Protein AF-0000000066622730 (afdb_homodimer)

Solvent-accessible surface area (backbone atoms only — not comparable to full-atom values): 27017 Å² total; per-residue (Å²): 136,83,76,73,79,77,77,76,74,74,76,74,73,72,69,73,70,65,78,66,60,59,59,50,74,74,41,82,44,77,37,40,53,62,34,61,43,68,48,84,53,88,76,86,74,59,67,54,36,18,37,39,35,26,48,70,88,39,68,45,36,40,34,25,67,72,88,66,46,72,46,53,30,43,64,90,44,49,88,27,55,44,57,58,95,84,49,76,22,42,29,42,36,66,33,43,63,84,64,38,42,45,34,38,38,39,40,25,28,80,83,42,95,58,45,44,34,42,38,33,38,38,45,42,41,66,77,57,64,64,35,42,75,26,63,51,76,72,43,78,56,93,65,28,30,35,35,35,36,37,51,36,46,80,85,64,72,72,80,63,48,39,33,34,35,39,61,67,91,85,29,81,51,72,43,73,45,46,58,44,80,45,75,48,48,83,88,57,81,76,47,34,34,30,44,37,40,33,46,98,85,26,67,29,49,30,72,77,40,53,53,52,60,61,48,48,25,69,36,90,92,42,67,78,63,78,78,53,78,56,70,57,71,73,80,124,136,86,76,72,79,76,78,74,73,74,75,76,73,73,71,71,70,65,80,68,58,60,60,49,74,74,41,80,45,77,36,40,52,64,33,63,44,70,47,86,53,88,76,87,74,62,69,56,36,19,38,39,35,26,49,69,89,40,69,45,36,40,34,25,66,73,86,65,46,73,46,52,30,43,62,89,44,51,88,27,54,43,55,59,96,85,50,78,20,42,29,42,35,66,33,44,64,82,65,38,43,44,34,38,37,38,38,25,28,81,81,42,95,58,46,44,33,42,37,33,38,37,44,41,40,65,79,57,65,63,35,42,78,26,64,52,78,72,44,78,56,94,66,28,31,34,36,35,36,38,50,35,47,79,84,64,72,72,80,64,46,38,32,32,37,38,59,65,92,85,31,82,51,74,42,74,45,46,58,44,80,46,75,50,46,83,89,56,81,78,47,33,33,30,44,37,42,32,45,99,86,26,68,29,50,30,70,77,40,53,53,52,61,63,49,48,24,71,36,92,91,42,66,78,65,77,78,52,80,56,69,58,70,74,78,123

InterPro domains:
  IPR007110 Immunoglobulin-like domain [PS50835] (131-206)
  IPR013106 Immunoglobulin V-set domain [PF07686] (28-124)
  IPR013783 Immunoglobulin-like fold [G3DSA:2.60.40.10] (24-127)
  IPR013783 Immunoglobulin-like fold [G3DSA:2.60.40.10] (128-216)
  IPR015631 CD2/SLAM family receptor [PTHR12080] (28-216)
  IPR036179 Immunoglobulin-like domain superfamily [SSF48726] (26-126)
  IPR036179 Immunoglobulin-like domain superfamily [SSF48726] (126-207)

pLDDT: mean 82.28, std 20.22, range [25.02, 98.75]

Organism: Homo sapiens (NCBI:txid9606)

Sequence (472 aa):
MAGSPTCLTLIYILWQLTGSAASGPVKELVGSVGGAVTFPLKSKVKQVDSIVWTFNTTPLVTIQPEGGTIIVTQNRNRERVDFPDGGYSLKLSKLKKNDSGIYYVGIYSSSLQQPSTQEYVLHVYEHLSKPKVTMGLQSNKNGTCVTNLTCCMEHGEEDVIYTWKALGQAANESHNGSILPISWRWGESDMTFICVARNPVSRNFSSPILARKLCEENNPKGRSSKYGLLHCGNTEMAGSPTCLTLIYILWQLTGSAASGPVKELVGSVGGAVTFPLKSKVKQVDSIVWTFNTTPLVTIQPEGGTIIVTQNRNRERVDFPDGGYSLKLSKLKKNDSGIYYVGIYSSSLQQPSTQEYVLHVYEHLSKPKVTMGLQSNKNGTCVTNLTCCMEHGEEDVIYTWKALGQAANESHNGSILPISWRWGESDMTFICVARNPVSRNFSSPILARKLCEENNPKGRSSKYGLLHCGNTE

Nearest PDB structures (foldseek):
  2if7-assembly1_B  TM=7.960E-01  e=7.837E-17  Homo sapiens
  5vl3-assembly1_Q  TM=3.723E-01  e=9.071E-06  Homo sapiens
  5vl3-assembly2_R  TM=3.669E-01  e=9.571E-06  Homo sapiens
  6pvd-assembly2_D  TM=4.418E-01  e=1.470E-05  Homo sapiens
  7fje-assembly1_m  TM=4.339E-01  e=2.035E-04  Homo sapiens

Foldseek 3Di:
DPPPPPPPPPPPPPPPPPPPLPEDDEAEAEAEAQFKDKADDDDPDPAWQKKWKAFPHHTAKIAGPVVGDIDGPDPVQVVQWDDPPPDDIIMGGNDDQVSFGKMKMWTDHPVDPGTRMYMYTYGYFYAADEKDKAKDDWDDDPQKIKTKIFIAGQVHGPPKWKKKFKPDDVTPDIDTDRIDIDMDGPPDDKIKMKMWIDDPVYIHIYPIDIPVVVRQCPDVVHPVPPSPPPPRPPPD/DPPPPPPPPPPPPPPPPPPPLPEDDEAEAEAEAQFKDKADDDDPDPAWQKKWKAFPHHTAKIAGPVVGDIDGPDPVQVVQWDDPPPDDIIMGGNDDQVSFGKMKMWTDHPVDPGTRMYMYTYGYFYAADEKDKAKADWDDDPQKIKTKIFIAGQVHGPDKWKKKFKDDDVTPDIDTDRIDIDMDGPPDDKIKMKMWIDDPPYIHIYDIDIPVVVRVCPDVVHPVPPSPPPPRPPPD

Radius of gyration: 38.08 Å; Cα contacts (8 Å, |Δi|>4): 997; chains: 2; bounding box: 76×115×93 Å

Structure (mmCIF, N/CA/C/O backbone):
data_AF-0000000066622730-model_v1
#
loop_
_entity.id
_entity.type
_entity.pdbx_description
1 polymer 'SLAM family member 7'
#
loop_
_atom_site.group_PDB
_atom_site.id
_atom_site.type_symbol
_atom_site.label_atom_id
_atom_site.label_alt_id
_atom_site.label_comp_id
_atom_site.label_asym_id
_atom_site.label_entity_id
_atom_site.label_seq_id
_atom_site.pdbx_PDB_ins_code
_atom_site.Cartn_x
_atom_site.Cartn_y
_atom_site.Cartn_z
_atom_site.occupancy
_atom_site.B_iso_or_equiv
_atom_site.auth_seq_id
_atom_site.auth_comp_id
_atom_site.auth_asym_id
_atom_site.auth_atom_id
_atom_site.pdbx_PDB_model_num
ATOM 1 N N . MET A 1 1 ? 21.859 -4.641 -61.031 1 25.02 1 MET A N 1
ATOM 2 C CA . MET A 1 1 ? 22.047 -4.398 -59.594 1 25.02 1 MET A CA 1
ATOM 3 C C . MET A 1 1 ? 20.703 -4.102 -58.906 1 25.02 1 MET A C 1
ATOM 5 O O . MET A 1 1 ? 20.234 -2.963 -58.938 1 25.02 1 MET A O 1
ATOM 9 N N . ALA A 1 2 ? 19.688 -5.027 -59.062 1 35.06 2 ALA A N 1
ATOM 10 C CA . ALA A 1 2 ? 18.281 -4.98 -58.688 1 35.06 2 ALA A CA 1
ATOM 11 C C . ALA A 1 2 ? 18.141 -4.809 -57.156 1 35.06 2 ALA A C 1
ATOM 13 O O . ALA A 1 2 ? 18.766 -5.543 -56.406 1 35.06 2 ALA A O 1
ATOM 14 N N . GLY A 1 3 ? 17.984 -3.561 -56.75 1 34.25 3 GLY A N 1
ATOM 15 C CA . GLY A 1 3 ? 17.781 -3.092 -55.375 1 34.25 3 GLY A CA 1
ATOM 16 C C . GLY A 1 3 ? 16.672 -3.832 -54.656 1 34.25 3 GLY A C 1
ATOM 17 O O . GLY A 1 3 ? 15.586 -4.016 -55.188 1 34.25 3 GLY A O 1
ATOM 18 N N . SER A 1 4 ? 17.016 -4.934 -54 1 44.75 4 SER A N 1
ATOM 19 C CA . SER A 1 4 ? 16.078 -5.699 -53.188 1 44.75 4 SER A CA 1
ATOM 20 C C . SER A 1 4 ? 15.281 -4.785 -52.25 1 44.75 4 SER A C 1
ATOM 22 O O . SER A 1 4 ? 15.859 -3.953 -51.562 1 44.75 4 SER A O 1
ATOM 24 N N . PRO A 1 5 ? 13.984 -4.551 -52.594 1 45.91 5 PRO A N 1
ATOM 25 C CA . PRO A 1 5 ? 13.164 -3.779 -51.656 1 45.91 5 PRO A CA 1
ATOM 26 C C . PRO A 1 5 ? 13.164 -4.355 -50.25 1 45.91 5 PRO A C 1
ATOM 28 O O . PRO A 1 5 ? 13.086 -5.574 -50.062 1 45.91 5 PRO A O 1
ATOM 31 N N . THR A 1 6 ? 13.977 -3.842 -49.281 1 45.03 6 THR A N 1
ATOM 32 C CA . THR A 1 6 ? 13.93 -4.09 -47.844 1 45.03 6 THR A CA 1
ATOM 33 C C . THR A 1 6 ? 12.508 -3.949 -47.312 1 45.03 6 THR A C 1
ATOM 35 O O . THR A 1 6 ? 11.883 -2.896 -47.469 1 45.03 6 THR A O 1
ATOM 38 N N . CYS A 1 7 ? 11.648 -5.016 -47.438 1 40.94 7 CYS A N 1
ATOM 39 C CA . CYS A 1 7 ? 10.367 -5.062 -46.719 1 40.94 7 CYS A CA 1
ATOM 40 C C . CYS A 1 7 ? 10.531 -4.68 -45.25 1 40.94 7 CYS A C 1
ATOM 42 O O . CYS A 1 7 ? 11.203 -5.379 -44.5 1 40.94 7 CYS A O 1
ATOM 44 N N . LEU A 1 8 ? 10.625 -3.389 -44.938 1 39.28 8 LEU A N 1
ATOM 45 C CA . LEU A 1 8 ? 10.477 -2.885 -43.594 1 39.28 8 LEU A CA 1
ATOM 46 C C . LEU A 1 8 ? 9.227 -3.459 -42.938 1 39.28 8 LEU A C 1
ATOM 48 O O . LEU A 1 8 ? 8.109 -3.131 -43.312 1 39.28 8 LEU A O 1
ATOM 52 N N . THR A 1 9 ? 9.227 -4.766 -42.625 1 41.69 9 THR A N 1
ATOM 53 C CA . THR A 1 9 ? 8.172 -5.266 -41.75 1 41.69 9 THR A CA 1
ATOM 54 C C . THR A 1 9 ? 8.023 -4.383 -40.5 1 41.69 9 THR A C 1
ATOM 56 O O . THR A 1 9 ? 8.977 -4.215 -39.75 1 41.69 9 THR A O 1
ATOM 59 N N . LEU A 1 10 ? 7.207 -3.332 -40.562 1 40.97 10 LEU A N 1
ATOM 60 C CA . LEU A 1 10 ? 6.73 -2.57 -39.406 1 40.97 10 LEU A CA 1
ATOM 61 C C . LEU A 1 10 ? 6.176 -3.498 -38.344 1 40.97 10 LEU A C 1
ATOM 63 O O . LEU A 1 10 ? 5.168 -4.176 -38.562 1 40.97 10 LEU A O 1
ATOM 67 N N . ILE A 1 11 ? 7.02 -4.133 -37.594 1 42.69 11 ILE A N 1
ATOM 68 C CA . ILE A 1 11 ? 6.555 -4.789 -36.375 1 42.69 11 ILE A CA 1
ATOM 69 C C . ILE A 1 11 ? 5.711 -3.816 -35.531 1 42.69 11 ILE A C 1
ATOM 71 O O . ILE A 1 11 ? 6.219 -2.809 -35.062 1 42.69 11 ILE A O 1
ATOM 75 N N . TYR A 1 12 ? 4.422 -3.633 -35.938 1 38.34 12 TYR A N 1
ATOM 76 C CA . TYR A 1 12 ? 3.455 -2.99 -35.062 1 38.34 12 TYR A CA 1
ATOM 77 C C . TYR A 1 12 ? 3.52 -3.586 -33.656 1 38.34 12 TYR A C 1
ATOM 79 O O . TYR A 1 12 ? 3.084 -4.719 -33.438 1 38.34 12 TYR A O 1
ATOM 87 N N . ILE A 1 13 ? 4.566 -3.312 -32.906 1 42.12 13 ILE A N 1
ATOM 88 C CA . ILE A 1 13 ? 4.516 -3.547 -31.453 1 42.12 13 ILE A CA 1
ATOM 89 C C . ILE A 1 13 ? 3.207 -2.996 -30.891 1 42.12 13 ILE A C 1
ATOM 91 O O . ILE A 1 13 ? 2.988 -1.783 -30.891 1 42.12 13 ILE A O 1
ATOM 95 N N . LEU A 1 14 ? 2.082 -3.619 -31.188 1 39.31 14 LEU A N 1
ATOM 96 C CA . LEU A 1 14 ? 0.902 -3.342 -30.375 1 39.31 14 LEU A CA 1
ATOM 97 C C . LEU A 1 14 ? 1.261 -3.285 -28.891 1 39.31 14 LEU A C 1
ATOM 99 O O . LEU A 1 14 ? 1.54 -4.316 -28.281 1 39.31 14 LEU A O 1
ATOM 103 N N . TRP A 1 15 ? 1.989 -2.236 -28.469 1 40.28 15 TRP A N 1
ATOM 104 C CA . TRP A 1 15 ? 1.966 -1.934 -27.047 1 40.28 15 TRP A CA 1
ATOM 105 C C . TRP A 1 15 ? 0.557 -2.074 -26.484 1 40.28 15 TRP A C 1
ATOM 107 O O . TRP A 1 15 ? -0.364 -1.376 -26.922 1 40.28 15 TRP A O 1
ATOM 117 N N . GLN A 1 16 ? 0.084 -3.262 -26.297 1 38.72 16 GLN A N 1
ATOM 118 C CA . GLN A 1 16 ? -1.089 -3.361 -25.438 1 38.72 16 GLN A CA 1
ATOM 119 C C . GLN A 1 16 ? -1.042 -2.32 -24.328 1 38.72 16 GLN A C 1
ATOM 121 O O . GLN A 1 16 ? -0.124 -2.326 -23.5 1 38.72 16 GLN A O 1
ATOM 126 N N . LEU A 1 17 ? -1.422 -1.067 -24.641 1 37.38 17 LEU A N 1
ATOM 127 C CA . LEU A 1 17 ? -1.854 -0.164 -23.578 1 37.38 17 LEU A CA 1
ATOM 128 C C . LEU A 1 17 ? -2.633 -0.918 -22.5 1 37.38 17 LEU A C 1
ATOM 130 O O . LEU A 1 17 ? -3.742 -1.392 -22.75 1 37.38 17 LEU A O 1
ATOM 134 N N . THR A 1 18 ? -2.086 -1.873 -21.797 1 38.59 18 THR A N 1
ATOM 135 C CA . THR A 1 18 ? -2.793 -2.178 -20.562 1 38.59 18 THR A CA 1
ATOM 136 C C . THR A 1 18 ? -3.666 -1.002 -20.125 1 38.59 18 THR A C 1
ATOM 138 O O . THR A 1 18 ? -3.27 0.157 -20.266 1 38.59 18 THR A O 1
ATOM 141 N N . GLY A 1 19 ? -4.969 -0.997 -20.453 1 39.69 19 GLY A N 1
ATOM 142 C CA . GLY A 1 19 ? -5.922 -0.065 -19.875 1 39.69 19 GLY A CA 1
ATOM 143 C C . GLY A 1 19 ? -5.43 0.573 -18.594 1 39.69 19 GLY A C 1
ATOM 144 O O . GLY A 1 19 ? -5.086 -0.128 -17.641 1 39.69 19 GLY A O 1
ATOM 145 N N . SER A 1 20 ? -4.742 1.61 -18.609 1 42 20 SER A N 1
ATOM 146 C CA . SER A 1 20 ? -4.223 2.445 -17.531 1 42 20 SER A CA 1
ATOM 147 C C . SER A 1 20 ? -5.215 2.541 -16.375 1 42 20 SER A C 1
ATOM 149 O O . SER A 1 20 ? -6.402 2.805 -16.594 1 42 20 SER A O 1
ATOM 151 N N . ALA A 1 21 ? -5.152 1.787 -15.289 1 51.88 21 ALA A N 1
ATOM 152 C CA . ALA A 1 21 ? -5.824 2.17 -14.055 1 51.88 21 ALA A CA 1
ATOM 153 C C . ALA A 1 21 ? -6.098 3.672 -14.016 1 51.88 21 ALA A C 1
ATOM 155 O O . ALA A 1 21 ? -5.184 4.477 -14.211 1 51.88 21 ALA A O 1
ATOM 156 N N . ALA A 1 22 ? -7.211 4.191 -14.602 1 61.19 22 ALA A N 1
ATOM 157 C CA . ALA A 1 22 ? -7.547 5.609 -14.703 1 61.19 22 ALA A CA 1
ATOM 158 C C . ALA A 1 22 ? -7.297 6.332 -13.383 1 61.19 22 ALA A C 1
ATOM 160 O O . ALA A 1 22 ? -8.031 6.133 -12.414 1 61.19 22 ALA A O 1
ATOM 161 N N . SER A 1 23 ? -6.09 6.434 -12.961 1 73.94 23 SER A N 1
ATOM 162 C CA . SER A 1 23 ? -5.754 7.262 -11.812 1 73.94 23 SER A CA 1
ATOM 163 C C . SER A 1 23 ? -6.012 8.734 -12.094 1 73.94 23 SER A C 1
ATOM 165 O O . SER A 1 23 ? -5.555 9.266 -13.109 1 73.94 23 SER A O 1
ATOM 167 N N . GLY A 1 24 ? -7.113 9.289 -11.438 1 72.19 24 GLY A N 1
ATOM 168 C CA . GLY A 1 24 ? -7.34 10.727 -11.531 1 72.19 24 GLY A CA 1
ATOM 169 C C . GLY A 1 24 ? -6.148 11.547 -11.086 1 72.19 24 GLY A C 1
ATOM 170 O O . GLY A 1 24 ? -5.211 11.016 -10.484 1 72.19 24 GLY A O 1
ATOM 171 N N . PRO A 1 25 ? -6.176 12.727 -11.594 1 87.62 25 PRO A N 1
ATOM 172 C CA . PRO A 1 25 ? -5.109 13.617 -11.133 1 87.62 25 PRO A CA 1
ATOM 173 C C . PRO A 1 25 ? -5.105 13.797 -9.617 1 87.62 25 PRO A C 1
ATOM 175 O O . PRO A 1 25 ? -6.164 13.789 -8.992 1 87.62 25 PRO A O 1
ATOM 178 N N . VAL A 1 26 ? -3.973 13.945 -9.133 1 93.12 26 VAL A N 1
ATOM 179 C CA . VAL A 1 26 ? -3.824 14.094 -7.688 1 93.12 26 VAL A CA 1
ATOM 180 C C . VAL A 1 26 ? -4.516 15.375 -7.23 1 93.12 26 VAL A C 1
ATOM 182 O O . VAL A 1 26 ? -4.375 16.422 -7.863 1 93.12 26 VAL A O 1
ATOM 185 N N . LYS A 1 27 ? -5.312 15.297 -6.238 1 95.88 27 LYS A N 1
ATOM 186 C CA . LYS A 1 27 ? -6.008 16.453 -5.66 1 95.88 27 LYS A CA 1
ATOM 187 C C . LYS A 1 27 ? -5.367 16.859 -4.34 1 95.88 27 LYS A C 1
ATOM 189 O O . LYS A 1 27 ? -5.102 16.031 -3.477 1 95.88 27 LYS A O 1
ATOM 194 N N . GLU A 1 28 ? -5.176 18.141 -4.168 1 97.56 28 GLU A N 1
ATOM 195 C CA . GLU A 1 28 ? -4.598 18.672 -2.938 1 97.56 28 GLU A CA 1
ATOM 196 C C . GLU A 1 28 ? -5.668 19.297 -2.043 1 97.56 28 GLU A C 1
ATOM 198 O O . GLU A 1 28 ? -6.559 20 -2.525 1 97.56 28 GLU A O 1
ATOM 203 N N . LEU A 1 29 ? -5.523 18.969 -0.8 1 98.44 29 LEU A N 1
ATOM 204 C CA . LEU A 1 29 ? -6.453 19.5 0.192 1 98.44 29 LEU A CA 1
ATOM 205 C C . LEU A 1 29 ? -5.707 20.141 1.348 1 98.44 29 LEU A C 1
ATOM 207 O O . LEU A 1 29 ? -4.582 19.75 1.667 1 98.44 29 LEU A O 1
ATOM 211 N N . VAL A 1 30 ? -6.344 21.188 1.886 1 98.31 30 VAL A N 1
ATOM 212 C CA . VAL A 1 30 ? -5.789 21.906 3.035 1 98.31 30 VAL A CA 1
ATOM 213 C C . VAL A 1 30 ? -6.777 21.859 4.195 1 98.31 30 VAL A C 1
ATOM 215 O O . VAL A 1 30 ? -7.977 22.078 4.004 1 98.31 30 VAL A O 1
ATOM 218 N N . GLY A 1 31 ? -6.277 21.469 5.363 1 98.19 31 GLY A N 1
ATOM 219 C CA . GLY A 1 31 ? -7.094 21.469 6.566 1 98.19 31 GLY A CA 1
ATOM 220 C C . GLY A 1 31 ? -6.395 22.078 7.762 1 98.19 31 GLY A C 1
ATOM 221 O O . GLY A 1 31 ? -5.191 22.344 7.719 1 98.19 31 GLY A O 1
ATOM 222 N N . SER A 1 32 ? -7.219 22.438 8.781 1 97.69 32 SER A N 1
ATOM 223 C CA . SER A 1 32 ? -6.695 22.953 10.039 1 97.69 32 SER A CA 1
ATOM 224 C C . SER A 1 32 ? -6.887 21.953 11.172 1 97.69 32 SER A C 1
ATOM 226 O O . SER A 1 32 ? -7.902 21.25 11.227 1 97.69 32 SER A O 1
ATOM 228 N N . VAL A 1 33 ? -5.906 21.984 12.055 1 97.38 33 VAL A N 1
ATOM 229 C CA . VAL A 1 33 ? -6.012 21.109 13.219 1 97.38 33 VAL A CA 1
ATOM 230 C C . VAL A 1 33 ? -7.352 21.344 13.922 1 97.38 33 VAL A C 1
ATOM 232 O O . VAL A 1 33 ? -7.754 22.484 14.141 1 97.38 33 VAL A O 1
ATOM 235 N N . GLY A 1 34 ? -8.047 20.25 14.234 1 97.81 34 GLY A N 1
ATOM 236 C CA . GLY A 1 34 ? -9.336 20.328 14.906 1 97.81 34 GLY A CA 1
ATOM 237 C C . GLY A 1 34 ? -10.5 20.469 13.945 1 97.81 34 GLY A C 1
ATOM 238 O O . GLY A 1 34 ? -11.656 20.266 14.32 1 97.81 34 GLY A O 1
ATOM 239 N N . GLY A 1 35 ? -10.211 20.812 12.711 1 98.19 35 GLY A N 1
ATOM 240 C CA . GLY A 1 35 ? -11.242 20.984 11.695 1 98.19 35 GLY A CA 1
ATOM 241 C C . GLY A 1 35 ? -11.57 19.688 10.961 1 98.19 35 GLY A C 1
ATOM 242 O O . GLY A 1 35 ? -11.344 18.594 11.477 1 98.19 35 GLY A O 1
ATOM 243 N N . ALA A 1 36 ? -12.242 19.859 9.773 1 98.31 36 ALA A N 1
ATOM 244 C CA . ALA A 1 36 ? -12.641 18.719 8.953 1 98.31 36 ALA A CA 1
ATOM 245 C C . ALA A 1 36 ? -12.367 18.984 7.477 1 98.31 36 ALA A C 1
ATOM 247 O O . ALA A 1 36 ? -12.297 20.141 7.047 1 98.31 36 ALA A O 1
ATOM 248 N N . VAL A 1 37 ? -12.086 17.938 6.809 1 98.19 37 VAL A N 1
ATOM 249 C CA . VAL A 1 37 ? -11.898 18.031 5.367 1 98.19 37 VAL A CA 1
ATOM 250 C C . VAL A 1 37 ? -12.695 16.938 4.672 1 98.19 37 VAL A C 1
ATOM 252 O O . VAL A 1 37 ? -12.875 15.844 5.223 1 98.19 37 VAL A O 1
ATOM 255 N N . THR A 1 38 ? -13.219 17.219 3.527 1 97.75 38 THR A N 1
ATOM 256 C CA . THR A 1 38 ? -13.914 16.234 2.707 1 97.75 38 THR A CA 1
ATOM 257 C C . THR A 1 38 ? -13.102 15.898 1.458 1 97.75 38 THR A C 1
ATOM 259 O O . THR A 1 38 ? -12.609 16.797 0.774 1 97.75 38 THR A O 1
ATOM 262 N N . PHE A 1 39 ? -12.867 14.672 1.298 1 97.38 39 PHE A N 1
ATOM 263 C CA . PHE A 1 39 ? -12.258 14.164 0.075 1 97.38 39 PHE A CA 1
ATOM 264 C C . PHE A 1 39 ? -13.32 13.867 -0.978 1 97.38 39 PHE A C 1
ATOM 266 O O . PHE A 1 39 ? -14.008 12.852 -0.898 1 97.38 39 PHE A O 1
ATOM 273 N N . PRO A 1 40 ? -13.375 14.75 -1.956 1 94.94 40 PRO A N 1
ATOM 274 C CA . PRO A 1 40 ? -14.469 14.57 -2.922 1 94.94 40 PRO A CA 1
ATOM 275 C C . PRO A 1 40 ? -14.25 13.383 -3.85 1 94.94 40 PRO A C 1
ATOM 277 O O . PRO A 1 40 ? -13.148 13.203 -4.387 1 94.94 40 PRO A O 1
ATOM 280 N N . LEU A 1 41 ? -15.25 12.586 -3.906 1 93.25 41 LEU A N 1
ATOM 281 C CA . LEU A 1 41 ? -15.203 11.43 -4.801 1 93.25 41 LEU A CA 1
ATOM 282 C C . LEU A 1 41 ? -16.438 11.391 -5.691 1 93.25 41 LEU A C 1
ATOM 284 O O . LEU A 1 41 ? -17.562 11.234 -5.199 1 93.25 41 LEU A O 1
ATOM 288 N N . LYS A 1 42 ? -16.234 11.719 -6.941 1 84.06 42 LYS A N 1
ATOM 289 C CA . LYS A 1 42 ? -17.281 11.562 -7.938 1 84.06 42 LYS A CA 1
ATOM 290 C C . LYS A 1 42 ? -17.031 10.344 -8.82 1 84.06 42 LYS A C 1
ATOM 292 O O . LYS A 1 42 ? -15.984 10.234 -9.453 1 84.06 42 LYS A O 1
ATOM 297 N N . SER A 1 43 ? -17.703 9.281 -8.586 1 82.94 43 SER A N 1
ATOM 298 C CA . SER A 1 43 ? -17.422 8.094 -9.391 1 82.94 43 SER A CA 1
ATOM 299 C C . SER A 1 43 ? -18.625 7.734 -10.266 1 82.94 43 SER A C 1
ATOM 301 O O . SER A 1 43 ? -19.766 7.816 -9.82 1 82.94 43 SER A O 1
ATOM 303 N N . LYS A 1 44 ? -18.344 7.398 -11.484 1 83.38 44 LYS A N 1
ATOM 304 C CA . LYS A 1 44 ? -19.328 6.914 -12.43 1 83.38 44 LYS A CA 1
ATOM 305 C C . LYS A 1 44 ? -19.266 5.395 -12.562 1 83.38 44 LYS A C 1
ATOM 307 O O . LYS A 1 44 ? -19.938 4.812 -13.422 1 83.38 44 LYS A O 1
ATOM 312 N N . VAL A 1 45 ? -18.5 4.809 -11.68 1 88.31 45 VAL A N 1
ATOM 313 C CA . VAL A 1 45 ? -18.297 3.365 -11.773 1 88.31 45 VAL A CA 1
ATOM 314 C C . VAL A 1 45 ? -19.594 2.637 -11.422 1 88.31 45 VAL A C 1
ATOM 316 O O . VAL A 1 45 ? -20.266 2.986 -10.445 1 88.31 45 VAL A O 1
ATOM 319 N N . LYS A 1 46 ? -19.938 1.676 -12.258 1 88.5 46 LYS A N 1
ATOM 320 C CA . LYS A 1 46 ? -21.125 0.859 -12.008 1 88.5 46 LYS A CA 1
ATOM 321 C C . LYS A 1 46 ? -20.75 -0.446 -11.312 1 88.5 46 LYS A C 1
ATOM 323 O O . LYS A 1 46 ? -19.594 -0.873 -11.344 1 88.5 46 LYS A O 1
ATOM 328 N N . GLN A 1 47 ? -21.75 -1.083 -10.617 1 92.56 47 GLN A N 1
ATOM 329 C CA . GLN A 1 47 ? -21.609 -2.383 -9.969 1 92.56 47 GLN A CA 1
ATOM 330 C C . GLN A 1 47 ? -20.406 -2.402 -9.023 1 92.56 47 GLN A C 1
ATOM 332 O O . GLN A 1 47 ? -19.562 -3.287 -9.117 1 92.56 47 GLN A O 1
ATOM 337 N N . VAL A 1 48 ? -20.422 -1.424 -8.195 1 95 48 VAL A N 1
ATOM 338 C CA . VAL A 1 48 ? -19.328 -1.291 -7.254 1 95 48 VAL A CA 1
ATOM 339 C C . VAL A 1 48 ? -19.375 -2.418 -6.227 1 95 48 VAL A C 1
ATOM 341 O O . VAL A 1 48 ? -20.406 -2.598 -5.551 1 95 48 VAL A O 1
ATOM 344 N N . ASP A 1 49 ? -18.297 -3.205 -6.152 1 97.12 49 ASP A N 1
ATOM 345 C CA . ASP A 1 49 ? -18.172 -4.25 -5.137 1 97.12 49 ASP A CA 1
ATOM 346 C C . ASP A 1 49 ? -17.781 -3.656 -3.783 1 97.12 49 ASP A C 1
ATOM 348 O O . ASP A 1 49 ? -18.422 -3.961 -2.768 1 97.12 49 ASP A O 1
ATOM 352 N N . SER A 1 50 ? -16.766 -2.834 -3.824 1 97.31 50 SER A N 1
ATOM 353 C CA . SER A 1 50 ? -16.312 -2.213 -2.584 1 97.31 50 SER A CA 1
ATOM 354 C C . SER A 1 50 ? -15.5 -0.951 -2.863 1 97.31 50 SER A C 1
ATOM 356 O O . SER A 1 50 ? -15.07 -0.721 -3.996 1 97.31 50 SER A O 1
ATOM 358 N N . ILE A 1 51 ? -15.461 -0.12 -1.914 1 97.12 51 ILE A N 1
ATOM 359 C CA . ILE A 1 51 ? -14.641 1.082 -1.928 1 97.12 51 ILE A CA 1
ATOM 360 C C . ILE A 1 51 ? -13.688 1.065 -0.735 1 97.12 51 ILE A C 1
ATOM 362 O O . ILE A 1 51 ? -14.109 0.852 0.404 1 97.12 51 ILE A O 1
ATOM 366 N N . VAL A 1 52 ? -12.398 1.255 -0.979 1 97.88 52 VAL A N 1
ATOM 367 C CA . VAL A 1 52 ? -11.414 1.212 0.095 1 97.88 52 VAL A CA 1
ATOM 368 C C . VAL A 1 52 ? -10.625 2.52 0.126 1 97.88 52 VAL A C 1
ATOM 370 O O . VAL A 1 52 ? -9.984 2.889 -0.861 1 97.88 52 VAL A O 1
ATOM 373 N N . TRP A 1 53 ? -10.75 3.219 1.252 1 97.88 53 TRP A N 1
ATOM 374 C CA . TRP A 1 53 ? -9.93 4.402 1.502 1 97.88 53 TRP A CA 1
ATOM 375 C C . TRP A 1 53 ? -8.664 4.039 2.273 1 97.88 53 TRP A C 1
ATOM 377 O O . TRP A 1 53 ? -8.719 3.264 3.232 1 97.88 53 TRP A O 1
ATOM 387 N N . THR A 1 54 ? -7.57 4.59 1.848 1 97.62 54 THR A N 1
ATOM 388 C CA . THR A 1 54 ? -6.289 4.27 2.469 1 97.62 54 THR A CA 1
ATOM 389 C C . THR A 1 54 ? -5.5 5.543 2.766 1 97.62 54 THR A C 1
ATOM 391 O O . THR A 1 54 ? -5.512 6.488 1.975 1 97.62 54 THR A O 1
ATOM 394 N N . PHE A 1 55 ? -4.922 5.617 3.875 1 97.31 55 PHE A N 1
ATOM 395 C CA . PHE A 1 55 ? -3.998 6.672 4.277 1 97.31 55 PHE A CA 1
ATOM 396 C C . PHE A 1 55 ? -2.562 6.16 4.293 1 97.31 55 PHE A C 1
ATOM 398 O O . PHE A 1 55 ? -2.223 5.281 5.094 1 97.31 55 PHE A O 1
ATOM 405 N N . ASN A 1 56 ? -1.866 6.719 3.352 1 93.31 56 ASN A N 1
ATOM 406 C CA . ASN A 1 56 ? -0.527 6.211 3.07 1 93.31 56 ASN A CA 1
ATOM 407 C C . ASN A 1 56 ? -0.555 4.727 2.717 1 93.31 56 ASN A C 1
ATOM 409 O O . ASN A 1 56 ? -1.05 4.344 1.655 1 93.31 56 ASN A O 1
ATOM 413 N N . THR A 1 57 ? -0.313 3.803 3.625 1 87.88 57 THR A N 1
ATOM 414 C CA . THR A 1 57 ? -0.344 2.375 3.328 1 87.88 57 THR A CA 1
ATOM 415 C C . THR A 1 57 ? -1.349 1.658 4.223 1 87.88 57 THR A C 1
ATOM 417 O O . THR A 1 57 ? -1.535 0.445 4.109 1 87.88 57 THR A O 1
ATOM 420 N N . THR A 1 58 ? -1.984 2.426 4.941 1 93 58 THR A N 1
ATOM 421 C CA . THR A 1 58 ? -2.891 1.841 5.922 1 93 58 THR A CA 1
ATOM 422 C C . THR A 1 58 ? -4.344 2.02 5.488 1 93 58 THR A C 1
ATOM 424 O O . THR A 1 58 ? -4.789 3.141 5.238 1 93 58 THR A O 1
ATOM 427 N N . PRO A 1 59 ? -5.027 0.915 5.418 1 97 59 PRO A N 1
ATOM 428 C CA . PRO A 1 59 ? -6.453 1.086 5.133 1 97 59 PRO A CA 1
ATOM 429 C C . PRO A 1 59 ? -7.188 1.855 6.23 1 97 59 PRO A C 1
ATOM 431 O O . PRO A 1 59 ? -7.008 1.566 7.418 1 97 59 PRO A O 1
ATOM 434 N N . LEU A 1 60 ? -7.957 2.814 5.867 1 97.94 60 LEU A N 1
ATOM 435 C CA . LEU A 1 60 ? -8.703 3.652 6.797 1 97.94 60 LEU A CA 1
ATOM 436 C C . LEU A 1 60 ? -10.141 3.164 6.934 1 97.94 60 LEU A C 1
ATOM 438 O O . LEU A 1 60 ? -10.625 2.932 8.047 1 97.94 60 LEU A O 1
ATOM 442 N N . VAL A 1 61 ? -10.805 2.994 5.797 1 97.75 61 VAL A N 1
ATOM 443 C CA . VAL A 1 61 ? -12.203 2.596 5.777 1 97.75 61 VAL A CA 1
ATOM 444 C C . VAL A 1 61 ? -12.484 1.735 4.551 1 97.75 61 VAL A C 1
ATOM 446 O O . VAL A 1 61 ? -11.945 1.993 3.469 1 97.75 61 VAL A O 1
ATOM 449 N N . THR A 1 62 ? -13.273 0.718 4.688 1 98.06 62 THR A N 1
ATOM 450 C CA . THR A 1 62 ? -13.766 -0.119 3.6 1 98.06 62 THR A CA 1
ATOM 451 C C . THR A 1 62 ? -15.289 -0.104 3.557 1 98.06 62 THR A C 1
ATOM 453 O O . THR A 1 62 ? -15.953 -0.315 4.578 1 98.06 62 THR A O 1
ATOM 456 N N . ILE A 1 63 ? -15.82 0.136 2.375 1 96.69 63 ILE A N 1
ATOM 457 C CA . ILE A 1 63 ? -17.266 0.257 2.195 1 96.69 63 ILE A CA 1
ATOM 458 C C . ILE A 1 63 ? -17.75 -0.787 1.193 1 96.69 63 ILE A C 1
ATOM 460 O O . ILE A 1 63 ? -17.109 -1.009 0.161 1 96.69 63 ILE A O 1
ATOM 464 N N . GLN A 1 64 ? -18.766 -1.449 1.519 1 96.31 64 GLN A N 1
ATOM 465 C CA . GLN A 1 64 ? -19.5 -2.303 0.591 1 96.31 64 GLN A CA 1
ATOM 466 C C . GLN A 1 64 ? -20.906 -1.759 0.338 1 96.31 64 GLN A C 1
ATOM 468 O O . GLN A 1 64 ? -21.812 -1.967 1.147 1 96.31 64 GLN A O 1
ATOM 473 N N . PRO A 1 65 ? -20.984 -1.121 -0.796 1 92.94 65 PRO A N 1
ATOM 474 C CA . PRO A 1 65 ? -22.266 -0.467 -1.055 1 92.94 65 PRO A CA 1
ATOM 475 C C . PRO A 1 65 ? -23.453 -1.434 -0.981 1 92.94 65 PRO A C 1
ATOM 477 O O . PRO A 1 65 ? -24.516 -1.075 -0.472 1 92.94 65 PRO A O 1
ATOM 480 N N . GLU A 1 66 ? -23.109 -2.598 -1.525 1 89.38 66 GLU A N 1
ATOM 481 C CA . GLU A 1 66 ? -24.172 -3.588 -1.412 1 89.38 66 GLU A CA 1
ATOM 482 C C . GLU A 1 66 ? -24.422 -3.961 0.046 1 89.38 66 GLU A C 1
ATOM 484 O O . GLU A 1 66 ? -23.516 -4.406 0.747 1 89.38 66 GLU A O 1
ATOM 489 N 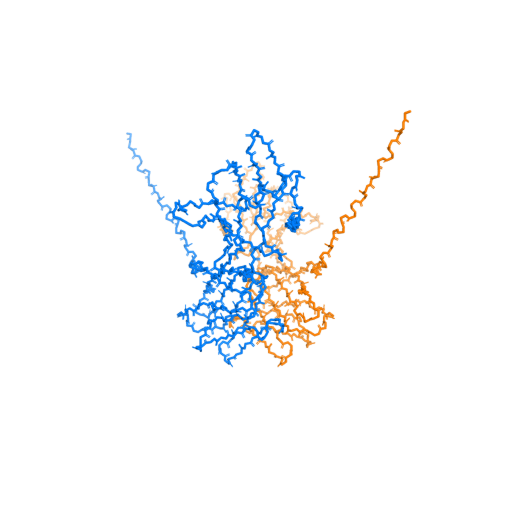N . GLY A 1 67 ? -25.453 -3.592 0.673 1 87 67 GLY A N 1
ATOM 490 C CA . GLY A 1 67 ? -25.781 -3.855 2.066 1 87 67 GLY A CA 1
ATOM 491 C C . GLY A 1 67 ? -25.531 -2.666 2.973 1 87 67 GLY A C 1
ATOM 492 O O . GLY A 1 67 ? -25.984 -2.646 4.121 1 87 67 GLY A O 1
ATOM 493 N N . GLY A 1 68 ? -24.75 -1.791 2.48 1 89.62 68 GLY A N 1
ATOM 494 C CA . GLY A 1 68 ? -24.5 -0.578 3.242 1 89.62 68 GLY A CA 1
ATOM 495 C C . GLY A 1 68 ? -23.516 -0.783 4.387 1 89.62 68 GLY A C 1
ATOM 496 O O . GLY A 1 68 ? -23.641 -0.134 5.43 1 89.62 68 GLY A O 1
ATOM 497 N N . THR A 1 69 ? -22.578 -1.715 4.234 1 94.25 69 THR A N 1
ATOM 498 C CA . THR A 1 69 ? -21.625 -2.033 5.301 1 94.25 69 THR A CA 1
ATOM 499 C C . THR A 1 69 ? -20.391 -1.15 5.207 1 94.25 69 THR A C 1
ATOM 501 O O . THR A 1 69 ? -19.828 -0.967 4.125 1 94.25 69 THR A O 1
ATOM 504 N N . ILE A 1 70 ? -20.094 -0.614 6.363 1 95.06 70 ILE A N 1
ATOM 505 C CA . ILE A 1 70 ? -18.891 0.207 6.465 1 95.06 70 ILE A CA 1
ATOM 506 C C . ILE A 1 70 ? -18.016 -0.303 7.605 1 95.06 70 ILE A C 1
ATOM 508 O O . ILE A 1 70 ? -18.484 -0.488 8.727 1 95.06 70 ILE A O 1
ATOM 512 N N . ILE A 1 71 ? -16.75 -0.565 7.297 1 97.19 71 ILE A N 1
ATOM 513 C CA . ILE A 1 71 ? -15.797 -0.969 8.328 1 97.19 71 ILE A CA 1
ATOM 514 C C . ILE A 1 71 ? -14.711 0.094 8.469 1 97.19 71 ILE A C 1
ATOM 516 O O . ILE A 1 71 ? -13.977 0.373 7.52 1 97.19 71 ILE A O 1
ATOM 520 N N . VAL A 1 72 ? -14.68 0.676 9.633 1 97.44 72 VAL A N 1
ATOM 521 C CA . VAL A 1 72 ? -13.562 1.545 9.969 1 97.44 72 VAL A CA 1
ATOM 522 C C . VAL A 1 72 ? -12.43 0.717 10.578 1 97.44 72 VAL A C 1
ATOM 524 O O . VAL A 1 72 ? -12.609 0.088 11.625 1 97.44 72 VAL A O 1
ATOM 527 N N . THR A 1 73 ? -11.266 0.744 10.047 1 97.69 73 THR A N 1
ATOM 528 C CA . THR A 1 73 ? -10.172 -0.177 10.336 1 97.69 73 THR A CA 1
ATOM 529 C C . THR A 1 73 ? -9.734 -0.046 11.797 1 97.69 73 THR A C 1
ATOM 531 O O . THR A 1 73 ? -9.516 -1.051 12.477 1 97.69 73 THR A O 1
ATOM 534 N N . GLN A 1 74 ? -9.57 1.177 12.211 1 97 74 GLN A N 1
ATOM 535 C CA . GLN A 1 74 ? -9.172 1.438 13.586 1 97 74 GLN A CA 1
ATOM 536 C C . GLN A 1 74 ? -10.273 2.174 14.344 1 97 74 GLN A C 1
ATOM 538 O O . GLN A 1 74 ? -10.758 3.215 13.898 1 97 74 GLN A O 1
ATOM 543 N N . ASN A 1 75 ? -10.617 1.702 15.438 1 96.31 75 ASN A N 1
ATOM 544 C CA . ASN A 1 75 ? -11.719 2.258 16.219 1 96.31 75 ASN A CA 1
ATOM 545 C C . ASN A 1 75 ? -11.484 3.729 16.547 1 96.31 75 ASN A C 1
ATOM 547 O O . ASN A 1 75 ? -12.43 4.512 16.625 1 96.31 75 ASN A O 1
ATOM 551 N N . ARG A 1 76 ? -10.273 4.109 16.734 1 95 76 ARG A N 1
ATOM 552 C CA . ARG A 1 76 ? -9.953 5.484 17.094 1 95 76 ARG A CA 1
ATOM 553 C C . ARG A 1 76 ? -10.414 6.457 16.016 1 95 76 ARG A C 1
ATOM 555 O O . ARG A 1 76 ? -10.555 7.656 16.266 1 95 76 ARG A O 1
ATOM 562 N N . ASN A 1 77 ? -10.672 5.949 14.812 1 97.19 77 ASN A N 1
ATOM 563 C CA . ASN A 1 77 ? -11.078 6.809 13.703 1 97.19 77 ASN A CA 1
ATOM 564 C C . ASN A 1 77 ? -12.594 6.766 13.492 1 97.19 77 ASN A C 1
ATOM 566 O O . ASN A 1 77 ? -13.125 7.496 12.656 1 97.19 77 ASN A O 1
ATOM 570 N N . ARG A 1 78 ? -13.273 5.973 14.195 1 96.62 78 ARG A N 1
ATOM 571 C CA . ARG A 1 78 ? -14.695 5.754 13.977 1 96.62 78 ARG A CA 1
ATOM 572 C C . ARG A 1 78 ? -15.477 7.066 14.07 1 96.62 78 ARG A C 1
ATOM 574 O O . ARG A 1 78 ? -16.375 7.316 13.273 1 96.62 78 ARG A O 1
ATOM 581 N N . GLU A 1 79 ? -15.086 7.906 15.031 1 96.88 79 GLU A N 1
ATOM 582 C CA . GLU A 1 79 ? -15.82 9.148 15.25 1 96.88 79 GLU A CA 1
ATOM 583 C C . GLU A 1 79 ? -15.352 10.242 14.289 1 96.88 79 GLU A C 1
ATOM 585 O O . GLU A 1 79 ? -15.969 11.305 14.203 1 96.88 79 GLU A O 1
ATOM 590 N N . ARG A 1 80 ? -14.32 9.961 13.562 1 98.06 80 ARG A N 1
ATOM 591 C CA . ARG A 1 80 ? -13.719 10.992 12.719 1 98.06 80 ARG A CA 1
ATOM 592 C C . ARG A 1 80 ? -14.117 10.812 11.258 1 98.06 80 ARG A C 1
ATOM 594 O O . ARG A 1 80 ? -13.961 11.727 10.445 1 98.06 80 ARG A O 1
ATOM 601 N N . VAL A 1 81 ? -14.602 9.641 10.93 1 97.38 81 VAL A N 1
ATOM 602 C CA . VAL A 1 81 ? -14.898 9.328 9.531 1 97.38 81 VAL A CA 1
ATOM 603 C C . VAL A 1 81 ? -16.406 9.414 9.289 1 97.38 81 VAL A C 1
ATOM 605 O O . VAL A 1 81 ? -17.203 8.883 10.078 1 97.38 81 VAL A O 1
ATOM 608 N N . ASP A 1 82 ? -16.719 10.094 8.172 1 96.06 82 ASP A N 1
ATOM 609 C CA . ASP A 1 82 ? -18.125 10.211 7.785 1 96.06 82 ASP A CA 1
ATOM 610 C C . ASP A 1 82 ? -18.281 10.266 6.266 1 96.06 82 ASP A C 1
ATOM 612 O O . ASP A 1 82 ? -17.344 10.633 5.559 1 96.06 82 ASP A O 1
ATOM 616 N N . PHE A 1 83 ? -19.406 9.867 5.832 1 94.25 83 PHE A N 1
ATOM 617 C CA . PHE A 1 83 ? -19.734 9.906 4.414 1 94.25 83 PHE A CA 1
ATOM 618 C C . PHE A 1 83 ? -21.016 10.711 4.176 1 94.25 83 PHE A C 1
ATOM 620 O O . PHE A 1 83 ? -22.109 10.156 4.121 1 94.25 83 PHE A O 1
ATOM 627 N N . PRO A 1 84 ? -20.688 11.945 3.867 1 87.31 84 PRO A N 1
ATOM 628 C CA . PRO A 1 84 ? -21.859 12.82 3.732 1 87.31 84 PRO A CA 1
ATOM 629 C C . PRO A 1 84 ? -22.562 12.656 2.387 1 87.31 84 PRO A C 1
ATOM 631 O O . PRO A 1 84 ? -22.016 12.039 1.471 1 87.31 84 PRO A O 1
ATOM 634 N N . ASP A 1 85 ? -23.797 13.219 2.086 1 78.25 85 ASP A N 1
ATOM 635 C CA . ASP A 1 85 ? -24.547 13.445 0.86 1 78.25 85 ASP A CA 1
ATOM 636 C C . ASP A 1 85 ? -24.922 12.117 0.192 1 78.25 85 ASP A C 1
ATOM 638 O O . ASP A 1 85 ? -25.125 12.07 -1.021 1 78.25 85 ASP A O 1
ATOM 642 N N . GLY A 1 86 ? -24.781 10.961 0.876 1 75.69 86 GLY A N 1
ATOM 643 C CA . GLY A 1 86 ? -25.188 9.695 0.287 1 75.69 86 GLY A CA 1
ATOM 644 C C . GLY A 1 86 ? -24.156 9.133 -0.682 1 75.69 86 GLY A C 1
ATOM 645 O O . GLY A 1 86 ? -24.375 8.086 -1.291 1 75.69 86 GLY A O 1
ATOM 646 N N . GLY A 1 87 ? -23.047 9.844 -0.811 1 85.25 87 GLY A N 1
ATOM 647 C CA . GLY A 1 87 ? -22 9.359 -1.687 1 85.25 87 GLY A CA 1
ATOM 648 C C . GLY A 1 87 ? -20.828 8.766 -0.933 1 85.25 87 GLY A C 1
ATOM 649 O O . GLY A 1 87 ? -20.984 8.297 0.196 1 85.25 87 GLY A O 1
ATOM 650 N N . TYR A 1 88 ? -19.766 8.609 -1.661 1 91.12 88 TYR A N 1
ATOM 651 C CA . TYR A 1 88 ? -18.625 7.93 -1.055 1 91.12 88 TYR A CA 1
ATOM 652 C C . TYR A 1 88 ? -17.453 8.883 -0.863 1 91.12 88 TYR A C 1
ATOM 654 O O . TYR A 1 88 ? -16.312 8.453 -0.74 1 91.12 88 TYR A O 1
ATOM 662 N N . SER A 1 89 ? -17.891 10.203 -0.865 1 95.75 89 SER A N 1
ATOM 663 C CA . SER A 1 89 ? -16.891 11.164 -0.415 1 95.75 89 SER A CA 1
ATOM 664 C C . SER A 1 89 ? -16.562 10.984 1.064 1 95.75 89 SER A C 1
ATOM 666 O O . SER A 1 89 ? -17.469 10.789 1.881 1 95.75 89 SER A O 1
ATOM 668 N N . LEU A 1 90 ? -15.344 11.047 1.41 1 97.56 90 LEU A N 1
ATOM 669 C CA . LEU A 1 90 ? -14.922 10.82 2.789 1 97.56 90 LEU A CA 1
ATOM 670 C C . LEU A 1 90 ? -14.727 12.141 3.521 1 97.56 90 LEU A C 1
ATOM 672 O O . LEU A 1 90 ? -13.961 13 3.072 1 97.56 90 LEU A O 1
ATOM 676 N N . LYS A 1 91 ? -15.445 12.32 4.559 1 98.25 91 LYS A N 1
ATOM 677 C CA . LYS A 1 91 ? -15.203 13.445 5.461 1 98.25 91 LYS A CA 1
ATOM 678 C C . LYS A 1 91 ? -14.391 13.008 6.676 1 98.25 91 LYS A C 1
ATOM 680 O O . LYS A 1 91 ? -14.797 12.102 7.406 1 98.25 91 LYS A O 1
ATOM 685 N N . LEU A 1 92 ? -13.273 13.531 6.859 1 98.62 92 LEU A N 1
ATOM 686 C CA . LEU A 1 92 ? -12.422 13.289 8.023 1 98.62 92 LEU A CA 1
ATOM 687 C C . LEU A 1 92 ? -12.445 14.484 8.969 1 98.62 92 LEU A C 1
ATOM 689 O O . LEU A 1 92 ? -12.07 15.594 8.586 1 98.62 92 LEU A O 1
ATOM 693 N N . SER A 1 93 ? -12.82 14.281 10.172 1 98.56 93 SER A N 1
ATOM 694 C CA . SER A 1 93 ? -12.938 15.344 11.164 1 98.56 93 SER A CA 1
ATOM 695 C C . SER A 1 93 ? -11.875 15.211 12.242 1 98.56 93 SER A C 1
ATOM 697 O O . SER A 1 93 ? -11.078 14.273 12.227 1 98.56 93 SER A O 1
ATOM 699 N N . LYS A 1 94 ? -11.891 16.234 13.156 1 98.5 94 LYS A N 1
ATOM 700 C CA . LYS A 1 94 ? -10.922 16.281 14.25 1 98.5 94 LYS A CA 1
ATOM 701 C C . LYS A 1 94 ? -9.508 16.047 13.742 1 98.5 94 LYS A C 1
ATOM 703 O O . LYS A 1 94 ? -8.781 15.195 14.266 1 98.5 94 LYS A O 1
ATOM 708 N N . LEU A 1 95 ? -9.203 16.828 12.789 1 98.69 95 LEU A N 1
ATOM 709 C CA . LEU A 1 95 ? -7.922 16.656 12.117 1 98.69 95 LEU A CA 1
ATOM 710 C C . LEU A 1 95 ? -6.762 16.891 13.078 1 98.69 95 LEU A C 1
ATOM 712 O O . LEU A 1 95 ? -6.824 17.766 13.938 1 98.69 95 LEU A O 1
ATOM 716 N N . LYS A 1 96 ? -5.75 16.062 12.906 1 97.5 96 LYS A N 1
ATOM 717 C CA . LYS A 1 96 ? -4.465 16.219 13.586 1 97.5 96 LYS A CA 1
ATOM 718 C C . LYS A 1 96 ? -3.348 16.516 12.594 1 97.5 96 LYS A C 1
ATOM 720 O O . LYS A 1 96 ? -3.486 16.266 11.398 1 97.5 96 LYS A O 1
ATOM 725 N N . LYS A 1 97 ? -2.258 17.078 13.125 1 96.12 97 LYS A N 1
ATOM 726 C CA . LYS A 1 97 ? -1.126 17.391 12.258 1 96.12 97 LYS A CA 1
ATOM 727 C C . LYS A 1 97 ? -0.647 16.141 11.508 1 96.12 97 LYS A C 1
ATOM 729 O O . LYS A 1 97 ? -0.294 16.219 10.328 1 96.12 97 LYS A O 1
ATOM 734 N N . ASN A 1 98 ? -0.732 14.992 12.172 1 95.88 98 ASN A N 1
ATOM 735 C CA . ASN A 1 98 ? -0.219 13.75 11.602 1 95.88 98 ASN A CA 1
ATOM 736 C C . ASN A 1 98 ? -1.202 13.141 10.609 1 95.88 98 ASN A C 1
ATOM 738 O O . ASN A 1 98 ? -0.932 12.086 10.031 1 95.88 98 ASN A O 1
ATOM 742 N N . ASP A 1 99 ? -2.271 13.836 10.398 1 98 99 ASP A N 1
ATOM 743 C CA . ASP A 1 99 ? -3.186 13.398 9.352 1 98 99 ASP A CA 1
ATOM 744 C C . ASP A 1 99 ? -2.695 13.852 7.977 1 98 99 ASP A C 1
ATOM 746 O O . ASP A 1 99 ? -3.209 13.398 6.949 1 98 99 ASP A O 1
ATOM 750 N N . SER A 1 100 ? -1.741 14.719 7.969 1 98.12 100 SER A N 1
ATOM 751 C 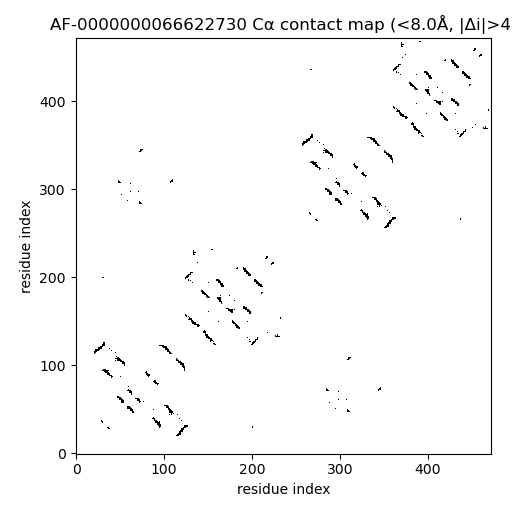CA . SER A 1 100 ? -1.159 15.125 6.695 1 98.12 100 SER A CA 1
ATOM 752 C C . SER A 1 100 ? -0.516 13.938 5.98 1 98.12 100 SER A C 1
ATOM 754 O O . SER A 1 100 ? 0.113 13.094 6.617 1 98.12 100 SER A O 1
ATOM 756 N N . GLY A 1 101 ? -0.713 13.914 4.645 1 98.06 101 GLY A N 1
ATOM 757 C CA . GLY A 1 101 ? -0.118 12.836 3.871 1 98.06 101 GLY A CA 1
ATOM 758 C C . GLY A 1 101 ? -0.926 12.469 2.641 1 98.06 101 GLY A C 1
ATOM 759 O O . GLY A 1 101 ? -1.716 13.273 2.145 1 98.06 101 GLY A O 1
ATOM 760 N N . ILE A 1 102 ? -0.657 11.289 2.219 1 97.88 102 ILE A N 1
ATOM 761 C CA . ILE A 1 102 ? -1.262 10.836 0.972 1 97.88 102 ILE A CA 1
ATOM 762 C C . ILE A 1 102 ? -2.463 9.938 1.277 1 97.88 102 ILE A C 1
ATOM 764 O O . ILE A 1 102 ? -2.367 9.016 2.088 1 97.88 102 ILE A O 1
ATOM 768 N N . TYR A 1 103 ? -3.539 10.312 0.694 1 98.06 103 TYR A N 1
ATOM 769 C CA . TYR A 1 103 ? -4.746 9.492 0.744 1 98.06 103 TYR A CA 1
ATOM 770 C C . TYR A 1 103 ? -5.07 8.914 -0.629 1 98.06 103 TYR A C 1
ATOM 772 O O . TYR A 1 103 ? -4.844 9.562 -1.651 1 98.06 103 TYR A O 1
ATOM 780 N N . TYR A 1 104 ? -5.613 7.727 -0.52 1 95.56 104 TYR A N 1
ATOM 781 C CA . TYR A 1 104 ? -5.922 7 -1.746 1 95.56 104 TYR A CA 1
ATOM 782 C C . TYR A 1 104 ? -7.25 6.266 -1.625 1 95.56 104 TYR A C 1
ATOM 784 O O . TYR A 1 104 ? -7.562 5.707 -0.572 1 95.56 104 TYR A O 1
ATOM 792 N N . VAL A 1 105 ? -8.062 6.379 -2.752 1 96.56 105 VAL A N 1
ATOM 793 C CA . VAL A 1 105 ? -9.281 5.586 -2.762 1 96.56 105 VAL A CA 1
ATOM 794 C C . VAL A 1 105 ? -9.281 4.652 -3.973 1 96.56 105 VAL A C 1
ATOM 796 O O . VAL A 1 105 ? -8.875 5.047 -5.066 1 96.56 105 VAL A O 1
ATOM 799 N N . GLY A 1 106 ? -9.594 3.355 -3.727 1 95.81 106 GLY A N 1
ATOM 800 C CA . GLY A 1 106 ? -9.805 2.365 -4.77 1 95.81 106 GLY A CA 1
ATOM 801 C C . GLY A 1 106 ? -11.25 1.896 -4.855 1 95.81 106 GLY A C 1
ATOM 802 O O . GLY A 1 106 ? -11.828 1.48 -3.852 1 95.81 106 GLY A O 1
ATOM 803 N N . ILE A 1 107 ? -11.766 2.055 -6.031 1 96.44 107 ILE A N 1
ATOM 804 C CA . ILE A 1 107 ? -13.117 1.563 -6.301 1 96.44 107 ILE A CA 1
ATOM 805 C C . ILE A 1 107 ? -13.039 0.253 -7.082 1 96.44 107 ILE A C 1
ATOM 807 O O . ILE A 1 107 ? -12.531 0.221 -8.203 1 96.44 107 ILE A O 1
ATOM 811 N N . TYR A 1 108 ? -13.562 -0.803 -6.465 1 96.81 108 TYR A N 1
ATOM 812 C CA . TYR A 1 108 ? -13.516 -2.131 -7.062 1 96.81 108 TYR A CA 1
ATOM 813 C C . TYR A 1 108 ? -14.875 -2.539 -7.605 1 96.81 108 TYR A C 1
ATOM 815 O O . TYR A 1 108 ? -15.898 -2.352 -6.938 1 96.81 108 TYR A O 1
ATOM 823 N N . SER A 1 109 ? -14.828 -2.965 -8.812 1 95.75 109 SER A N 1
ATOM 824 C CA . SER A 1 109 ? -16.062 -3.303 -9.5 1 95.75 109 SER A CA 1
ATOM 825 C C . SER A 1 109 ? -15.914 -4.582 -10.312 1 95.75 109 SER A C 1
ATOM 827 O O . SER A 1 109 ? -14.828 -4.879 -10.82 1 95.75 109 SER A O 1
ATOM 829 N N . SER A 1 110 ? -17 -5.312 -10.43 1 94 110 SER A N 1
ATOM 830 C CA . SER A 1 110 ? -17.016 -6.523 -11.25 1 94 110 SER A CA 1
ATOM 831 C C . SER A 1 110 ? -16.859 -6.191 -12.727 1 94 110 SER A C 1
ATOM 833 O O . SER A 1 110 ? -16.5 -7.055 -13.531 1 94 110 SER A O 1
ATOM 835 N N . SER A 1 111 ? -17.109 -4.969 -13.039 1 91.56 111 SER A N 1
ATOM 836 C CA . SER A 1 111 ? -17.062 -4.566 -14.438 1 91.56 111 SER A CA 1
ATOM 837 C C . SER A 1 111 ? -15.664 -4.105 -14.836 1 91.56 111 SER A C 1
ATOM 839 O O . SER A 1 111 ? -15.383 -3.916 -16.016 1 91.56 111 SER A O 1
ATOM 841 N N . LEU A 1 112 ? -14.828 -3.959 -13.875 1 89.81 112 LEU A N 1
ATOM 842 C CA . LEU A 1 112 ? -13.484 -3.467 -14.133 1 89.81 112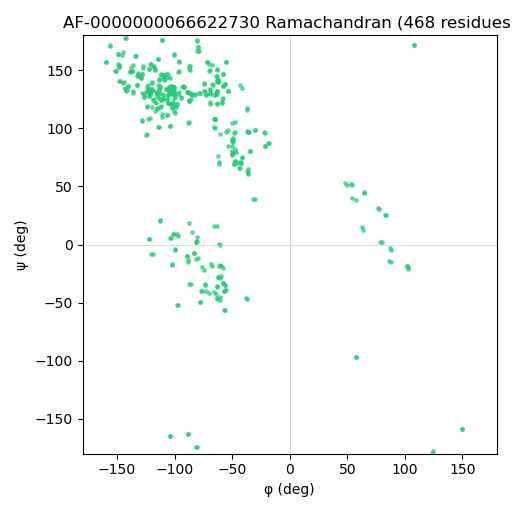 LEU A CA 1
ATOM 843 C C . LEU A 1 112 ? -12.445 -4.551 -13.852 1 89.81 112 LEU A C 1
ATOM 845 O O . LEU A 1 112 ? -12.586 -5.312 -12.891 1 89.81 112 LEU A O 1
ATOM 849 N N . GLN A 1 113 ? -11.422 -4.621 -14.625 1 86.31 113 GLN A N 1
ATOM 850 C CA . GLN A 1 113 ? -10.297 -5.512 -14.352 1 86.31 113 GLN A CA 1
ATOM 851 C C . GLN A 1 113 ? -9.398 -4.945 -13.258 1 86.31 113 GLN A C 1
ATOM 853 O O . GLN A 1 113 ? -8.922 -5.684 -12.391 1 86.31 113 GLN A O 1
ATOM 858 N N . GLN A 1 114 ? -9.25 -3.652 -13.398 1 90.94 114 GLN A N 1
ATOM 859 C CA . GLN A 1 114 ? -8.477 -2.918 -12.406 1 90.94 114 GLN A CA 1
ATOM 860 C C . GLN A 1 114 ? -9.344 -1.895 -11.68 1 90.94 114 GLN A C 1
ATOM 862 O O . GLN A 1 114 ? -10.297 -1.369 -12.25 1 90.94 114 GLN A O 1
ATOM 867 N N . PRO A 1 115 ? -9.039 -1.604 -10.469 1 93.81 115 PRO A N 1
ATOM 868 C CA . PRO A 1 115 ? -9.852 -0.635 -9.727 1 93.81 115 PRO A CA 1
ATOM 869 C C . PRO A 1 115 ? -9.695 0.789 -10.258 1 93.81 115 PRO A C 1
ATOM 871 O O . PRO A 1 115 ? -8.664 1.129 -10.836 1 93.81 115 PRO A O 1
ATOM 874 N N . SER A 1 116 ? -10.758 1.604 -10.125 1 93.75 116 SER A N 1
ATOM 875 C CA . SER A 1 116 ? -10.664 3.047 -10.312 1 93.75 116 SER A CA 1
ATOM 876 C C . SER A 1 116 ? -10.07 3.725 -9.086 1 93.75 116 SER A C 1
ATOM 878 O O . SER A 1 116 ? -10.508 3.473 -7.957 1 93.75 116 SER A O 1
ATOM 880 N N . THR A 1 117 ? -9.078 4.574 -9.328 1 93.69 117 THR A N 1
ATOM 881 C CA . THR A 1 117 ? -8.359 5.117 -8.18 1 93.69 117 THR A CA 1
ATOM 882 C C . THR A 1 117 ? -8.312 6.641 -8.242 1 93.69 117 THR A C 1
ATOM 884 O O . THR A 1 117 ? -8.422 7.227 -9.32 1 93.69 117 THR A O 1
ATOM 887 N N . GLN A 1 118 ? -8.227 7.27 -7.121 1 95.06 118 GLN A N 1
ATOM 888 C CA . GLN A 1 118 ? -8.023 8.703 -6.953 1 95.06 118 GLN A CA 1
ATOM 889 C C . GLN A 1 118 ? -7.09 8.992 -5.781 1 95.06 118 GLN A C 1
ATOM 891 O O . GLN A 1 118 ? -7.258 8.43 -4.695 1 95.06 118 GLN A O 1
ATOM 896 N N . GLU A 1 119 ? -6.145 9.844 -6.02 1 96.62 119 GLU A N 1
ATOM 897 C CA . GLU A 1 119 ? -5.16 10.18 -4.996 1 96.62 119 GLU A CA 1
ATOM 898 C C . GLU A 1 119 ? -5.363 11.609 -4.488 1 96.62 119 GLU A C 1
ATOM 900 O O . GLU A 1 119 ? -5.715 12.5 -5.262 1 96.62 119 GLU A O 1
ATOM 905 N N . TYR A 1 120 ? -5.133 11.773 -3.219 1 98.06 120 TYR A N 1
ATOM 906 C CA . TYR A 1 120 ? -5.215 13.078 -2.57 1 98.06 120 TYR A CA 1
ATOM 907 C C . TYR A 1 120 ? -3.984 13.328 -1.704 1 98.06 120 TYR A C 1
ATOM 909 O O . TYR A 1 120 ? -3.389 12.391 -1.171 1 98.06 120 TYR A O 1
ATOM 917 N N . VAL A 1 121 ? -3.604 14.562 -1.624 1 98.56 121 VAL A N 1
ATOM 918 C CA . VAL A 1 121 ? -2.615 14.977 -0.636 1 98.56 121 VAL A CA 1
ATOM 919 C C . VAL A 1 121 ? -3.244 15.977 0.335 1 98.56 121 VAL A C 1
ATOM 921 O O . VAL A 1 121 ? -3.758 17.016 -0.08 1 98.56 121 VAL A O 1
ATOM 924 N N . LEU A 1 122 ? -3.199 15.633 1.559 1 98.75 122 LEU A N 1
ATOM 925 C CA . LEU A 1 122 ? -3.748 16.5 2.59 1 98.75 122 LEU A CA 1
ATOM 926 C C . LEU A 1 122 ? -2.631 17.203 3.365 1 98.75 122 LEU A C 1
ATOM 928 O O . LEU A 1 122 ? -1.685 16.547 3.812 1 98.75 122 LEU A O 1
ATOM 932 N N . HIS A 1 123 ? -2.736 18.516 3.488 1 98.38 123 HIS A N 1
ATOM 933 C CA . HIS A 1 123 ? -1.88 19.312 4.363 1 98.38 123 HIS A CA 1
ATOM 934 C C . HIS A 1 123 ? -2.674 19.891 5.523 1 98.38 123 HIS A C 1
ATOM 936 O O . HIS A 1 123 ? -3.625 20.656 5.309 1 98.38 123 HIS A O 1
ATOM 942 N N . VAL A 1 124 ? -2.27 19.5 6.641 1 98.19 124 VAL A N 1
ATOM 943 C CA . VAL A 1 124 ? -2.949 20.016 7.828 1 98.19 124 VAL A CA 1
ATOM 944 C C . VAL A 1 124 ? -2.064 21.047 8.523 1 98.19 124 VAL A C 1
ATOM 946 O O . VAL A 1 124 ? -0.9 20.766 8.82 1 98.19 124 VAL A O 1
ATOM 949 N N . TYR A 1 125 ? -2.648 22.234 8.797 1 97.5 125 TYR A N 1
ATOM 950 C CA . TYR A 1 125 ? -1.905 23.328 9.422 1 97.5 125 TYR A CA 1
ATOM 951 C C . TYR A 1 125 ? -2.504 23.688 10.773 1 97.5 125 TYR A C 1
ATOM 953 O O . TYR A 1 125 ? -3.693 23.469 11.016 1 97.5 125 TYR A O 1
ATOM 961 N N . GLU A 1 126 ? -1.704 24.203 11.586 1 96.31 126 GLU A N 1
ATOM 962 C CA . GLU A 1 126 ? -2.158 24.703 12.883 1 96.31 126 GLU A CA 1
ATOM 963 C C . GLU A 1 126 ? -2.625 26.141 12.781 1 96.31 126 GLU A C 1
ATOM 965 O O . GLU A 1 126 ? -2.152 26.906 11.93 1 96.31 126 GLU A O 1
ATOM 970 N N . HIS A 1 127 ? -3.572 26.516 13.734 1 95.81 127 HIS A N 1
ATOM 971 C CA . HIS A 1 127 ? -3.881 27.922 13.914 1 95.81 127 HIS A CA 1
ATOM 972 C C . HIS A 1 127 ? -2.754 28.641 14.641 1 95.81 127 HIS A C 1
ATOM 974 O O . HIS A 1 127 ? -2.279 28.188 15.68 1 95.81 127 HIS A O 1
ATOM 980 N N . LEU A 1 128 ? -2.387 29.75 14.094 1 96.69 128 LEU A N 1
ATOM 981 C CA . LEU A 1 128 ? -1.199 30.406 14.609 1 96.69 128 LEU A CA 1
ATOM 982 C C . LEU A 1 128 ? -1.561 31.359 15.758 1 96.69 128 LEU A C 1
ATOM 984 O O . LEU A 1 128 ? -2.521 32.125 15.656 1 96.69 128 LEU A O 1
ATOM 988 N N . SER A 1 129 ? -0.807 31.234 16.859 1 95.5 129 SER A N 1
ATOM 989 C CA . SER A 1 129 ? -0.922 32.188 17.953 1 95.5 129 SER A CA 1
ATOM 990 C C . SER A 1 129 ? -0.142 33.469 17.672 1 95.5 129 SER A C 1
ATOM 992 O O . SER A 1 129 ? 0.467 33.594 16.609 1 95.5 129 SER A O 1
ATOM 994 N N . LYS A 1 130 ? -0.262 34.375 18.547 1 96 130 LYS A N 1
ATOM 995 C CA . LYS A 1 130 ? 0.474 35.656 18.406 1 96 130 LYS A CA 1
ATOM 996 C C . LYS A 1 130 ? 1.98 35.406 18.453 1 96 130 LYS A C 1
ATOM 998 O O . LYS A 1 130 ? 2.498 34.844 19.406 1 96 130 LYS A O 1
ATOM 1003 N N . PRO A 1 131 ? 2.619 35.812 17.422 1 96.5 131 PRO A N 1
ATOM 1004 C CA . PRO A 1 131 ? 4.07 35.594 17.438 1 96.5 131 PRO A CA 1
ATOM 1005 C C . PRO A 1 131 ? 4.773 36.5 18.469 1 96.5 131 PRO A C 1
ATOM 1007 O O . PRO A 1 131 ? 4.27 37.562 18.812 1 96.5 131 PRO A O 1
ATOM 1010 N N . LYS A 1 132 ? 5.902 36 18.859 1 93.94 132 LYS A N 1
ATOM 1011 C CA . LYS A 1 132 ? 6.758 36.719 19.797 1 93.94 132 LYS A CA 1
ATOM 1012 C C . LYS A 1 132 ? 7.957 37.344 19.078 1 93.94 132 LYS A C 1
ATOM 1014 O O . LYS A 1 132 ? 8.516 36.719 18.156 1 93.94 132 LYS A O 1
ATOM 1019 N N . VAL A 1 133 ? 8.273 38.5 19.562 1 92.81 133 VAL A N 1
ATOM 1020 C CA . VAL A 1 133 ? 9.445 39.156 19 1 92.81 133 VAL A CA 1
ATOM 1021 C C . VAL A 1 133 ? 10.516 39.312 20.078 1 92.81 133 VAL A C 1
ATOM 1023 O O . VAL A 1 133 ? 10.219 39.75 21.203 1 92.81 133 VAL A O 1
ATOM 1026 N N . THR A 1 134 ? 11.703 38.906 19.672 1 89.19 134 THR A N 1
ATOM 1027 C CA . THR A 1 134 ? 12.836 39.094 20.562 1 89.19 134 THR A CA 1
ATOM 1028 C C . THR A 1 134 ? 13.906 39.969 19.922 1 89.19 134 THR A C 1
ATOM 1030 O O . THR A 1 134 ? 13.969 40.062 18.688 1 89.19 134 THR A O 1
ATOM 1033 N N . ME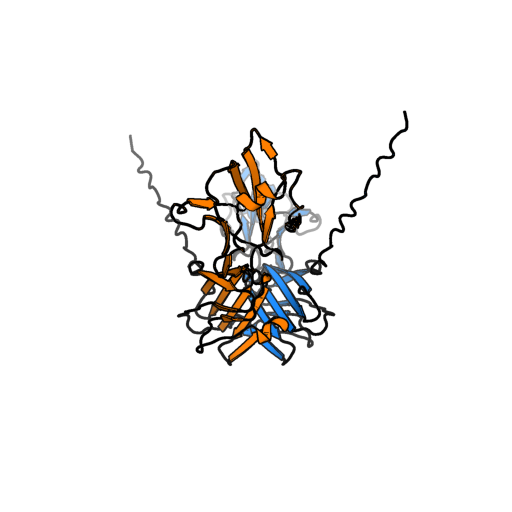T A 1 135 ? 14.641 40.562 20.781 1 87.19 135 MET A N 1
ATOM 1034 C CA . MET A 1 135 ? 15.734 41.406 20.312 1 87.19 135 MET A CA 1
ATOM 1035 C C . MET A 1 135 ? 17.078 40.75 20.562 1 87.19 135 MET A C 1
ATOM 1037 O O . MET A 1 135 ? 17.312 40.156 21.609 1 87.19 135 MET A O 1
ATOM 1041 N N . GLY A 1 136 ? 17.875 40.844 19.438 1 85.62 136 GLY A N 1
ATOM 1042 C CA . GLY A 1 136 ? 19.234 40.344 19.594 1 85.62 136 GLY A CA 1
ATOM 1043 C C . GLY A 1 136 ? 20.156 41.344 20.266 1 85.62 136 GLY A C 1
ATOM 1044 O O . GLY A 1 136 ? 19.719 42.344 20.812 1 85.62 136 GLY A O 1
ATOM 1045 N N . LEU A 1 137 ? 21.484 40.938 20.312 1 82.38 137 LEU A N 1
ATOM 1046 C CA . LEU A 1 137 ? 22.516 41.812 20.875 1 82.38 137 LEU A CA 1
ATOM 1047 C C . LEU A 1 137 ? 22.547 43.156 20.109 1 82.38 137 LEU A C 1
ATOM 1049 O O . LEU A 1 137 ? 22.438 43.188 18.891 1 82.38 137 LEU A O 1
ATOM 1053 N N . GLN A 1 138 ? 22.656 44.188 20.922 1 83.12 138 GLN A N 1
ATOM 1054 C CA . GLN A 1 138 ? 22.688 45.531 20.344 1 83.12 138 GLN A CA 1
ATOM 1055 C C . GLN A 1 138 ? 24.109 46.094 20.266 1 83.12 138 GLN A C 1
ATOM 1057 O O . GLN A 1 138 ? 24.922 45.812 21.156 1 83.12 138 GLN A O 1
ATOM 1062 N N . SER A 1 139 ? 24.328 46.656 19.125 1 82.62 139 SER A N 1
ATOM 1063 C CA . SER A 1 139 ? 25.594 47.375 19 1 82.62 139 SER A CA 1
ATOM 1064 C C . SER A 1 139 ? 25.375 48.844 18.703 1 82.62 139 SER A C 1
ATOM 1066 O O . SER A 1 139 ? 24.359 49.219 18.109 1 82.62 139 SER A O 1
ATOM 1068 N N . ASN A 1 140 ? 26.25 49.719 19.406 1 79.44 140 ASN A N 1
ATOM 1069 C CA . ASN A 1 140 ? 26.219 51.125 19.141 1 79.44 140 ASN A CA 1
ATOM 1070 C C . ASN A 1 140 ? 27.484 51.594 18.438 1 79.44 140 ASN A C 1
ATOM 1072 O O . ASN A 1 140 ? 28.594 51.469 18.984 1 79.44 140 ASN A O 1
ATOM 1076 N N . LYS A 1 141 ? 27.203 51.969 17.203 1 76.56 141 LYS A N 1
ATOM 1077 C CA . LYS A 1 141 ? 28.344 52.531 16.469 1 76.56 141 LYS A CA 1
ATOM 1078 C C . LYS A 1 141 ? 28.047 53.969 16.062 1 76.56 141 LYS A C 1
ATOM 1080 O O . LYS A 1 141 ? 27.172 54.219 15.227 1 76.56 141 LYS A O 1
ATOM 1085 N N . ASN A 1 142 ? 28.797 54.844 16.531 1 78.94 142 ASN A N 1
ATOM 1086 C CA . ASN A 1 142 ? 28.719 56.25 16.156 1 78.94 142 ASN A CA 1
ATOM 1087 C C . ASN A 1 142 ? 27.312 56.812 16.344 1 78.94 142 ASN A C 1
ATOM 1089 O O . ASN A 1 142 ? 26.797 57.5 15.461 1 78.94 142 ASN A O 1
ATOM 1093 N N . GLY A 1 143 ? 26.672 56.438 17.391 1 76.19 143 GLY A N 1
ATOM 1094 C CA . GLY A 1 143 ? 25.359 56.969 17.703 1 76.19 143 GLY A CA 1
ATOM 1095 C C . GLY A 1 143 ? 24.219 56.219 17.047 1 76.19 143 GLY A C 1
ATOM 1096 O O . GLY A 1 143 ? 23.062 56.594 17.156 1 76.19 143 GLY A O 1
ATOM 1097 N N . THR A 1 144 ? 24.672 55.25 16.25 1 83.5 144 THR A N 1
ATOM 1098 C CA . THR A 1 144 ? 23.672 54.406 15.602 1 83.5 144 THR A CA 1
ATOM 1099 C C . THR A 1 144 ? 23.531 53.062 16.328 1 83.5 144 THR A C 1
ATOM 1101 O O . THR A 1 144 ? 24.516 52.344 16.531 1 83.5 144 THR A O 1
ATOM 1104 N N . CYS A 1 145 ? 22.328 52.844 16.719 1 84.31 145 CYS A N 1
ATOM 1105 C CA . CYS A 1 145 ? 22 51.594 17.359 1 84.31 145 CYS A CA 1
ATOM 1106 C C . CYS A 1 145 ? 21.625 50.531 16.312 1 84.31 145 CYS A C 1
ATOM 1108 O O . CYS A 1 145 ? 20.781 50.781 15.453 1 84.31 145 CYS A O 1
ATOM 1110 N N . VAL A 1 146 ? 22.344 49.438 16.406 1 86.19 146 VAL A N 1
ATOM 1111 C CA . VAL A 1 146 ? 22.062 48.375 15.461 1 86.19 146 VAL A CA 1
ATOM 1112 C C . VAL A 1 146 ? 21.703 47.094 16.219 1 86.19 146 VAL A C 1
ATOM 1114 O O . VAL A 1 146 ? 22.375 46.75 17.203 1 86.19 146 VAL A O 1
ATOM 1117 N N . THR A 1 147 ? 20.578 46.438 15.773 1 87.5 147 THR A N 1
ATOM 1118 C CA . THR A 1 147 ? 20.219 45.156 16.391 1 87.5 147 THR A CA 1
ATOM 1119 C C . THR A 1 147 ? 19.359 44.344 15.422 1 87.5 147 THR A C 1
ATOM 1121 O O . THR A 1 147 ? 19.031 44.781 14.328 1 87.5 147 THR A O 1
ATOM 1124 N N . ASN A 1 148 ? 19.109 43.062 15.812 1 91.12 148 ASN A N 1
ATOM 1125 C CA . ASN A 1 148 ? 18.219 42.156 15.07 1 91.12 148 ASN A CA 1
ATOM 1126 C C . ASN A 1 148 ? 16.984 41.812 15.875 1 91.12 148 ASN A C 1
ATOM 1128 O O . ASN A 1 148 ? 17.078 41.438 17.047 1 91.12 148 ASN A O 1
ATOM 1132 N N . LEU A 1 149 ? 15.898 42.062 15.203 1 91.31 149 LEU A N 1
ATOM 1133 C CA . LEU A 1 149 ? 14.664 41.531 15.773 1 91.31 149 LEU A CA 1
ATOM 1134 C C . LEU A 1 149 ? 14.352 40.125 15.219 1 91.31 149 LEU A C 1
ATOM 1136 O O . LEU A 1 149 ? 14.523 39.906 14.023 1 91.31 149 LEU A O 1
ATOM 1140 N N . THR A 1 150 ? 13.984 39.25 16.078 1 93.44 150 THR A N 1
ATOM 1141 C CA . THR A 1 150 ? 13.641 37.875 15.664 1 93.44 150 THR A CA 1
ATOM 1142 C C . THR A 1 150 ? 12.195 37.562 16.016 1 93.44 150 THR A C 1
ATOM 1144 O O . THR A 1 150 ? 11.766 37.75 17.156 1 93.44 150 THR A O 1
ATOM 1147 N N . CYS A 1 151 ? 11.5 37.188 15.031 1 95.06 151 CYS A N 1
ATOM 1148 C CA . CYS A 1 151 ? 10.102 36.781 15.164 1 95.06 151 CYS A CA 1
ATOM 1149 C C . CYS A 1 151 ? 9.953 35.281 15.188 1 95.06 151 CYS A C 1
ATOM 1151 O O . CYS A 1 151 ? 10.477 34.594 14.312 1 95.06 151 CYS A O 1
ATOM 1153 N N . CYS A 1 152 ? 9.203 34.688 16.219 1 94.44 152 CYS A N 1
ATOM 1154 C CA . CYS A 1 152 ? 9.023 33.25 16.297 1 94.44 152 CYS A CA 1
ATOM 1155 C C . CYS A 1 152 ? 7.68 32.906 16.922 1 94.44 152 CYS A C 1
ATOM 1157 O O . CYS A 1 152 ? 7.012 33.75 17.5 1 94.44 152 CYS A O 1
ATOM 1159 N N . MET A 1 153 ? 7.301 31.641 16.719 1 94.56 153 MET A N 1
ATOM 1160 C CA . MET A 1 153 ? 6.098 31.141 17.375 1 94.56 153 MET A CA 1
ATOM 1161 C C . MET A 1 153 ? 6.41 30.625 18.781 1 94.56 153 MET A C 1
ATOM 1163 O O . MET A 1 153 ? 7.348 29.844 18.953 1 94.56 153 MET A O 1
ATOM 1167 N N . GLU A 1 154 ? 5.613 31.094 19.703 1 86.94 154 GLU A N 1
ATOM 1168 C CA . GLU A 1 154 ? 5.875 30.75 21.094 1 86.94 154 GLU A CA 1
ATOM 1169 C C . GLU A 1 154 ? 5.738 29.25 21.328 1 86.94 154 GLU A C 1
ATOM 1171 O O . GLU A 1 154 ? 6.488 28.656 22.109 1 86.94 154 GLU A O 1
ATOM 1176 N N . HIS A 1 155 ? 4.824 28.594 20.672 1 86.88 155 HIS A N 1
ATOM 1177 C CA . HIS A 1 155 ? 4.523 27.188 20.969 1 86.88 155 HIS A CA 1
ATOM 1178 C C . HIS A 1 155 ? 5.121 26.266 19.906 1 86.88 155 HIS A C 1
ATOM 1180 O O . HIS A 1 155 ? 4.789 25.094 19.844 1 86.88 155 HIS A O 1
ATOM 1186 N N . GLY A 1 156 ? 5.898 26.781 18.969 1 84.31 156 GLY A N 1
ATOM 1187 C CA . GLY A 1 156 ? 6.621 25.953 18.016 1 84.31 156 GLY A CA 1
ATOM 1188 C C . GLY A 1 156 ? 5.773 25.531 16.828 1 84.31 156 GLY A C 1
ATOM 1189 O O . GLY A 1 156 ? 6.02 24.484 16.234 1 84.31 156 GLY A O 1
ATOM 1190 N N . GLU A 1 157 ? 4.719 26.359 16.531 1 91.38 157 GLU A N 1
ATOM 1191 C CA . GLU A 1 157 ? 3.939 26.078 15.336 1 91.38 157 GLU A CA 1
ATOM 1192 C C . GLU A 1 157 ? 4.828 26.031 14.094 1 91.38 157 GLU A C 1
ATOM 1194 O O . GLU A 1 157 ? 5.758 26.828 13.961 1 91.38 157 GLU A O 1
ATOM 1199 N N . GLU A 1 158 ? 4.523 24.984 13.203 1 91.06 158 GLU A N 1
ATOM 1200 C CA . GLU A 1 158 ? 5.363 24.734 12.039 1 91.06 158 GLU A CA 1
ATOM 1201 C C . GLU A 1 158 ? 4.73 25.312 10.773 1 91.06 158 GLU A C 1
ATOM 1203 O O . GLU A 1 158 ? 3.562 25.703 10.781 1 91.06 158 GLU A O 1
ATOM 1208 N N . ASP A 1 159 ? 5.656 25.406 9.758 1 93.69 159 ASP A N 1
ATOM 1209 C CA . ASP A 1 159 ? 5.23 25.828 8.43 1 93.69 159 ASP A CA 1
ATOM 1210 C C . ASP A 1 159 ? 4.715 27.266 8.445 1 93.69 159 ASP A C 1
ATOM 1212 O O . ASP A 1 159 ? 3.668 27.562 7.875 1 93.69 159 ASP A O 1
ATOM 1216 N N . VAL A 1 160 ? 5.422 28.125 9.109 1 96.5 160 VAL A N 1
ATOM 1217 C CA . VAL A 1 160 ? 5.02 29.516 9.258 1 96.5 160 VAL A CA 1
ATOM 1218 C C . VAL A 1 160 ? 5.883 30.406 8.359 1 96.5 160 VAL A C 1
ATOM 1220 O O . VAL A 1 160 ? 7.098 30.219 8.273 1 96.5 160 VAL A O 1
ATOM 1223 N N . ILE A 1 161 ? 5.324 31.281 7.648 1 96.56 161 ILE A N 1
ATOM 1224 C CA . ILE A 1 161 ? 6.012 32.312 6.879 1 96.56 161 ILE A CA 1
ATOM 1225 C C . ILE A 1 161 ? 5.969 33.625 7.633 1 96.56 161 ILE A C 1
ATOM 1227 O O . ILE A 1 161 ? 4.898 34.094 8.031 1 96.56 161 ILE A O 1
ATOM 1231 N N . TYR A 1 162 ? 7.121 34.219 7.746 1 96.88 162 TYR A N 1
ATOM 1232 C CA . TYR A 1 162 ? 7.223 35.469 8.492 1 96.88 162 TYR A CA 1
ATOM 1233 C C . TYR A 1 162 ? 7.469 36.656 7.562 1 96.88 162 TYR A C 1
ATOM 1235 O O . TYR A 1 162 ? 8.234 36.562 6.602 1 96.88 162 TYR A O 1
ATOM 1243 N N . THR A 1 163 ? 6.852 37.75 7.891 1 95.56 163 THR A N 1
ATOM 1244 C CA . THR A 1 163 ? 7.074 39.031 7.195 1 95.56 163 THR A CA 1
ATOM 1245 C C . THR A 1 163 ? 7.016 40.188 8.172 1 95.56 163 THR A C 1
ATOM 1247 O O . THR A 1 163 ? 6.195 40.219 9.094 1 95.56 163 THR A O 1
ATOM 1250 N N . TRP A 1 164 ? 7.922 41.156 7.965 1 94.12 164 TRP A N 1
ATOM 1251 C CA . TRP A 1 164 ? 7.91 42.375 8.781 1 94.12 164 TRP A CA 1
ATOM 1252 C C . TRP A 1 164 ? 7.273 43.531 8.023 1 94.12 164 TRP A C 1
ATOM 1254 O O . TRP A 1 164 ? 7.535 43.719 6.832 1 94.12 164 TRP A O 1
ATOM 1264 N N . LYS A 1 165 ? 6.434 44.188 8.75 1 91.81 165 LYS A N 1
ATOM 1265 C CA . LYS A 1 165 ? 5.793 45.344 8.164 1 91.81 165 LYS A CA 1
ATOM 1266 C C . LYS A 1 165 ? 6.02 46.594 9.023 1 91.81 165 LYS A C 1
ATOM 1268 O O . LYS A 1 165 ? 5.922 46.531 10.258 1 91.81 165 LYS A O 1
ATOM 1273 N N . ALA A 1 166 ? 6.402 47.594 8.398 1 88.69 166 ALA A N 1
ATOM 1274 C CA . ALA A 1 166 ? 6.484 48.875 9.086 1 88.69 166 ALA A CA 1
ATOM 1275 C C . ALA A 1 166 ? 5.121 49.562 9.148 1 88.69 166 ALA A C 1
ATOM 1277 O O . ALA A 1 166 ? 4.367 49.562 8.172 1 88.69 166 ALA A O 1
ATOM 1278 N N . LEU A 1 167 ? 4.828 49.938 10.414 1 83.12 167 LEU A N 1
ATOM 1279 C CA . LEU A 1 167 ? 3.559 50.656 10.578 1 83.12 167 LEU A CA 1
ATOM 1280 C C . LEU A 1 167 ? 3.721 52.125 10.312 1 83.12 167 LEU A C 1
ATOM 1282 O O . LEU A 1 167 ? 4.715 52.75 10.727 1 83.12 167 LEU A O 1
ATOM 1286 N N . GLY A 1 168 ? 2.902 52.844 9.438 1 70.5 168 GLY A N 1
ATOM 1287 C CA . GLY A 1 168 ? 2.93 54.281 9.148 1 70.5 168 GLY A CA 1
ATOM 1288 C C . GLY A 1 168 ? 3.096 54.594 7.672 1 70.5 168 GLY A C 1
ATOM 1289 O O . GLY A 1 168 ? 3.127 53.656 6.844 1 70.5 168 GLY A O 1
ATOM 1290 N N . GLN A 1 169 ? 3.184 55.875 7.246 1 59.91 169 GLN A N 1
ATOM 1291 C CA . GLN A 1 169 ? 3.029 56.469 5.922 1 59.91 169 GLN A CA 1
ATOM 1292 C C . GLN A 1 169 ? 3.994 55.844 4.922 1 59.91 169 GLN A C 1
ATOM 1294 O O . GLN A 1 169 ? 3.635 55.594 3.766 1 59.91 169 GLN A O 1
ATOM 1299 N N . ALA A 1 170 ? 5.246 55.812 5.09 1 52.81 170 ALA A N 1
ATOM 1300 C CA . ALA A 1 170 ? 6.227 55.375 4.094 1 52.81 170 ALA A CA 1
ATOM 1301 C C . ALA A 1 170 ? 6.328 53.844 4.043 1 52.81 170 ALA A C 1
ATOM 1303 O O . ALA A 1 170 ? 7.18 53.312 3.338 1 52.81 170 ALA A O 1
ATOM 1304 N N . ALA A 1 171 ? 5.559 53.125 4.695 1 55.12 171 ALA A N 1
ATOM 1305 C CA . ALA A 1 171 ? 5.684 51.812 5.336 1 55.12 171 ALA A CA 1
ATOM 1306 C C . ALA A 1 171 ? 5.422 50.688 4.34 1 55.12 171 ALA A C 1
ATOM 1308 O O . ALA A 1 171 ? 4.969 49.625 4.719 1 55.12 171 ALA A O 1
ATOM 1309 N N . ASN A 1 172 ? 5.391 51.188 3.172 1 58.62 172 ASN A N 1
ATOM 1310 C CA . ASN A 1 172 ? 5.086 50.125 2.221 1 58.62 172 ASN A CA 1
ATOM 1311 C C . ASN A 1 172 ? 6.211 49.094 2.152 1 58.62 172 ASN A C 1
ATOM 1313 O O . ASN A 1 172 ? 6.32 48.344 1.174 1 58.62 172 ASN A O 1
ATOM 1317 N N . GLU A 1 173 ? 7.102 49.156 3.223 1 66.69 173 GLU A N 1
ATOM 1318 C CA . GLU A 1 173 ? 8.227 48.219 3.018 1 66.69 173 GLU A CA 1
ATOM 1319 C C . GLU A 1 173 ? 8.039 46.938 3.809 1 66.69 173 GLU A C 1
ATOM 1321 O O . GLU A 1 173 ? 7.641 46.969 4.973 1 66.69 173 GLU A O 1
ATOM 1326 N N . SER A 1 174 ? 7.879 45.812 3.102 1 81.5 174 SER A N 1
ATOM 1327 C CA . SER A 1 174 ? 7.824 44.5 3.715 1 81.5 174 SER A CA 1
ATOM 1328 C C . SER A 1 174 ? 9.156 43.75 3.572 1 81.5 174 SER A C 1
ATOM 1330 O O . SER A 1 174 ? 9.898 44 2.613 1 81.5 174 SER A O 1
ATOM 1332 N N . HIS A 1 175 ? 9.594 43.219 4.789 1 89.44 175 HIS A N 1
ATOM 1333 C CA . HIS A 1 175 ? 10.789 42.375 4.828 1 89.44 175 HIS A CA 1
ATOM 1334 C C . HIS A 1 175 ? 10.422 40.906 5.098 1 89.44 175 HIS A C 1
ATOM 1336 O O . HIS A 1 175 ? 9.688 40.625 6.047 1 89.44 175 HIS A O 1
ATOM 1342 N N . ASN A 1 176 ? 10.969 40.094 4.215 1 94.31 176 ASN A N 1
ATOM 1343 C CA . ASN A 1 176 ? 10.672 38.688 4.391 1 94.31 176 ASN A CA 1
ATOM 1344 C C . ASN A 1 176 ? 11.648 38 5.359 1 94.31 176 ASN A C 1
ATOM 1346 O O . ASN A 1 176 ? 12.797 38.438 5.477 1 94.31 176 ASN A O 1
ATOM 1350 N N . GLY A 1 177 ? 11.141 37.031 5.992 1 95.56 177 GLY A N 1
ATOM 1351 C CA . GLY A 1 177 ? 11.977 36.281 6.91 1 95.56 177 GLY A CA 1
ATOM 1352 C C . GLY A 1 177 ? 11.656 36.531 8.367 1 95.56 177 GLY A C 1
ATOM 1353 O O . GLY A 1 177 ? 10.883 37.438 8.688 1 95.56 177 GLY A O 1
ATOM 1354 N N . SER A 1 178 ? 12.25 35.781 9.203 1 95.94 178 SER A N 1
ATOM 1355 C CA . SER A 1 178 ? 11.945 35.875 10.625 1 95.94 178 SER A CA 1
ATOM 1356 C C . SER A 1 178 ? 12.812 36.906 11.305 1 95.94 178 SER A C 1
ATOM 1358 O O . SER A 1 178 ? 12.523 37.344 12.43 1 95.94 178 SER A O 1
ATOM 1360 N N . ILE A 1 179 ? 13.883 37.375 10.648 1 94.88 179 ILE A N 1
ATOM 1361 C CA . ILE A 1 179 ? 14.82 38.312 11.258 1 94.88 179 ILE A CA 1
ATOM 1362 C C . ILE A 1 179 ? 14.742 39.656 10.539 1 94.88 179 ILE A C 1
ATOM 1364 O O . ILE A 1 179 ? 14.758 39.719 9.305 1 94.88 179 ILE A O 1
ATOM 1368 N N . LEU A 1 180 ? 14.672 40.688 11.344 1 92.25 180 LEU A N 1
ATOM 1369 C CA . LEU A 1 180 ? 14.695 42.031 10.828 1 92.25 180 LEU A CA 1
ATOM 1370 C C . LEU A 1 180 ? 15.859 42.812 11.422 1 92.25 180 LEU A C 1
ATOM 1372 O O . LEU A 1 180 ? 15.859 43.125 12.617 1 92.25 180 LEU A O 1
ATOM 1376 N N . PRO A 1 181 ? 16.797 43.031 10.555 1 91.12 181 PRO A N 1
ATOM 1377 C CA . PRO A 1 181 ? 17.828 43.969 11.031 1 91.12 181 PRO A CA 1
ATOM 1378 C C . PRO A 1 181 ? 17.328 45.406 11.164 1 91.12 181 PRO A C 1
ATOM 1380 O O . PRO A 1 181 ? 16.703 45.938 10.227 1 91.12 181 PRO A O 1
ATOM 1383 N N . ILE A 1 182 ? 17.547 46 12.258 1 85.69 182 ILE A N 1
ATOM 1384 C CA . ILE A 1 182 ? 17.094 47.375 12.484 1 85.69 182 ILE A CA 1
ATOM 1385 C C . ILE A 1 182 ? 18.297 48.25 12.844 1 85.69 182 ILE A C 1
ATOM 1387 O O . ILE A 1 182 ? 19.219 47.781 13.523 1 85.69 182 ILE A O 1
ATOM 1391 N N . SER A 1 183 ? 18.266 49.375 12.25 1 84.81 183 SER A N 1
ATOM 1392 C CA . SER A 1 183 ? 19.219 50.406 12.602 1 84.81 183 SER A CA 1
ATOM 1393 C C . SER A 1 183 ? 18.5 51.719 12.898 1 84.81 183 SER A C 1
ATOM 1395 O O . SER A 1 183 ? 17.562 52.094 12.188 1 84.81 183 SER A O 1
ATOM 1397 N N . TRP A 1 184 ? 18.875 52.312 14.07 1 83.69 184 TRP A N 1
ATOM 1398 C CA . TRP A 1 184 ? 18.234 53.562 14.445 1 83.69 184 TRP A CA 1
ATOM 1399 C C . TRP A 1 184 ? 19.266 54.562 14.969 1 83.69 184 TRP A C 1
ATOM 1401 O O . TRP A 1 184 ? 20.094 54.219 15.812 1 83.69 184 TRP A O 1
ATOM 1411 N N . ARG A 1 185 ? 19.125 55.688 14.391 1 82.69 185 ARG A N 1
ATOM 1412 C CA . ARG A 1 185 ? 20.016 56.781 14.828 1 82.69 185 ARG A CA 1
ATOM 1413 C C . ARG A 1 185 ? 19.25 57.781 15.664 1 82.69 185 ARG A C 1
ATOM 1415 O O . ARG A 1 185 ? 18.094 58.094 15.367 1 82.69 185 ARG A O 1
ATOM 1422 N N . TRP A 1 186 ? 19.969 58.375 16.656 1 76 186 TRP A N 1
ATOM 1423 C CA . TRP A 1 186 ? 19.359 59.375 17.516 1 76 186 TRP A CA 1
ATOM 1424 C C . TRP A 1 186 ? 18.828 60.562 16.703 1 76 186 TRP A C 1
ATOM 1426 O O . TRP A 1 186 ? 19.5 61.031 15.781 1 76 186 TRP A O 1
ATOM 1436 N N . GLY A 1 187 ? 17.484 60.906 16.875 1 74.94 187 GLY A N 1
ATOM 1437 C CA . GLY A 1 187 ? 16.875 62.031 16.203 1 74.94 187 GLY A CA 1
ATOM 1438 C C . GLY A 1 187 ? 16.016 61.656 15.023 1 74.94 187 GLY A C 1
ATOM 1439 O O . GLY A 1 187 ? 15.281 62.469 14.477 1 74.94 187 GLY A O 1
ATOM 1440 N N . GLU A 1 188 ? 16.266 60.5 14.57 1 77.25 188 GLU A N 1
ATOM 1441 C CA . GLU A 1 188 ? 15.445 60.062 13.445 1 77.25 188 GLU A CA 1
ATOM 1442 C C . GLU A 1 188 ? 14.016 59.75 13.898 1 77.25 188 GLU A C 1
ATOM 1444 O O . GLU A 1 188 ? 13.773 59.5 15.086 1 77.25 188 GLU A O 1
ATOM 1449 N N . SER A 1 189 ? 13.102 59.812 12.945 1 78.19 189 SER A N 1
ATOM 1450 C CA . SER A 1 189 ? 11.727 59.469 13.258 1 78.19 189 SER A CA 1
ATOM 1451 C C . SER A 1 189 ? 11.617 58 13.672 1 78.19 189 SER A C 1
ATOM 1453 O O . SER A 1 189 ? 12.383 57.156 13.203 1 78.19 189 SER A O 1
ATOM 1455 N N . ASP A 1 190 ? 10.727 57.812 14.586 1 80.25 190 ASP A N 1
ATOM 1456 C CA . ASP A 1 190 ? 10.531 56.438 15.07 1 80.25 190 ASP A CA 1
ATOM 1457 C C . ASP A 1 190 ? 9.773 55.594 14.047 1 80.25 190 ASP A C 1
ATOM 1459 O O . ASP A 1 190 ? 8.969 56.125 13.281 1 80.25 190 ASP A O 1
ATOM 1463 N N . MET A 1 191 ? 10.289 54.375 13.953 1 81.62 191 MET A N 1
ATOM 1464 C CA . MET A 1 191 ? 9.586 53.438 13.109 1 81.62 191 MET A CA 1
ATOM 1465 C C . MET A 1 191 ? 8.992 52.312 13.938 1 81.62 191 MET A C 1
ATOM 1467 O O . MET A 1 191 ? 9.625 51.812 14.883 1 81.62 191 MET A O 1
ATOM 1471 N N . THR A 1 192 ? 7.723 52.062 13.656 1 87.06 192 THR A N 1
ATOM 1472 C CA . THR A 1 192 ? 7.043 50.938 14.32 1 87.06 192 THR A CA 1
ATOM 1473 C C . THR A 1 192 ? 6.91 49.75 13.383 1 87.06 192 THR A C 1
ATOM 1475 O O . THR A 1 192 ? 6.508 49.906 12.227 1 87.06 192 THR A O 1
ATOM 1478 N N . PHE A 1 193 ? 7.281 48.625 13.984 1 89.5 193 PHE A N 1
ATOM 1479 C CA . PHE A 1 193 ? 7.219 47.438 13.164 1 89.5 193 PHE A CA 1
ATOM 1480 C C . PHE A 1 193 ? 6.305 46.375 13.805 1 89.5 193 PHE A C 1
ATOM 1482 O O . PHE A 1 193 ? 6.156 46.344 15.023 1 89.5 193 PHE A O 1
ATOM 1489 N N . ILE A 1 194 ? 5.711 45.562 12.891 1 92.94 194 ILE A N 1
ATOM 1490 C CA . ILE A 1 194 ? 5.027 44.344 13.336 1 92.94 194 ILE A CA 1
ATOM 1491 C C . ILE A 1 194 ? 5.508 43.156 12.523 1 92.94 194 ILE A C 1
ATOM 1493 O O . ILE A 1 194 ? 5.832 43.312 11.336 1 92.94 194 ILE A O 1
ATOM 1497 N N . CYS A 1 195 ? 5.59 42.094 13.211 1 95.06 195 CYS A N 1
ATOM 1498 C CA . CYS A 1 195 ? 5.859 40.812 12.531 1 95.06 195 CYS A CA 1
ATOM 1499 C C . CYS A 1 195 ? 4.562 40.094 12.219 1 95.06 195 CYS A C 1
ATOM 1501 O O . CYS A 1 195 ? 3.719 39.906 13.102 1 95.06 195 CYS A O 1
ATOM 1503 N N . VAL A 1 196 ? 4.402 39.75 10.977 1 96.25 196 VAL A N 1
ATOM 1504 C CA . VAL A 1 196 ? 3.223 39 10.547 1 96.25 196 VAL A CA 1
ATOM 1505 C C . VAL A 1 196 ? 3.592 37.531 10.336 1 96.25 196 VAL A C 1
ATOM 1507 O O . VAL A 1 196 ? 4.504 37.219 9.57 1 96.25 196 VAL A O 1
ATOM 1510 N N . ALA A 1 197 ? 2.951 36.625 11.055 1 96.75 197 ALA A N 1
ATOM 1511 C CA . ALA A 1 197 ? 3.055 35.188 10.852 1 96.75 197 ALA A CA 1
ATOM 1512 C C . ALA A 1 197 ? 1.839 34.625 10.109 1 96.75 197 ALA A C 1
ATOM 1514 O O . ALA A 1 197 ? 0.698 34.938 10.469 1 96.75 197 ALA A O 1
ATOM 1515 N N . ARG A 1 198 ? 2.17 33.781 9.094 1 97.31 198 ARG A N 1
ATOM 1516 C CA . ARG A 1 198 ? 1.017 33.312 8.344 1 97.31 198 ARG A CA 1
ATOM 1517 C C . ARG A 1 198 ? 1.266 31.891 7.82 1 97.31 198 ARG A C 1
ATOM 1519 O O . ARG A 1 198 ? 2.414 31.484 7.652 1 97.31 198 ARG A O 1
ATOM 1526 N N . ASN A 1 199 ? 0.222 31.125 7.617 1 97 199 ASN A N 1
ATOM 1527 C CA . ASN A 1 199 ? 0.148 29.875 6.887 1 97 199 ASN A CA 1
ATOM 1528 C C . ASN A 1 199 ? -1.162 29.75 6.109 1 97 199 ASN A C 1
ATOM 1530 O O . ASN A 1 199 ? -1.98 30.672 6.117 1 97 199 ASN A O 1
ATOM 1534 N N . PRO A 1 200 ? -1.35 28.75 5.391 1 97.12 200 PRO A N 1
ATOM 1535 C CA . PRO A 1 200 ? -2.51 28.688 4.5 1 97.12 200 PRO A CA 1
ATOM 1536 C C . PRO A 1 200 ? -3.836 28.828 5.246 1 97.12 200 PRO A C 1
ATOM 1538 O O . PRO A 1 200 ? -4.855 29.172 4.648 1 97.12 200 PRO A O 1
ATOM 1541 N N . VAL A 1 201 ? -3.904 28.594 6.555 1 97.31 201 VAL A N 1
ATOM 1542 C CA . VAL A 1 201 ? -5.207 28.562 7.207 1 97.31 201 VAL A CA 1
ATOM 1543 C C . VAL A 1 201 ? -5.273 29.656 8.273 1 97.31 201 VAL A C 1
ATOM 1545 O O . VAL A 1 201 ? -6.312 29.859 8.906 1 97.31 201 VAL A O 1
ATOM 1548 N N . SER A 1 202 ? -4.18 30.328 8.562 1 96.12 202 SER A N 1
ATOM 1549 C CA . SER A 1 202 ? -4.148 31.234 9.711 1 96.12 202 SER A CA 1
ATOM 1550 C C . SER A 1 202 ? -3.158 32.375 9.492 1 96.12 202 SER A C 1
ATOM 1552 O O . SER A 1 202 ? -2.182 32.219 8.75 1 96.12 202 SER A O 1
ATOM 1554 N N . ARG A 1 203 ? -3.449 33.469 10.062 1 96.38 203 ARG A N 1
ATOM 1555 C CA . ARG A 1 203 ? -2.598 34.656 10.086 1 96.38 203 ARG A CA 1
ATOM 1556 C C . ARG A 1 203 ? -2.686 35.375 11.43 1 96.38 203 ARG A C 1
ATOM 1558 O O . ARG A 1 203 ? -3.771 35.5 12 1 96.38 203 ARG A O 1
ATOM 1565 N N . ASN A 1 204 ? -1.523 35.75 11.953 1 97.06 204 ASN A N 1
ATOM 1566 C CA . ASN A 1 204 ? -1.471 36.5 13.203 1 97.06 204 ASN A CA 1
ATOM 1567 C C . ASN A 1 204 ? -0.313 37.5 13.203 1 97.06 204 ASN A C 1
ATOM 1569 O O . ASN A 1 204 ? 0.553 37.438 12.328 1 97.06 204 ASN A O 1
ATOM 1573 N N . PHE A 1 205 ? -0.34 38.438 14.07 1 95.56 205 PHE A N 1
ATOM 1574 C CA . PHE A 1 205 ? 0.687 39.469 14.086 1 95.56 205 PHE A CA 1
ATOM 1575 C C . PHE A 1 205 ? 1.16 39.75 15.516 1 95.56 205 PHE A C 1
ATOM 1577 O O . PHE A 1 205 ? 0.426 39.5 16.469 1 95.56 205 PHE A O 1
ATOM 1584 N N . SER A 1 206 ? 2.357 40.219 15.594 1 95.75 206 SER A N 1
ATOM 1585 C CA . SER A 1 206 ? 2.936 40.562 16.891 1 95.75 206 SER A CA 1
ATOM 1586 C C . SER A 1 206 ? 2.436 41.938 17.359 1 95.75 206 SER A C 1
ATOM 1588 O O . SER A 1 206 ? 1.749 42.625 16.625 1 95.75 206 SER A O 1
ATOM 1590 N N . SER A 1 207 ? 2.717 42.156 18.672 1 93.12 207 SER A N 1
ATOM 1591 C CA . SER A 1 207 ? 2.533 43.531 19.125 1 93.12 207 SER A CA 1
ATOM 1592 C C . SER A 1 207 ? 3.482 44.469 18.406 1 93.12 207 SER A C 1
ATOM 1594 O O . SER A 1 207 ? 4.57 44.094 18 1 93.12 207 SER A O 1
ATOM 1596 N N . PRO A 1 208 ? 3.033 45.656 18.281 1 91.88 208 PRO A N 1
ATOM 1597 C CA . PRO A 1 208 ? 3.936 46.625 17.641 1 91.88 208 PRO A CA 1
ATOM 1598 C C . PRO A 1 208 ? 5.211 46.844 18.453 1 91.88 208 PRO A C 1
ATOM 1600 O O . PRO A 1 208 ? 5.172 46.875 19.688 1 91.88 208 PRO A O 1
ATOM 1603 N N . ILE A 1 209 ? 6.27 46.969 17.672 1 87.5 209 ILE A N 1
ATOM 1604 C CA . ILE A 1 209 ? 7.562 47.25 18.297 1 87.5 209 ILE A CA 1
ATOM 1605 C C . ILE A 1 209 ? 8.117 48.562 17.797 1 87.5 209 ILE A C 1
ATOM 1607 O O . ILE A 1 209 ? 8.164 48.812 16.594 1 87.5 209 ILE A O 1
ATOM 1611 N N . LEU A 1 210 ? 8.57 49.312 18.766 1 84.75 210 LEU A N 1
ATOM 1612 C CA . LEU A 1 210 ? 9.164 50.594 18.438 1 84.75 210 LEU A CA 1
ATOM 1613 C C . LEU A 1 210 ? 10.68 50.5 18.359 1 84.75 210 LEU A C 1
ATOM 1615 O O . LEU A 1 210 ? 11.32 50 19.281 1 84.75 210 LEU A O 1
ATOM 1619 N N . ALA A 1 211 ? 11.234 51 17.266 1 77.19 211 ALA A N 1
ATOM 1620 C CA . ALA A 1 211 ? 12.68 50.969 17.078 1 77.19 211 ALA A CA 1
ATOM 1621 C C . ALA A 1 211 ? 13.398 51.812 18.141 1 77.19 211 ALA A C 1
ATOM 1623 O O . ALA A 1 211 ? 14.438 51.406 18.656 1 77.19 211 ALA A O 1
ATOM 1624 N N . ARG A 1 212 ? 12.859 52.906 18.391 1 77 212 ARG A N 1
ATOM 1625 C CA . ARG A 1 212 ? 13.477 53.844 19.344 1 77 212 ARG A CA 1
ATOM 1626 C C . ARG A 1 212 ? 13.602 53.219 20.719 1 77 212 ARG A C 1
ATOM 1628 O O . ARG A 1 212 ? 14.633 53.344 21.391 1 77 212 ARG A O 1
ATOM 1635 N N . LYS A 1 213 ? 12.547 52.562 21.172 1 75.62 213 LYS A N 1
ATOM 1636 C CA . LYS A 1 213 ? 12.516 52 22.5 1 75.62 213 LYS A CA 1
ATOM 1637 C C . LYS A 1 213 ? 13.602 50.938 22.656 1 75.62 213 LYS A C 1
ATOM 1639 O O . LYS A 1 213 ? 14.172 50.75 23.734 1 75.62 213 LYS A O 1
ATOM 1644 N N . LEU A 1 214 ? 13.945 50.344 21.609 1 74.31 214 LEU A N 1
ATOM 1645 C CA . LEU A 1 214 ? 14.945 49.281 21.641 1 74.31 214 LEU A CA 1
ATOM 1646 C C . LEU A 1 214 ? 16.344 49.844 21.844 1 74.31 214 LEU A C 1
ATOM 1648 O O . LEU A 1 214 ? 17.188 49.25 22.5 1 74.31 214 LEU A O 1
ATOM 1652 N N . CYS A 1 215 ? 16.547 51 21.266 1 72.38 215 CYS A N 1
ATOM 1653 C CA . CYS A 1 215 ? 17.859 51.625 21.328 1 72.38 215 CYS A CA 1
ATOM 1654 C C . CYS A 1 215 ? 18.016 52.438 22.594 1 72.38 215 CYS A C 1
ATOM 1656 O O . CYS A 1 215 ? 19.125 52.625 23.109 1 72.38 215 CYS A O 1
ATOM 1658 N N . GLU A 1 216 ? 16.953 53.031 23.047 1 67.5 216 GLU A N 1
ATOM 1659 C CA . GLU A 1 216 ? 17.031 53.844 24.266 1 67.5 216 GLU A CA 1
ATOM 1660 C C . GLU A 1 216 ? 17.234 53 25.5 1 67.5 216 GLU A C 1
ATOM 1662 O O . GLU A 1 216 ? 17.938 53.406 26.438 1 67.5 216 GLU A O 1
ATOM 1667 N N . GLU A 1 217 ? 16.5 51.906 25.516 1 59.69 217 GLU A N 1
ATOM 1668 C CA . GLU A 1 217 ? 16.594 51.094 26.719 1 59.69 217 GLU A CA 1
ATOM 1669 C C . GLU A 1 217 ? 18.016 50.594 26.953 1 59.69 217 GLU A C 1
ATOM 1671 O O . GLU A 1 217 ? 18.422 50.344 28.094 1 59.69 217 GLU A O 1
ATOM 1676 N N . ASN A 1 218 ? 18.781 50.406 26 1 54.19 218 ASN A N 1
ATOM 1677 C CA . ASN A 1 218 ? 20.141 49.906 26.234 1 54.19 218 ASN A CA 1
ATOM 1678 C C . ASN A 1 218 ? 21.156 51.062 26.266 1 54.19 218 ASN A C 1
ATOM 1680 O O . ASN A 1 218 ? 22.344 50.812 26.109 1 54.19 218 ASN A O 1
ATOM 1684 N N . ASN A 1 219 ? 20.75 52.312 26.234 1 51.75 219 ASN A N 1
ATOM 1685 C CA . ASN A 1 219 ? 21.688 53.375 26.594 1 51.75 219 ASN A CA 1
ATOM 1686 C C . ASN A 1 219 ? 22.125 53.281 28.047 1 51.75 219 ASN A C 1
ATOM 1688 O O . ASN A 1 219 ? 21.328 52.875 28.906 1 51.75 219 ASN A O 1
ATOM 1692 N N . PRO A 1 220 ? 23.438 53.281 28.469 1 48.88 220 PRO A N 1
ATOM 1693 C CA . PRO A 1 220 ? 23.875 53.156 29.859 1 48.88 220 PRO A CA 1
ATOM 1694 C C . PRO A 1 220 ? 22.953 53.906 30.828 1 48.88 220 PRO A C 1
ATOM 1696 O O . PRO A 1 220 ? 22.906 53.562 32 1 48.88 220 PRO A O 1
ATOM 1699 N N . LYS A 1 221 ? 22.484 55.094 30.703 1 46.41 221 LYS A N 1
ATOM 1700 C CA . LYS A 1 221 ? 21.703 55.781 31.734 1 46.41 221 LYS A CA 1
ATOM 1701 C C . LYS A 1 221 ? 20.281 55.219 31.797 1 46.41 221 LYS A C 1
ATOM 1703 O O . LYS A 1 221 ? 19.5 55.625 32.656 1 46.41 221 LYS A O 1
ATOM 1708 N N . GLY A 1 222 ? 19.734 54.594 30.812 1 42.16 222 GLY A N 1
ATOM 1709 C CA . GLY A 1 222 ? 18.328 54.25 30.75 1 42.16 222 GLY A CA 1
ATOM 1710 C C . GLY A 1 222 ? 18.047 52.812 31.203 1 42.16 222 GLY A C 1
ATOM 1711 O O . GLY A 1 222 ? 18.953 52 31.266 1 42.16 222 GLY A O 1
ATOM 1712 N N . ARG A 1 223 ? 16.797 52.469 31.859 1 37.06 223 ARG A N 1
ATOM 1713 C CA . ARG A 1 223 ? 16.25 51.312 32.5 1 37.06 223 ARG A CA 1
ATOM 1714 C C . ARG A 1 223 ? 16.203 50.125 31.547 1 37.06 223 ARG A C 1
ATOM 1716 O O . ARG A 1 223 ? 16.047 50.281 30.344 1 37.06 223 ARG A O 1
ATOM 1723 N N . SER A 1 224 ? 16.828 49 31.875 1 38.44 224 SER A N 1
ATOM 1724 C CA . SER A 1 224 ? 16.875 47.625 31.344 1 38.44 224 SER A CA 1
ATOM 1725 C C . SER A 1 224 ? 15.508 47.188 30.828 1 38.44 224 SER A C 1
ATOM 1727 O O . SER A 1 224 ? 14.555 47.062 31.594 1 38.44 224 SER A O 1
ATOM 1729 N N . SER A 1 225 ? 14.922 47.781 29.828 1 40.44 225 SER A N 1
ATOM 1730 C CA . SER A 1 225 ? 13.648 47.281 29.312 1 40.44 225 SER A CA 1
ATOM 1731 C C . SER A 1 225 ? 13.656 45.781 29.203 1 40.44 225 SER A C 1
ATOM 1733 O O . SER A 1 225 ? 14.703 45.156 28.984 1 40.44 225 SER A O 1
ATOM 1735 N N . LYS A 1 226 ? 12.555 45.031 29.609 1 41.47 226 LYS A N 1
ATOM 1736 C CA . LYS A 1 226 ? 12.055 43.688 29.812 1 41.47 226 LYS A CA 1
ATOM 1737 C C . LYS A 1 226 ? 12.047 42.875 28.516 1 41.47 226 LYS A C 1
ATOM 1739 O O . LYS A 1 226 ? 11.422 41.844 28.422 1 41.47 226 LYS A O 1
ATOM 1744 N N . TYR A 1 227 ? 12.492 43.5 27.391 1 44.22 227 TYR A N 1
ATOM 1745 C CA . TYR A 1 227 ? 12.367 42.531 26.312 1 44.22 227 TYR A CA 1
ATOM 1746 C C . TYR A 1 227 ? 13.234 41.312 26.594 1 44.22 227 TYR A C 1
ATOM 1748 O O . TYR A 1 227 ? 14.461 41.406 26.703 1 44.22 227 TYR A O 1
ATOM 1756 N N . GLY A 1 228 ? 12.906 40.531 27.5 1 40.91 228 GLY A N 1
ATOM 1757 C CA . GLY A 1 228 ? 13.539 39.281 27.844 1 40.91 228 GLY A CA 1
ATOM 1758 C C . GLY A 1 228 ? 14.031 38.5 26.641 1 40.91 228 GLY A C 1
ATOM 1759 O O . GLY A 1 228 ? 13.398 38.531 25.578 1 40.91 228 GLY A O 1
ATOM 1760 N N . LEU A 1 229 ? 15.344 38.281 26.484 1 43.06 229 LEU A N 1
ATOM 1761 C CA . LEU A 1 229 ? 15.953 37.25 25.656 1 43.06 229 LEU A CA 1
ATOM 1762 C C . LEU A 1 229 ? 15.062 36 25.594 1 43.06 229 LEU A C 1
ATOM 1764 O O . LEU A 1 229 ? 15.242 35.062 26.375 1 43.06 229 LEU A O 1
ATOM 1768 N N . LEU A 1 230 ? 13.797 36.219 25.516 1 45.94 230 LEU A N 1
ATOM 1769 C CA . LEU A 1 230 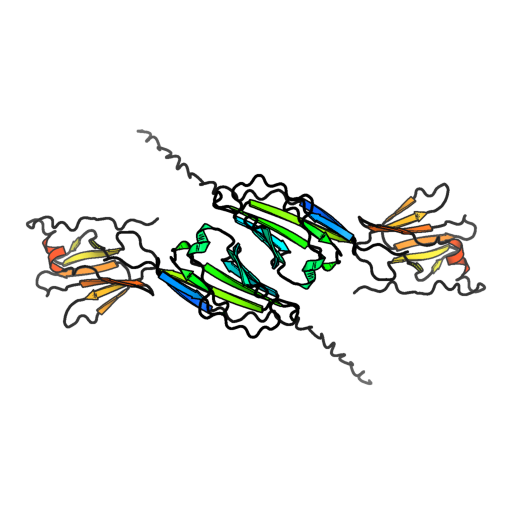? 13.062 34.938 25.453 1 45.94 230 LEU A CA 1
ATOM 1770 C C . LEU A 1 230 ? 13.391 34.188 24.156 1 45.94 230 LEU A C 1
ATOM 1772 O O . LEU A 1 230 ? 13.352 34.781 23.078 1 45.94 230 LEU A O 1
ATOM 1776 N N . HIS A 1 231 ? 14.242 33.219 24.266 1 48.91 231 HIS A N 1
ATOM 1777 C CA . HIS A 1 231 ? 14.703 32.281 23.25 1 48.91 231 HIS A CA 1
ATOM 1778 C C . HIS A 1 231 ? 13.539 31.688 22.469 1 48.91 231 HIS A C 1
ATOM 1780 O O . HIS A 1 231 ? 12.547 31.25 23.062 1 48.91 231 HIS A O 1
ATOM 1786 N N . CYS A 1 232 ? 13.273 32.25 21.344 1 54.5 232 CYS A N 1
ATOM 1787 C CA . CYS A 1 232 ? 12.477 31.469 20.406 1 54.5 232 CYS A CA 1
ATOM 1788 C C . CYS A 1 232 ? 12.852 29.984 20.484 1 54.5 232 CYS A C 1
ATOM 1790 O O . CYS A 1 232 ? 14.023 29.641 20.625 1 54.5 232 CYS A O 1
ATOM 1792 N N . GLY A 1 233 ? 12.141 29.219 21.203 1 46.56 233 GLY A N 1
ATOM 1793 C CA . GLY A 1 233 ? 12.375 27.781 21.297 1 46.56 233 GLY A CA 1
ATOM 1794 C C . GLY A 1 233 ? 12.969 27.188 20.031 1 46.56 233 GLY A C 1
ATOM 1795 O O . GLY A 1 233 ? 12.508 27.484 18.922 1 46.56 233 GLY A O 1
ATOM 1796 N N . ASN A 1 234 ? 14.359 26.969 19.969 1 40.16 234 ASN A N 1
ATOM 1797 C CA . ASN A 1 234 ? 15.055 26.234 18.922 1 40.16 234 ASN A CA 1
ATOM 1798 C C . ASN A 1 234 ? 14.312 24.953 18.562 1 40.16 234 ASN A C 1
ATOM 1800 O O . ASN A 1 234 ? 14.148 24.062 19.391 1 40.16 234 ASN A O 1
ATOM 1804 N N . THR A 1 235 ? 13.266 24.922 17.969 1 34.47 235 THR A N 1
ATOM 1805 C CA . THR A 1 235 ? 13.008 23.578 17.469 1 34.47 235 THR A CA 1
ATOM 1806 C C . THR A 1 235 ? 14.219 23.031 16.719 1 34.47 235 THR A C 1
ATOM 1808 O O . THR A 1 235 ? 14.68 23.641 15.75 1 34.47 235 THR A O 1
ATOM 1811 N N . GLU A 1 236 ? 15.133 22.328 17.484 1 28.67 236 GLU A N 1
ATOM 1812 C CA . GLU A 1 236 ? 16.109 21.453 16.812 1 28.67 236 GLU A CA 1
ATOM 1813 C C . GLU A 1 236 ? 15.43 20.578 15.766 1 28.67 236 GLU A C 1
ATOM 1815 O O . GLU A 1 236 ? 14.32 20.094 15.969 1 28.67 236 GLU A O 1
ATOM 1820 N N . MET B 1 1 ? 50.969 21.172 33.344 1 28.8 1 MET B N 1
ATOM 1821 C CA . MET B 1 1 ? 50.188 20.875 32.156 1 28.8 1 MET B CA 1
ATOM 1822 C C . MET B 1 1 ? 48.844 20.25 32.531 1 28.8 1 MET B C 1
ATOM 1824 O O . MET B 1 1 ? 48.781 19.156 33.094 1 28.8 1 MET B O 1
ATOM 1828 N N . ALA B 1 2 ? 47.812 21.141 32.906 1 39.06 2 ALA B N 1
ATOM 1829 C CA . ALA B 1 2 ? 46.469 20.938 33.469 1 39.06 2 ALA B CA 1
ATOM 1830 C C . ALA B 1 2 ? 45.594 20.141 32.5 1 39.06 2 ALA B C 1
ATOM 1832 O O . ALA B 1 2 ? 45.344 20.562 31.359 1 39.06 2 ALA B O 1
ATOM 1833 N N . GLY B 1 3 ? 45.781 18.875 32.406 1 36.97 3 GLY B N 1
ATOM 1834 C CA . GLY B 1 3 ? 45.062 17.969 31.547 1 36.97 3 GLY B CA 1
ATOM 1835 C C . GLY B 1 3 ? 43.531 18.062 31.719 1 36.97 3 GLY B C 1
ATOM 1836 O O . GLY B 1 3 ? 43.031 17.969 32.844 1 36.97 3 GLY B O 1
ATOM 1837 N N . SER B 1 4 ? 42.938 19.016 31 1 43.12 4 SER B N 1
ATOM 1838 C CA . SER B 1 4 ? 41.469 19.188 31.016 1 43.12 4 SER B CA 1
ATOM 1839 C C . SER B 1 4 ? 40.75 17.859 30.75 1 43.12 4 SER B C 1
ATOM 1841 O O . SER B 1 4 ? 41.062 17.172 29.781 1 43.12 4 SER B O 1
ATOM 1843 N N . PRO B 1 5 ? 40.188 17.25 31.797 1 46.59 5 PRO B N 1
ATOM 1844 C CA . PRO B 1 5 ? 39.406 16.047 31.562 1 46.59 5 PRO B CA 1
ATOM 1845 C C . PRO B 1 5 ? 38.281 16.266 30.547 1 46.59 5 PRO B C 1
ATOM 1847 O O . PRO B 1 5 ? 37.562 17.281 30.609 1 46.59 5 PRO B O 1
ATOM 1850 N N . THR B 1 6 ? 38.469 15.93 29.234 1 45.19 6 THR B N 1
ATOM 1851 C CA . THR B 1 6 ? 37.438 15.898 28.203 1 45.19 6 THR B CA 1
ATOM 1852 C C . THR B 1 6 ? 36.219 15.102 28.688 1 45.19 6 THR B C 1
ATOM 1854 O O . THR B 1 6 ? 36.344 13.93 29.031 1 45.19 6 THR B O 1
ATOM 1857 N N . CYS B 1 7 ? 35.25 15.727 29.453 1 41.56 7 CYS B N 1
ATOM 1858 C CA . CYS B 1 7 ? 33.938 15.117 29.719 1 41.56 7 CYS B CA 1
ATOM 1859 C C . CYS B 1 7 ? 33.312 14.57 28.453 1 41.56 7 CYS B C 1
ATOM 1861 O O . CYS B 1 7 ? 33 15.336 27.531 1 41.56 7 CYS B O 1
ATOM 1863 N N . LEU B 1 8 ? 33.719 13.406 28 1 39.78 8 LEU B N 1
ATOM 1864 C CA . LEU B 1 8 ? 33 12.648 26.969 1 39.78 8 LEU B CA 1
ATOM 1865 C C . LEU B 1 8 ? 31.531 12.555 27.312 1 39.78 8 LEU B C 1
ATOM 1867 O O . LEU B 1 8 ? 31.156 11.867 28.281 1 39.78 8 LEU B O 1
ATOM 1871 N N . THR B 1 9 ? 30.797 13.695 27.234 1 42.44 9 THR B N 1
ATOM 1872 C CA . THR B 1 9 ? 29.344 13.57 27.312 1 42.44 9 THR B CA 1
ATOM 1873 C C . THR B 1 9 ? 28.859 12.492 26.344 1 42.44 9 THR B C 1
ATOM 1875 O O . THR B 1 9 ? 29.078 12.578 25.141 1 42.44 9 THR B O 1
ATOM 1878 N N . LEU B 1 10 ? 28.781 11.234 26.781 1 41.06 10 LEU B N 1
ATOM 1879 C CA . LEU B 1 10 ? 28.078 10.148 26.109 1 41.06 10 LEU B CA 1
ATOM 1880 C C . LEU B 1 10 ? 26.641 10.57 25.75 1 41.06 10 LEU B C 1
ATOM 1882 O O . LEU B 1 10 ? 25.828 10.82 26.641 1 41.06 10 LEU B O 1
ATOM 1886 N N . ILE B 1 11 ? 26.469 11.344 24.719 1 42.78 11 ILE B N 1
ATOM 1887 C CA . ILE B 1 11 ? 25.141 11.539 24.172 1 42.78 11 ILE B CA 1
ATOM 1888 C C . ILE B 1 11 ? 24.469 10.188 23.953 1 42.78 11 ILE B C 1
ATOM 1890 O O . ILE B 1 11 ? 24.906 9.398 23.109 1 42.78 11 ILE B O 1
ATOM 1894 N N . TYR B 1 12 ? 23.906 9.578 25.016 1 39.06 12 TYR B N 1
ATOM 1895 C CA . TYR B 1 12 ? 22.969 8.461 24.875 1 39.06 12 TYR B CA 1
ATOM 1896 C C . TYR B 1 12 ? 21.906 8.773 23.828 1 39.06 12 TYR B C 1
ATOM 1898 O O . TYR B 1 12 ? 21 9.578 24.078 1 39.06 12 TYR B O 1
ATOM 1906 N N . ILE B 1 13 ? 22.25 8.805 22.562 1 42 13 ILE B N 1
ATOM 1907 C CA . ILE B 1 13 ? 21.219 8.758 21.531 1 42 13 ILE B CA 1
ATOM 1908 C C . ILE B 1 13 ? 20.234 7.641 21.828 1 42 13 ILE B C 1
ATOM 1910 O O . ILE B 1 13 ? 20.578 6.457 21.797 1 42 13 ILE B O 1
ATOM 1914 N N . LEU B 1 14 ? 19.391 7.812 22.844 1 39.44 14 LEU B N 1
ATOM 1915 C CA . LEU B 1 14 ? 18.219 6.953 22.938 1 39.44 14 LEU B CA 1
ATOM 1916 C C . LEU B 1 14 ? 17.562 6.77 21.562 1 39.44 14 LEU B C 1
ATOM 1918 O O . LEU B 1 14 ? 16.938 7.695 21.047 1 39.44 14 LEU B O 1
ATOM 1922 N N . TRP B 1 15 ? 18.234 6.031 20.672 1 40.53 15 TRP B N 1
ATOM 1923 C CA . TRP B 1 15 ? 17.469 5.492 19.547 1 40.53 15 TRP B CA 1
ATOM 1924 C C . TRP B 1 15 ? 16.109 4.977 20.031 1 40.53 15 TRP B C 1
ATOM 1926 O O . TRP B 1 15 ? 16.031 4.055 20.844 1 40.53 15 TRP B O 1
ATOM 1936 N N . GLN B 1 16 ? 15.188 5.836 20.328 1 38.44 16 GLN B N 1
ATOM 1937 C CA . GLN B 1 16 ? 13.828 5.324 20.422 1 38.44 16 GLN B CA 1
ATOM 1938 C C . GLN B 1 16 ? 13.586 4.215 19.406 1 38.44 16 GLN B C 1
ATOM 1940 O O . GLN B 1 16 ? 13.688 4.438 18.203 1 38.44 16 GLN B O 1
ATOM 1945 N N . LEU B 1 17 ? 14.023 2.975 19.719 1 37.31 17 LEU B N 1
ATOM 1946 C CA . LEU B 1 17 ? 13.438 1.815 19.062 1 37.31 17 LEU B CA 1
ATOM 1947 C C . LEU B 1 17 ? 11.938 2.021 18.828 1 37.31 17 LEU B C 1
ATOM 1949 O O . LEU B 1 17 ? 11.156 2.041 19.781 1 37.31 17 LEU B O 1
ATOM 1953 N N . THR B 1 18 ? 11.492 2.998 18.094 1 38.75 18 THR B N 1
ATOM 1954 C CA . THR B 1 18 ? 10.117 2.803 17.641 1 38.75 18 THR B CA 1
ATOM 1955 C C . THR B 1 18 ? 9.75 1.323 17.672 1 38.75 18 THR B C 1
ATOM 1957 O O . THR B 1 18 ? 10.562 0.465 17.328 1 38.75 18 THR B O 1
ATOM 1960 N N . GLY B 1 19 ? 9.094 0.821 18.719 1 39.81 19 GLY B N 1
ATOM 1961 C CA . GLY B 1 19 ? 8.469 -0.489 18.719 1 39.81 19 GLY B CA 1
ATOM 1962 C C . GLY B 1 19 ? 8.234 -1.044 17.328 1 39.81 19 GLY B C 1
ATOM 1963 O O . GLY B 1 19 ? 7.578 -0.409 16.5 1 39.81 19 GLY B O 1
ATOM 1964 N N . SER B 1 20 ? 9.133 -1.703 16.734 1 41.81 20 SER B N 1
ATOM 1965 C CA . SER B 1 20 ? 9.133 -2.398 15.445 1 41.81 20 SER B CA 1
ATOM 1966 C C . SER B 1 20 ? 7.785 -3.064 15.18 1 41.81 20 SER B C 1
ATOM 1968 O O . SER B 1 20 ? 7.242 -3.75 16.047 1 41.81 20 SER B O 1
ATOM 1970 N N . ALA B 1 21 ? 6.824 -2.531 14.438 1 51.84 21 ALA B N 1
ATOM 1971 C CA . ALA B 1 21 ? 5.75 -3.33 13.852 1 51.84 21 ALA B CA 1
ATOM 1972 C C . ALA B 1 21 ? 6.16 -4.797 13.742 1 51.84 21 ALA B C 1
ATOM 1974 O O . ALA B 1 21 ? 7.219 -5.113 13.195 1 51.84 21 ALA B O 1
ATOM 1975 N N . ALA B 1 22 ? 6 -5.621 14.789 1 60.81 22 ALA B N 1
ATOM 1976 C CA . ALA B 1 22 ? 6.41 -7.02 14.852 1 60.81 22 ALA B CA 1
ATOM 1977 C C . ALA B 1 22 ? 6.051 -7.758 13.562 1 60.81 22 ALA B C 1
ATOM 1979 O O . ALA B 1 22 ? 4.871 -8.008 13.297 1 60.81 22 ALA B O 1
ATOM 1980 N N . SER B 1 23 ? 6.656 -7.41 12.484 1 73.81 23 SER B N 1
ATOM 1981 C CA . SER B 1 23 ? 6.5 -8.188 11.258 1 73.81 23 SER B CA 1
ATOM 1982 C C . SER B 1 23 ? 7.09 -9.586 11.414 1 73.81 23 SER B C 1
ATOM 1984 O O . SER B 1 23 ? 8.234 -9.742 11.836 1 73.81 23 SER B O 1
ATOM 1986 N N . GLY B 1 24 ? 6.164 -10.633 11.508 1 72.06 24 GLY B N 1
ATOM 1987 C CA . GLY B 1 24 ? 6.633 -12.008 11.5 1 72.06 24 GLY B CA 1
ATOM 1988 C C . GLY B 1 24 ? 7.488 -12.344 10.297 1 72.06 24 GLY B C 1
ATOM 1989 O O . GLY B 1 24 ? 7.535 -11.578 9.328 1 72.06 24 GLY B O 1
ATOM 1990 N N . PRO B 1 25 ? 8.266 -13.352 10.531 1 87.5 25 PRO B N 1
ATOM 1991 C CA . PRO B 1 25 ? 9.055 -13.797 9.383 1 87.5 25 PRO B CA 1
ATOM 1992 C C . PRO B 1 25 ? 8.188 -14.18 8.188 1 87.5 25 PRO B C 1
ATOM 1994 O O . PRO B 1 25 ? 7.082 -14.688 8.359 1 87.5 25 PRO B O 1
ATOM 1997 N N . VAL B 1 26 ? 8.703 -13.93 7.09 1 93.06 26 VAL B N 1
ATOM 1998 C CA . VAL B 1 26 ? 7.969 -14.219 5.859 1 93.06 26 VAL B CA 1
ATOM 1999 C C . VAL B 1 26 ? 7.73 -15.719 5.746 1 93.06 26 VAL B C 1
ATOM 2001 O O . VAL B 1 26 ? 8.641 -16.516 5.988 1 93.06 26 VAL B O 1
ATOM 2004 N N . LYS B 1 27 ? 6.539 -16.109 5.488 1 95.81 27 LYS B N 1
ATOM 2005 C CA . LYS B 1 27 ? 6.172 -17.516 5.301 1 95.81 27 LYS B CA 1
ATOM 2006 C C . LYS B 1 27 ? 5.953 -17.828 3.822 1 95.81 27 LYS B C 1
ATOM 2008 O O . LYS B 1 27 ? 5.266 -17.094 3.119 1 95.81 27 LYS B O 1
ATOM 2013 N N . GLU B 1 28 ? 6.492 -18.938 3.385 1 97.44 28 GLU B N 1
ATOM 2014 C CA . GLU B 1 28 ? 6.332 -19.375 1.997 1 97.44 28 GLU B CA 1
ATOM 2015 C C . GLU B 1 28 ? 5.301 -20.484 1.877 1 97.44 28 GLU B C 1
ATOM 2017 O O . GLU B 1 28 ? 5.285 -21.406 2.691 1 97.44 28 GLU B O 1
ATOM 2022 N N . LEU B 1 29 ? 4.5 -20.312 0.87 1 98.44 29 LEU B N 1
ATOM 2023 C CA . LEU B 1 29 ? 3.465 -21.312 0.606 1 98.44 29 LEU B CA 1
ATOM 2024 C C . LEU B 1 29 ? 3.514 -21.766 -0.846 1 98.44 29 LEU B C 1
ATOM 2026 O O . LEU B 1 29 ? 3.92 -21.016 -1.73 1 98.44 29 LEU B O 1
ATOM 2030 N N . VAL B 1 30 ? 3.17 -23.047 -1.021 1 98.31 30 VAL B N 1
ATOM 2031 C CA . VAL B 1 30 ? 3.113 -23.641 -2.355 1 98.31 30 VAL B CA 1
ATOM 2032 C C . VAL B 1 30 ? 1.707 -24.172 -2.629 1 98.31 30 VAL B C 1
ATOM 2034 O O . VAL B 1 30 ? 1.099 -24.812 -1.767 1 98.31 30 VAL B O 1
ATOM 2037 N N . GLY B 1 31 ? 1.173 -23.781 -3.781 1 98.19 31 GLY B N 1
ATOM 2038 C CA . GLY B 1 31 ? -0.129 -24.281 -4.199 1 98.19 31 GLY B CA 1
ATOM 2039 C C . GLY B 1 31 ? -0.158 -24.734 -5.645 1 98.19 31 GLY B C 1
ATOM 2040 O O . GLY B 1 31 ? 0.783 -24.484 -6.398 1 98.19 31 GLY B O 1
ATOM 2041 N N . SER B 1 32 ? -1.203 -25.547 -5.969 1 97.62 32 SER B N 1
ATOM 2042 C CA . SER B 1 32 ? -1.425 -26 -7.34 1 97.62 32 SER B CA 1
ATOM 2043 C C . SER B 1 32 ? -2.658 -25.328 -7.941 1 97.62 32 SER B C 1
ATOM 2045 O O . SER B 1 32 ? -3.658 -25.125 -7.254 1 97.62 32 SER B O 1
ATOM 2047 N N . VAL B 1 33 ? -2.527 -25.109 -9.234 1 97.38 33 VAL B N 1
ATOM 2048 C CA . VAL B 1 33 ? -3.668 -24.531 -9.945 1 97.38 33 VAL B CA 1
ATOM 2049 C C . VAL B 1 33 ? -4.91 -25.375 -9.688 1 97.38 33 VAL B C 1
ATOM 2051 O O . VAL B 1 33 ? -4.863 -26.609 -9.781 1 97.38 33 VAL B O 1
ATOM 2054 N N . GLY B 1 34 ? -6.016 -24.719 -9.344 1 97.81 34 GLY B N 1
ATOM 2055 C CA . GLY B 1 34 ? -7.27 -25.391 -9.062 1 97.81 34 GLY B CA 1
ATOM 2056 C C . GLY B 1 34 ? -7.398 -25.844 -7.625 1 97.81 34 GLY B C 1
ATOM 2057 O O . GLY B 1 34 ? -8.492 -26.188 -7.168 1 97.81 34 GLY B O 1
ATOM 2058 N N . GLY B 1 35 ? -6.305 -25.859 -6.898 1 98.19 35 GLY B N 1
ATOM 2059 C CA . GLY B 1 35 ? -6.301 -26.281 -5.504 1 98.19 35 GLY B CA 1
ATOM 2060 C C . GLY B 1 35 ? -6.578 -25.141 -4.543 1 98.19 35 GLY B C 1
ATOM 2061 O O . GLY B 1 35 ? -7.176 -24.141 -4.922 1 98.19 35 GLY B O 1
ATOM 2062 N N . ALA B 1 36 ? -6.23 -25.391 -3.234 1 98.31 36 ALA B N 1
ATOM 2063 C CA . ALA B 1 36 ? -6.449 -24.391 -2.188 1 98.31 36 ALA B CA 1
ATOM 2064 C C . ALA B 1 36 ? -5.246 -24.297 -1.256 1 98.31 36 ALA B C 1
ATOM 2066 O O . ALA B 1 36 ? -4.469 -25.25 -1.139 1 98.31 36 ALA B O 1
ATOM 2067 N N . VAL B 1 37 ? -5.066 -23.141 -0.761 1 98.19 37 VAL B N 1
ATOM 2068 C CA . VAL B 1 37 ? -4.004 -22.938 0.219 1 98.19 37 VAL B CA 1
ATOM 2069 C C . VAL B 1 37 ? -4.551 -22.156 1.414 1 98.19 37 VAL B C 1
ATOM 2071 O O . VAL B 1 37 ? -5.445 -21.328 1.263 1 98.19 37 VAL B O 1
ATOM 2074 N N . THR B 1 38 ? -4.074 -22.453 2.574 1 97.69 38 THR B N 1
ATOM 2075 C CA . THR B 1 38 ? -4.426 -21.719 3.787 1 97.69 38 THR B CA 1
ATOM 2076 C C . THR B 1 38 ? -3.24 -20.906 4.293 1 97.69 38 THR B C 1
ATOM 2078 O O . THR B 1 38 ? -2.119 -21.422 4.375 1 97.69 38 THR B O 1
ATOM 2081 N N . PHE B 1 39 ? -3.479 -19.688 4.465 1 97.38 39 PHE B N 1
ATOM 2082 C CA . PHE B 1 39 ? -2.512 -18.797 5.105 1 97.38 39 PHE B CA 1
ATOM 2083 C C . PHE B 1 39 ? -2.697 -18.797 6.621 1 97.38 39 PHE B C 1
ATOM 2085 O O . PHE B 1 39 ? -3.623 -18.172 7.137 1 97.38 39 PHE B O 1
ATOM 2092 N N . PRO B 1 40 ? -1.789 -19.469 7.281 1 94.88 40 PRO B N 1
ATOM 2093 C CA . PRO B 1 40 ? -1.995 -19.609 8.727 1 94.88 40 PRO B CA 1
ATOM 2094 C C . PRO B 1 40 ? -1.748 -18.312 9.477 1 94.88 40 PRO B C 1
ATOM 2096 O O . PRO B 1 40 ? -0.748 -17.625 9.234 1 94.88 40 PRO B O 1
ATOM 2099 N N . LEU B 1 41 ? -2.693 -17.984 10.266 1 93.25 41 LEU B N 1
ATOM 2100 C CA . LEU B 1 41 ? -2.57 -16.797 11.102 1 93.25 41 LEU B CA 1
ATOM 2101 C C . LEU B 1 41 ? -2.865 -17.125 12.562 1 93.25 41 LEU B C 1
ATOM 2103 O O . LEU B 1 41 ? -3.986 -17.5 12.906 1 93.25 41 LEU B O 1
ATOM 2107 N N . LYS B 1 42 ? -1.835 -17.141 13.344 1 84.06 42 LYS B N 1
ATOM 2108 C CA . LYS B 1 42 ? -1.985 -17.281 14.797 1 84.06 42 LYS B CA 1
ATOM 2109 C C . LYS B 1 42 ? -1.76 -15.938 15.5 1 84.06 42 LYS B C 1
ATOM 2111 O O . LYS B 1 42 ? -0.696 -15.328 15.359 1 84.06 42 LYS B O 1
ATOM 2116 N N . SER B 1 43 ? -2.771 -15.289 15.883 1 82.88 43 SER B N 1
ATOM 2117 C CA . SER B 1 43 ? -2.562 -13.984 16.5 1 82.88 43 SER B CA 1
ATOM 2118 C C . SER B 1 43 ? -2.959 -14.008 17.984 1 82.88 43 SER B C 1
ATOM 2120 O O . SER B 1 43 ? -3.969 -14.609 18.344 1 82.88 43 SER B O 1
ATOM 2122 N N . LYS B 1 44 ? -2.141 -13.414 18.781 1 83.69 44 LYS B N 1
ATOM 2123 C CA . LYS B 1 44 ? -2.408 -13.227 20.203 1 83.69 44 LYS B CA 1
ATOM 2124 C C . LYS B 1 44 ? -2.891 -11.812 20.5 1 83.69 44 LYS B C 1
ATOM 2126 O O . LYS B 1 44 ? -3.029 -11.422 21.672 1 83.69 44 LYS B O 1
ATOM 2131 N N . VAL B 1 45 ? -3.162 -11.102 19.422 1 88.38 45 VAL B N 1
ATOM 2132 C CA . VAL B 1 45 ? -3.543 -9.703 19.578 1 88.38 45 VAL B CA 1
ATOM 2133 C C . VAL B 1 45 ? -4.922 -9.617 20.234 1 88.38 45 VAL B C 1
ATOM 2135 O O . VAL B 1 45 ? -5.844 -10.344 19.859 1 88.38 45 VAL B O 1
ATOM 2138 N N . LYS B 1 46 ? -5.02 -8.758 21.219 1 88.5 46 LYS B N 1
ATOM 2139 C CA . LYS B 1 46 ? -6.293 -8.523 21.906 1 88.5 46 LYS B CA 1
ATOM 2140 C C . LYS B 1 46 ? -7.004 -7.301 21.328 1 88.5 46 LYS B C 1
ATOM 2142 O O . LYS B 1 46 ? -6.371 -6.445 20.703 1 88.5 46 LYS B O 1
ATOM 2147 N N . GLN B 1 47 ? -8.367 -7.223 21.5 1 92.56 47 GLN B N 1
ATOM 2148 C CA . GLN B 1 47 ? -9.195 -6.09 21.109 1 92.56 47 GLN B CA 1
ATOM 2149 C C . GLN B 1 47 ? -8.984 -5.73 19.641 1 92.56 47 GLN B C 1
ATOM 2151 O O . GLN B 1 47 ? -8.711 -4.578 19.312 1 92.56 47 GLN B O 1
ATOM 2156 N N . VAL B 1 48 ? -9.109 -6.746 18.875 1 94.94 48 VAL B N 1
ATOM 2157 C CA . VAL B 1 48 ? -8.898 -6.562 17.438 1 94.94 48 VAL B CA 1
ATOM 2158 C C . VAL B 1 48 ? -10.031 -5.719 16.859 1 94.94 48 VAL B C 1
ATOM 2160 O O . VAL B 1 48 ? -11.211 -6.059 17 1 94.94 48 VAL B O 1
ATOM 2163 N N . ASP B 1 49 ? -9.656 -4.582 16.234 1 97.12 49 ASP B N 1
ATOM 2164 C CA . ASP B 1 49 ? -10.617 -3.74 15.531 1 97.12 49 ASP B CA 1
ATOM 2165 C C . ASP B 1 49 ? -10.969 -4.324 14.164 1 97.12 49 ASP B C 1
ATOM 2167 O O . ASP B 1 49 ? -12.141 -4.453 13.82 1 97.12 49 ASP B O 1
ATOM 2171 N N . SER B 1 50 ? -9.938 -4.656 13.445 1 97.31 50 SER B N 1
ATOM 2172 C CA . SER B 1 50 ? -10.148 -5.219 12.117 1 97.31 50 SER B CA 1
ATOM 2173 C C . SER B 1 50 ? -8.93 -5.996 11.641 1 97.31 50 SER B C 1
ATOM 2175 O O . SER B 1 50 ? -7.84 -5.867 12.211 1 97.31 50 SER B O 1
ATOM 2177 N N . ILE B 1 51 ? -9.141 -6.863 10.758 1 97.12 51 ILE B N 1
ATOM 2178 C CA . ILE B 1 51 ? -8.102 -7.621 10.07 1 97.12 51 ILE B CA 1
ATOM 2179 C C . ILE B 1 51 ? -8.203 -7.402 8.562 1 97.12 51 ILE B C 1
ATOM 2181 O O . ILE B 1 51 ? -9.281 -7.551 7.984 1 97.12 51 ILE B O 1
ATOM 2185 N N . VAL B 1 52 ? -7.117 -7.027 7.93 1 97.88 52 VAL B N 1
ATOM 2186 C CA . VAL B 1 52 ? -7.137 -6.754 6.496 1 97.88 52 VAL B CA 1
ATOM 2187 C C . VAL B 1 52 ? -6.102 -7.629 5.793 1 97.88 52 VAL B C 1
ATOM 2189 O O . VAL B 1 52 ? -4.91 -7.562 6.102 1 97.88 52 VAL B O 1
ATOM 2192 N N . TRP B 1 53 ? -6.594 -8.461 4.891 1 97.88 53 TRP B N 1
ATOM 2193 C CA . TRP B 1 53 ? -5.727 -9.242 4.016 1 97.88 53 TRP B CA 1
ATOM 2194 C C . TRP B 1 53 ? -5.5 -8.523 2.689 1 97.88 53 TRP B C 1
ATOM 2196 O O . TRP B 1 53 ? -6.441 -7.988 2.1 1 97.88 53 TRP B O 1
ATOM 2206 N N . THR B 1 54 ? -4.281 -8.523 2.26 1 97.56 54 THR B N 1
ATOM 2207 C CA . THR B 1 54 ? -3.934 -7.82 1.032 1 97.56 54 THR B CA 1
ATOM 2208 C C . THR B 1 54 ? -3.08 -8.703 0.125 1 97.56 54 THR B C 1
ATOM 2210 O O . THR B 1 54 ? -2.219 -9.445 0.604 1 97.56 54 THR B O 1
ATOM 2213 N N . PHE B 1 55 ? -3.346 -8.711 -1.104 1 97.31 55 PHE B N 1
ATOM 2214 C CA . PHE B 1 55 ? -2.551 -9.352 -2.145 1 97.31 55 PHE B CA 1
ATOM 2215 C C . PHE B 1 55 ? -1.8 -8.312 -2.971 1 97.31 55 PHE B C 1
ATOM 2217 O O . PHE B 1 55 ? -2.416 -7.5 -3.66 1 97.31 55 PHE B O 1
ATOM 2224 N N . ASN B 1 56 ? -0.515 -8.398 -2.756 1 93.06 56 ASN B N 1
ATOM 2225 C CA . ASN B 1 56 ? 0.359 -7.359 -3.289 1 93.06 56 ASN B CA 1
ATOM 2226 C C . ASN B 1 56 ? -0.038 -5.977 -2.781 1 93.06 56 ASN B C 1
ATOM 2228 O O . ASN B 1 56 ? 0.115 -5.68 -1.596 1 93.06 56 ASN B O 1
ATOM 2232 N N . THR B 1 57 ? -0.802 -5.168 -3.496 1 87.44 57 THR B N 1
ATOM 2233 C CA . THR B 1 57 ? -1.212 -3.846 -3.037 1 87.44 57 THR B CA 1
ATOM 2234 C C . THR B 1 57 ? -2.732 -3.732 -2.998 1 87.44 57 THR B C 1
ATOM 2236 O O . THR B 1 57 ? -3.275 -2.695 -2.611 1 87.44 57 THR B O 1
ATOM 2239 N N . THR B 1 58 ? -3.293 -4.801 -3.268 1 92.94 58 THR B N 1
ATOM 2240 C CA . THR B 1 58 ? -4.75 -4.777 -3.375 1 92.94 58 THR B CA 1
ATOM 2241 C C . THR B 1 58 ? -5.391 -5.457 -2.168 1 92.94 58 THR B C 1
ATOM 2243 O O . THR B 1 58 ? -5.082 -6.609 -1.86 1 92.94 58 THR B O 1
ATOM 2246 N N . PRO B 1 59 ? -6.258 -4.723 -1.531 1 96.94 59 PRO B N 1
ATOM 2247 C CA . PRO B 1 59 ? -6.973 -5.406 -0.451 1 96.94 59 PRO B CA 1
ATOM 2248 C C . PRO B 1 59 ? -7.84 -6.559 -0.953 1 96.94 59 PRO B C 1
ATOM 2250 O O . PRO B 1 59 ? -8.57 -6.406 -1.937 1 96.94 59 PRO B O 1
ATOM 2253 N N . LEU B 1 60 ? -7.746 -7.676 -0.336 1 97.94 60 LEU B N 1
ATOM 2254 C CA . LEU B 1 60 ? -8.492 -8.875 -0.708 1 97.94 60 LEU B CA 1
ATOM 2255 C C . LEU B 1 60 ? -9.742 -9.031 0.152 1 97.94 60 LEU B C 1
ATOM 2257 O O . LEU B 1 60 ? -10.844 -9.18 -0.372 1 97.94 60 LEU B O 1
ATOM 2261 N N . VAL B 1 61 ? -9.555 -8.969 1.467 1 97.75 61 VAL B N 1
ATOM 2262 C CA . VAL B 1 61 ? -10.648 -9.164 2.41 1 97.75 61 VAL B CA 1
ATOM 2263 C C . VAL B 1 61 ? -10.414 -8.32 3.66 1 97.75 61 VAL B C 1
ATOM 2265 O O . VAL B 1 61 ? -9.281 -8.18 4.117 1 97.75 61 VAL B O 1
ATOM 2268 N N . THR B 1 62 ? -11.43 -7.738 4.188 1 98.06 62 THR B N 1
ATOM 2269 C CA . THR B 1 62 ? -11.422 -7.02 5.457 1 98.06 62 THR B CA 1
ATOM 2270 C C . THR B 1 62 ? -12.422 -7.637 6.434 1 98.06 62 THR B C 1
ATOM 2272 O O . THR B 1 62 ? -13.578 -7.859 6.09 1 98.06 62 THR B O 1
ATOM 2275 N N . ILE B 1 63 ? -11.953 -7.875 7.641 1 96.62 63 ILE B N 1
ATOM 2276 C CA . ILE B 1 63 ? -12.766 -8.539 8.656 1 96.62 63 ILE B CA 1
ATOM 2277 C C . ILE B 1 63 ? -12.891 -7.637 9.883 1 96.62 63 ILE B C 1
ATOM 2279 O O . ILE B 1 63 ? -11.906 -7.027 10.32 1 96.62 63 ILE B O 1
ATOM 2283 N N . GLN B 1 64 ? -14.039 -7.5 10.359 1 96.31 64 GLN B N 1
ATOM 2284 C CA . GLN B 1 64 ? -14.297 -6.887 11.656 1 96.31 64 GLN B CA 1
ATOM 2285 C C . GLN B 1 64 ? -14.867 -7.902 12.641 1 96.31 64 GLN B C 1
ATOM 2287 O O . GLN B 1 64 ? -16.062 -8.195 12.617 1 96.31 64 GLN B O 1
ATOM 2292 N N . PRO B 1 65 ? -13.969 -8.344 13.469 1 92.88 65 PRO B N 1
ATOM 2293 C CA . PRO B 1 65 ? -14.406 -9.414 14.367 1 92.88 65 PRO B CA 1
ATOM 2294 C C . PRO B 1 65 ? -15.633 -9.023 15.195 1 92.88 65 PRO B C 1
ATOM 2296 O O . PRO B 1 65 ? -16.531 -9.852 15.406 1 92.88 65 PRO B O 1
ATOM 2299 N N . GLU B 1 66 ? -15.523 -7.75 15.578 1 89.25 66 GLU B N 1
ATOM 2300 C CA . GLU B 1 66 ? -16.703 -7.297 16.297 1 89.25 66 GLU B CA 1
ATOM 2301 C C . GLU B 1 66 ? -17.938 -7.277 15.391 1 89.25 66 GLU B C 1
ATOM 2303 O O . GLU B 1 66 ? -17.938 -6.609 14.352 1 89.25 66 GLU B O 1
ATOM 2308 N N . GLY B 1 67 ? -18.875 -8.109 15.492 1 86.88 67 GLY B N 1
ATOM 2309 C CA . GLY B 1 67 ? -20.062 -8.211 14.656 1 86.88 67 GLY B CA 1
ATOM 2310 C C . GLY B 1 67 ? -19.969 -9.32 13.633 1 86.88 67 GLY B C 1
ATOM 2311 O O . GLY B 1 67 ? -20.984 -9.695 13.031 1 86.88 67 GLY B O 1
ATOM 2312 N N . GLY B 1 68 ? -18.797 -9.727 13.398 1 89.5 68 GLY B N 1
ATOM 2313 C CA . GLY B 1 68 ? -18.609 -10.836 12.477 1 89.5 68 GLY B CA 1
ATOM 2314 C C . GLY B 1 68 ? -18.75 -10.43 11.023 1 89.5 68 GLY B C 1
ATOM 2315 O O . GLY B 1 68 ? -19.203 -11.227 10.195 1 89.5 68 GLY B O 1
ATOM 2316 N N . THR B 1 69 ? -18.391 -9.188 10.68 1 94.19 69 THR B N 1
ATOM 2317 C CA . THR B 1 69 ? -18.547 -8.68 9.32 1 94.19 69 THR B CA 1
ATOM 2318 C C . THR B 1 69 ? -17.312 -8.969 8.492 1 94.19 69 THR B C 1
ATOM 2320 O O . THR B 1 69 ? -16.188 -8.75 8.953 1 94.19 69 THR B O 1
ATOM 2323 N N . ILE B 1 70 ? -17.609 -9.5 7.344 1 95.06 70 ILE B N 1
ATOM 2324 C CA . ILE B 1 70 ? -16.531 -9.781 6.398 1 95.06 70 ILE B CA 1
ATOM 2325 C C . ILE B 1 70 ? -16.844 -9.141 5.051 1 95.06 70 ILE B C 1
ATOM 2327 O O . ILE B 1 70 ? -17.938 -9.32 4.512 1 95.06 70 ILE B O 1
ATOM 2331 N N . ILE B 1 71 ? -15.914 -8.352 4.527 1 97.19 71 ILE B N 1
ATOM 2332 C CA . ILE B 1 71 ? -16.078 -7.762 3.203 1 97.19 71 ILE B CA 1
ATOM 2333 C C . ILE B 1 71 ? -15.008 -8.312 2.262 1 97.19 71 ILE B C 1
ATOM 2335 O O . ILE B 1 71 ? -13.812 -8.141 2.502 1 97.19 71 ILE B O 1
ATOM 2339 N N . VAL B 1 72 ? -15.469 -8.992 1.26 1 97.44 72 VAL B N 1
ATOM 2340 C CA . VAL B 1 72 ? -14.57 -9.375 0.174 1 97.44 72 VAL B CA 1
ATOM 2341 C C . VAL B 1 72 ? -14.523 -8.266 -0.871 1 97.44 72 VAL B C 1
ATOM 2343 O O . VAL B 1 72 ? -15.547 -7.918 -1.469 1 97.44 72 VAL B O 1
ATOM 2346 N N . THR B 1 73 ? -13.398 -7.738 -1.185 1 97.69 73 THR B N 1
ATOM 2347 C CA . THR B 1 73 ? -13.211 -6.516 -1.953 1 97.69 73 THR B CA 1
ATOM 2348 C C . THR B 1 73 ? -13.766 -6.672 -3.365 1 97.69 73 THR B C 1
ATOM 2350 O O . THR B 1 73 ? -14.438 -5.777 -3.879 1 97.69 73 THR B O 1
ATOM 2353 N N . GLN B 1 74 ? -13.422 -7.785 -3.961 1 97 74 GLN B N 1
ATOM 2354 C CA . GLN B 1 74 ? -13.906 -8.07 -5.309 1 97 74 GLN B CA 1
ATOM 2355 C C . GLN B 1 74 ? -14.828 -9.289 -5.316 1 97 74 GLN B C 1
ATOM 2357 O O . GLN B 1 74 ? -14.453 -10.359 -4.824 1 97 74 GLN B O 1
ATOM 2362 N N . ASN B 1 75 ? -15.922 -9.148 -5.875 1 96.31 75 ASN B N 1
ATOM 2363 C CA . ASN B 1 75 ? -16.922 -10.211 -5.879 1 96.31 75 ASN B CA 1
ATOM 2364 C C . ASN B 1 75 ? -16.375 -11.492 -6.5 1 96.31 75 ASN B C 1
ATOM 2366 O O . ASN B 1 75 ? -16.75 -12.594 -6.09 1 96.31 75 ASN B O 1
ATOM 2370 N N . ARG B 1 76 ? -15.523 -11.383 -7.438 1 95 76 ARG B N 1
ATOM 2371 C CA . ARG B 1 76 ? -14.984 -12.555 -8.125 1 95 76 ARG B CA 1
ATOM 2372 C C . ARG B 1 76 ? -14.242 -13.461 -7.156 1 95 76 ARG B C 1
ATOM 2374 O O . ARG B 1 76 ? -14.016 -14.641 -7.449 1 95 76 ARG B O 1
ATOM 2381 N N . ASN B 1 77 ? -13.867 -12.922 -5.996 1 97.12 77 ASN B N 1
ATOM 2382 C CA . ASN B 1 77 ? -13.117 -13.703 -5.02 1 97.12 77 ASN B CA 1
ATOM 2383 C C . ASN B 1 77 ? -14.023 -14.234 -3.914 1 97.12 77 ASN B C 1
ATOM 2385 O O . ASN B 1 77 ? -13.578 -14.984 -3.043 1 97.12 77 ASN B O 1
ATOM 2389 N N . ARG B 1 78 ? -15.227 -13.891 -3.92 1 96.62 78 ARG B N 1
ATOM 2390 C CA . ARG B 1 78 ? -16.141 -14.227 -2.83 1 96.62 78 ARG B CA 1
ATOM 2391 C C . ARG B 1 78 ? -16.203 -15.734 -2.613 1 96.62 78 ARG B C 1
ATOM 2393 O O . ARG B 1 78 ? -16.219 -16.203 -1.473 1 96.62 78 ARG B O 1
ATOM 2400 N N . GLU B 1 79 ? -16.203 -16.484 -3.719 1 96.88 79 GLU B N 1
ATOM 2401 C CA . GLU B 1 79 ? -16.328 -17.938 -3.607 1 96.88 79 GLU B CA 1
ATOM 2402 C C . GLU B 1 79 ? -14.984 -18.594 -3.32 1 96.88 79 GLU B C 1
ATOM 2404 O O . GLU B 1 79 ? -14.914 -19.797 -3.031 1 96.88 79 GLU B O 1
ATOM 2409 N N . ARG B 1 80 ? -13.945 -17.828 -3.365 1 98 80 ARG B N 1
ATOM 2410 C CA . ARG B 1 80 ? -12.602 -18.391 -3.246 1 98 80 ARG B CA 1
ATOM 2411 C C . ARG B 1 80 ? -12.039 -18.172 -1.845 1 98 80 ARG B C 1
ATOM 2413 O O . ARG B 1 80 ? -11.07 -18.828 -1.454 1 98 80 ARG B O 1
ATOM 2420 N N . VAL B 1 81 ? -12.625 -17.25 -1.117 1 97.31 81 VAL B N 1
ATOM 2421 C CA . VAL B 1 81 ? -12.086 -16.875 0.186 1 97.31 81 VAL B CA 1
ATOM 2422 C C . VAL B 1 81 ? -12.914 -17.531 1.294 1 97.31 81 VAL B C 1
ATOM 2424 O O . VAL B 1 81 ? -14.148 -17.469 1.263 1 97.31 81 VAL B O 1
ATOM 2427 N N . ASP B 1 82 ? -12.164 -18.094 2.258 1 96.06 82 ASP B N 1
ATOM 2428 C CA . ASP B 1 82 ? -12.82 -18.703 3.406 1 96.06 82 ASP B CA 1
ATOM 2429 C C . ASP B 1 82 ? -11.961 -18.594 4.66 1 96.06 82 ASP B C 1
ATOM 2431 O O . ASP B 1 82 ? -10.742 -18.453 4.57 1 96.06 82 ASP B O 1
ATOM 2435 N N . PHE B 1 83 ? -12.609 -18.641 5.758 1 94.25 83 PHE B N 1
ATOM 2436 C CA . PHE B 1 83 ? -11.945 -18.594 7.051 1 94.25 83 PHE B CA 1
ATOM 2437 C C . PHE B 1 83 ? -12.328 -19.797 7.906 1 94.25 83 PHE B C 1
ATOM 2439 O O . PHE B 1 83 ? -13.25 -19.719 8.711 1 94.25 83 PHE B O 1
ATOM 2446 N N . PRO B 1 84 ? -11.438 -20.734 7.754 1 87.31 84 PRO B N 1
ATOM 2447 C CA . PRO B 1 84 ? -11.789 -21.969 8.453 1 87.31 84 PRO B CA 1
ATOM 2448 C C . PRO B 1 84 ? -11.484 -21.906 9.953 1 87.31 84 PRO B C 1
ATOM 2450 O O . PRO B 1 84 ? -10.789 -21 10.406 1 87.31 84 PRO B O 1
ATOM 2453 N N . ASP B 1 85 ? -11.906 -22.859 10.859 1 78.06 85 ASP B N 1
ATOM 2454 C CA . ASP B 1 85 ? -11.57 -23.188 12.242 1 78.06 85 ASP B CA 1
ATOM 2455 C C . ASP B 1 85 ? -11.922 -22.031 13.18 1 78.06 85 ASP B C 1
ATOM 2457 O O . ASP B 1 85 ? -11.328 -21.891 14.25 1 78.06 85 ASP B O 1
ATOM 2461 N N . GLY B 1 86 ? -12.734 -21.047 12.734 1 75.56 86 GLY B N 1
ATOM 2462 C CA . GLY B 1 86 ? -13.148 -19.969 13.625 1 75.56 86 GLY B CA 1
ATOM 2463 C C . GLY B 1 86 ? -12.07 -18.906 13.82 1 75.56 86 GLY B C 1
ATOM 2464 O O . GLY B 1 86 ? -12.258 -17.969 14.586 1 75.56 86 GLY B O 1
ATOM 2465 N N . GLY B 1 87 ? -10.961 -19.094 13.133 1 85 87 GLY B N 1
ATOM 2466 C CA . GLY B 1 87 ? -9.898 -18.094 13.227 1 85 87 GLY B CA 1
ATOM 2467 C C . GLY B 1 87 ? -9.812 -17.203 12.008 1 85 87 GLY B C 1
ATOM 2468 O O . GLY B 1 87 ? -10.805 -17 11.305 1 85 87 GLY B O 1
ATOM 2469 N N . TYR B 1 88 ? -8.711 -16.531 11.938 1 90.94 88 TYR B N 1
ATOM 2470 C CA . TYR B 1 88 ? -8.594 -15.539 10.875 1 90.94 88 TYR B CA 1
ATOM 2471 C C . TYR B 1 88 ? -7.543 -15.961 9.852 1 90.94 88 TYR B C 1
ATOM 2473 O O . TYR B 1 88 ? -7.02 -15.133 9.109 1 90.94 88 TYR B O 1
ATOM 2481 N N . SER B 1 89 ? -7.312 -17.328 9.922 1 95.69 89 SER B N 1
ATOM 2482 C CA . SER B 1 89 ? -6.531 -17.859 8.812 1 95.69 89 SER B CA 1
ATOM 2483 C C . SER B 1 89 ? -7.309 -17.781 7.5 1 95.69 89 SER B C 1
ATOM 2485 O O . SER B 1 89 ? -8.5 -18.078 7.461 1 95.69 89 SER B O 1
ATOM 2487 N N . LEU B 1 90 ? -6.668 -17.406 6.465 1 97.5 90 LEU B N 1
ATOM 2488 C CA . LEU B 1 90 ? -7.328 -17.234 5.176 1 97.5 90 LEU B CA 1
ATOM 2489 C C . LEU B 1 90 ? -7.121 -18.469 4.293 1 97.5 90 LEU B C 1
ATOM 2491 O O . LEU B 1 90 ? -5.984 -18.859 4.039 1 97.5 90 LEU B O 1
ATOM 2495 N N . LYS B 1 91 ? -8.172 -19.062 3.912 1 98.25 91 LYS B N 1
ATOM 2496 C CA . LYS B 1 91 ? -8.117 -20.125 2.9 1 98.25 91 LYS B CA 1
ATOM 2497 C C . LYS B 1 91 ? -8.508 -19.578 1.526 1 98.25 91 LYS B C 1
ATOM 2499 O O . LYS B 1 91 ? -9.594 -19.031 1.352 1 98.25 91 LYS B O 1
ATOM 2504 N N . LEU B 1 92 ? -7.656 -19.641 0.604 1 98.56 92 LEU B N 1
ATOM 2505 C CA . LEU B 1 92 ? -7.902 -19.25 -0.781 1 98.56 92 LEU B CA 1
ATOM 2506 C C . LEU B 1 92 ? -8.031 -20.484 -1.675 1 98.56 92 LEU B C 1
ATOM 2508 O O . LEU B 1 92 ? -7.09 -21.266 -1.777 1 98.56 92 LEU B O 1
ATOM 2512 N N . SER B 1 93 ? -9.102 -20.625 -2.326 1 98.56 93 SER B N 1
ATOM 2513 C CA . SER B 1 93 ? -9.367 -21.781 -3.176 1 98.56 93 SER B CA 1
ATOM 2514 C C . SER B 1 93 ? -9.383 -21.391 -4.652 1 98.56 93 SER B C 1
ATOM 2516 O O . SER B 1 93 ? -9.203 -20.219 -4.992 1 98.56 93 SER B O 1
ATOM 2518 N N . LYS B 1 94 ? -9.547 -22.469 -5.504 1 98.5 94 LYS B N 1
ATOM 2519 C CA . LYS B 1 94 ? -9.562 -22.266 -6.949 1 98.5 94 LYS B CA 1
ATOM 2520 C C . LYS B 1 94 ? -8.383 -21.422 -7.41 1 98.5 94 LYS B C 1
ATOM 2522 O O . LYS B 1 94 ? -8.562 -20.438 -8.125 1 98.5 94 LYS B O 1
ATOM 2527 N N . LEU B 1 95 ? -7.277 -21.859 -6.977 1 98.69 95 LEU B N 1
ATOM 2528 C CA . LEU B 1 95 ? -6.059 -21.094 -7.227 1 98.69 95 LEU B CA 1
ATOM 2529 C C . LEU B 1 95 ? -5.785 -20.984 -8.719 1 98.69 95 LEU B C 1
ATOM 2531 O O . LEU B 1 95 ? -6.004 -21.938 -9.469 1 98.69 95 LEU B O 1
ATOM 2535 N N . LYS B 1 96 ? -5.324 -19.812 -9.102 1 97.5 96 LYS B N 1
ATOM 2536 C CA . LYS B 1 96 ? -4.824 -19.531 -10.445 1 97.5 96 LYS B CA 1
ATOM 2537 C C . LYS B 1 96 ? -3.33 -19.219 -10.422 1 97.5 96 LYS B C 1
ATOM 2539 O O . LYS B 1 96 ? -2.783 -18.859 -9.375 1 97.5 96 LYS B O 1
ATOM 2544 N N . LYS B 1 97 ? -2.701 -19.359 -11.586 1 96.06 97 LYS B N 1
ATOM 2545 C CA . LYS B 1 97 ? -1.273 -19.062 -11.672 1 96.06 97 LYS B CA 1
ATOM 2546 C C . LYS B 1 97 ? -0.98 -17.641 -11.203 1 96.06 97 LYS B C 1
ATOM 2548 O O . LYS B 1 97 ? 0.023 -17.391 -10.531 1 96.06 97 LYS B O 1
ATOM 2553 N N . ASN B 1 98 ? -1.905 -16.719 -11.477 1 95.75 98 ASN B N 1
ATOM 2554 C CA . ASN B 1 98 ? -1.702 -15.305 -11.18 1 95.75 98 ASN B CA 1
ATOM 2555 C C . ASN B 1 98 ? -1.99 -15 -9.711 1 95.75 98 ASN B C 1
ATOM 2557 O O . ASN B 1 98 ? -1.867 -13.859 -9.273 1 95.75 98 ASN B O 1
ATOM 2561 N N . ASP B 1 99 ? -2.318 -16.031 -9 1 97.94 99 ASP B N 1
ATOM 2562 C CA . ASP B 1 99 ? -2.455 -15.852 -7.555 1 97.94 99 ASP B CA 1
ATOM 2563 C C . ASP B 1 99 ? -1.092 -15.859 -6.867 1 97.94 99 ASP B C 1
ATOM 2565 O O . ASP B 1 99 ? -0.982 -15.508 -5.691 1 97.94 99 ASP B O 1
ATOM 2569 N N . SER B 1 100 ? -0.099 -16.25 -7.59 1 98.06 100 SER B N 1
ATOM 2570 C CA . SER B 1 100 ? 1.247 -16.203 -7.027 1 98.06 100 SER B CA 1
ATOM 2571 C C . SER B 1 100 ? 1.651 -14.766 -6.703 1 98.06 100 SER B C 1
ATOM 2573 O O . SER B 1 100 ? 1.342 -13.836 -7.453 1 98.06 100 SER B O 1
ATOM 2575 N N . GLY B 1 101 ? 2.338 -14.625 -5.547 1 98 101 GLY B N 1
ATOM 2576 C CA . GLY B 1 101 ? 2.789 -13.297 -5.16 1 98 101 GLY B CA 1
ATOM 2577 C C . GLY B 1 101 ? 2.859 -13.109 -3.656 1 98 101 GLY B C 1
ATOM 2578 O O . GLY B 1 101 ? 2.955 -14.086 -2.906 1 98 101 GLY B O 1
ATOM 2579 N N . ILE B 1 102 ? 2.832 -11.867 -3.318 1 97.81 102 ILE B N 1
ATOM 2580 C CA . ILE B 1 102 ? 3.016 -11.516 -1.916 1 97.81 102 ILE B CA 1
ATOM 2581 C C . ILE B 1 102 ? 1.66 -11.242 -1.271 1 97.81 102 ILE B C 1
ATOM 2583 O O . ILE B 1 102 ? 0.851 -10.484 -1.814 1 97.81 102 ILE B O 1
ATOM 2587 N N . TYR B 1 103 ? 1.449 -11.922 -0.211 1 98.06 103 TYR B N 1
ATOM 2588 C CA . TYR B 1 103 ? 0.276 -11.672 0.62 1 98.06 103 TYR B CA 1
ATOM 2589 C C . TYR B 1 103 ? 0.677 -11.086 1.968 1 98.06 103 TYR B C 1
ATOM 2591 O O . TYR B 1 103 ? 1.723 -11.438 2.52 1 98.06 103 TYR B O 1
ATOM 2599 N N . TYR B 1 104 ? -0.231 -10.242 2.398 1 95.62 104 TYR B N 1
ATOM 2600 C CA . TYR B 1 104 ? 0.032 -9.516 3.639 1 95.62 104 TYR B CA 1
ATOM 2601 C C . TYR B 1 104 ? -1.232 -9.406 4.484 1 95.62 104 TYR B C 1
ATOM 2603 O O . TYR B 1 104 ? -2.324 -9.188 3.953 1 95.62 104 TYR B O 1
ATOM 2611 N N . VAL B 1 105 ? -1.031 -9.664 5.832 1 96.62 105 VAL B N 1
ATOM 2612 C CA . VAL B 1 105 ? -2.166 -9.438 6.719 1 96.62 105 VAL B CA 1
ATOM 2613 C C . VAL B 1 105 ? -1.788 -8.414 7.793 1 96.62 105 VAL B C 1
ATOM 2615 O O . VAL B 1 105 ? -0.676 -8.445 8.32 1 96.62 105 VAL B O 1
ATOM 2618 N N . GLY B 1 106 ? -2.67 -7.402 7.988 1 95.81 106 GLY B N 1
ATOM 2619 C CA . GLY B 1 106 ? -2.564 -6.438 9.07 1 95.81 106 GLY B CA 1
ATOM 2620 C C . GLY B 1 106 ? -3.67 -6.574 10.102 1 95.81 106 GLY B C 1
ATOM 2621 O O . GLY B 1 106 ? -4.852 -6.582 9.75 1 95.81 106 GLY B O 1
ATOM 2622 N N . ILE B 1 107 ? -3.236 -6.75 11.305 1 96.44 107 ILE B N 1
ATOM 2623 C CA . ILE B 1 107 ? -4.172 -6.805 12.43 1 96.44 107 ILE B CA 1
ATOM 2624 C C . ILE B 1 107 ? -4.156 -5.473 13.172 1 96.44 107 ILE B C 1
ATOM 2626 O O . ILE B 1 107 ? -3.131 -5.074 13.734 1 96.44 107 ILE B O 1
ATOM 2630 N N . TYR B 1 108 ? -5.32 -4.82 13.172 1 96.81 108 TYR B N 1
ATOM 2631 C CA . TYR B 1 108 ? -5.445 -3.51 13.797 1 96.81 108 TYR B CA 1
ATOM 2632 C C . TYR B 1 108 ? -6.191 -3.605 15.125 1 96.81 108 TYR B C 1
ATOM 2634 O O . TYR B 1 108 ? -7.219 -4.281 15.219 1 96.81 108 TYR B O 1
ATOM 2642 N N . SER B 1 109 ? -5.582 -3.012 16.094 1 95.69 109 SER B N 1
ATOM 2643 C CA . SER B 1 109 ? -6.125 -3.102 17.453 1 95.69 109 SER B CA 1
ATOM 2644 C C . SER B 1 109 ? -6.027 -1.762 18.172 1 95.69 109 SER B C 1
ATOM 2646 O O . SER B 1 109 ? -5.098 -0.986 17.922 1 95.69 109 SER B O 1
ATOM 2648 N N . SER B 1 110 ? -6.969 -1.529 19.047 1 94.06 110 SER B N 1
ATOM 2649 C CA . SER B 1 110 ? -6.945 -0.317 19.859 1 94.06 110 SER B CA 1
ATOM 2650 C C . SER B 1 110 ? -5.801 -0.345 20.859 1 94.06 110 SER B C 1
ATOM 2652 O O . SER B 1 110 ? -5.398 0.697 21.391 1 94.06 110 SER B O 1
ATOM 2654 N N . SER B 1 111 ? -5.293 -1.501 21.062 1 91.56 111 SER B N 1
ATOM 2655 C CA . SER B 1 111 ? -4.227 -1.646 22.047 1 91.56 111 SER B CA 1
ATOM 2656 C C . SER B 1 111 ? -2.855 -1.446 21.422 1 91.56 111 SER B C 1
ATOM 2658 O O . SER B 1 111 ? -1.852 -1.33 22.125 1 91.56 111 SER B O 1
ATOM 2660 N N . LEU B 1 112 ? -2.824 -1.379 20.141 1 89.88 112 LEU B N 1
ATOM 2661 C CA . LEU B 1 112 ? -1.558 -1.247 19.422 1 89.88 112 LEU B CA 1
ATOM 2662 C C . LEU B 1 112 ? -1.465 0.105 18.719 1 89.88 112 LEU B C 1
ATOM 2664 O O . LEU B 1 112 ? -2.457 0.599 18.188 1 89.88 112 LEU B O 1
ATOM 2668 N N . GLN B 1 113 ? -0.323 0.697 18.703 1 86.25 113 GLN B N 1
ATOM 2669 C CA . GLN B 1 113 ? -0.089 1.911 17.922 1 86.25 113 GLN B CA 1
ATOM 2670 C C . GLN B 1 113 ? 0.066 1.596 16.438 1 86.25 113 GLN B C 1
ATOM 2672 O O . GLN B 1 113 ? -0.443 2.328 15.586 1 86.25 113 GLN B O 1
ATOM 2677 N N . GLN B 1 114 ? 0.769 0.495 16.266 1 91 114 GLN B N 1
ATOM 2678 C CA . GLN B 1 114 ? 0.963 -0.006 14.914 1 91 114 GLN B CA 1
ATOM 2679 C C . GLN B 1 114 ? 0.334 -1.386 14.742 1 91 114 GLN B C 1
ATOM 2681 O O . GLN B 1 114 ? 0.256 -2.162 15.695 1 91 114 GLN B O 1
ATOM 2686 N N . PRO B 1 115 ? -0.087 -1.711 13.562 1 94 115 PRO B N 1
ATOM 2687 C CA . PRO B 1 115 ? -0.711 -3.02 13.359 1 94 115 PRO B CA 1
ATOM 2688 C C . PRO B 1 115 ? 0.288 -4.172 13.453 1 94 115 PRO B C 1
ATOM 2690 O O . PRO B 1 115 ? 1.481 -3.98 13.211 1 94 115 PRO B O 1
ATOM 2693 N N . SER B 1 116 ? -0.19 -5.336 13.906 1 93.75 116 SER B N 1
ATOM 2694 C CA . SER B 1 116 ? 0.57 -6.574 13.773 1 93.75 116 SER B CA 1
ATOM 2695 C C . SER B 1 116 ? 0.478 -7.133 12.359 1 93.75 116 SER B C 1
ATOM 2697 O O . SER B 1 116 ? -0.616 -7.246 11.805 1 93.75 116 SER B O 1
ATOM 2699 N N . THR B 1 117 ? 1.646 -7.465 11.805 1 93.69 117 THR B N 1
ATOM 2700 C CA . THR B 1 117 ? 1.63 -7.84 10.398 1 93.69 117 THR B CA 1
ATOM 2701 C C . THR B 1 117 ? 2.309 -9.188 10.188 1 93.69 117 THR B C 1
ATOM 2703 O O . THR B 1 117 ? 3.135 -9.609 11 1 93.69 117 THR B O 1
ATOM 2706 N N . GLN B 1 118 ? 1.927 -9.883 9.164 1 95 118 GLN B N 1
ATOM 2707 C CA . GLN B 1 118 ? 2.531 -11.125 8.695 1 95 118 GLN B CA 1
ATOM 2708 C C . GLN B 1 118 ? 2.543 -11.188 7.172 1 95 118 GLN B C 1
ATOM 2710 O O . GLN B 1 118 ? 1.531 -10.906 6.527 1 95 118 GLN B O 1
ATOM 2715 N N . GLU B 1 119 ? 3.674 -11.539 6.641 1 96.62 119 GLU B N 1
ATOM 2716 C CA . GLU B 1 119 ? 3.836 -11.609 5.191 1 96.62 119 GLU B CA 1
ATOM 2717 C C . GLU B 1 119 ? 3.953 -13.055 4.715 1 96.62 119 GLU B C 1
ATOM 2719 O O . GLU B 1 119 ? 4.555 -13.891 5.395 1 96.62 119 GLU B O 1
ATOM 2724 N N . TYR B 1 120 ? 3.387 -13.289 3.572 1 98.06 120 TYR B N 1
ATOM 2725 C CA . TYR B 1 120 ? 3.451 -14.602 2.93 1 98.06 120 TYR B CA 1
ATOM 2726 C C . TYR B 1 120 ? 3.842 -14.469 1.462 1 98.06 120 TYR B C 1
ATOM 2728 O O . TYR B 1 120 ? 3.539 -13.461 0.821 1 98.06 120 TYR B O 1
ATOM 2736 N N . VAL B 1 121 ? 4.547 -15.438 0.981 1 98.56 121 VAL B N 1
ATOM 2737 C CA . VAL B 1 121 ? 4.77 -15.57 -0.456 1 98.56 121 VAL B CA 1
ATOM 2738 C C . VAL B 1 121 ? 4.141 -16.859 -0.961 1 98.56 121 VAL B C 1
ATOM 2740 O O . VAL B 1 121 ? 4.469 -17.953 -0.476 1 98.56 121 VAL B O 1
ATOM 2743 N N . LEU B 1 122 ? 3.268 -16.719 -1.883 1 98.75 122 LEU B N 1
ATOM 2744 C CA . LEU B 1 122 ? 2.609 -17.875 -2.469 1 98.75 122 LEU B CA 1
ATOM 2745 C C . LEU B 1 122 ? 3.156 -18.172 -3.861 1 98.75 122 LEU B C 1
ATOM 2747 O O . LEU B 1 122 ? 3.258 -17.266 -4.695 1 98.75 122 LEU B O 1
ATOM 2751 N N . HIS B 1 123 ? 3.535 -19.422 -4.086 1 98.38 123 HIS B N 1
ATOM 2752 C CA . HIS B 1 123 ? 3.891 -19.922 -5.406 1 98.38 123 HIS B CA 1
ATOM 2753 C C . HIS B 1 123 ? 2.875 -20.938 -5.898 1 98.38 123 HIS B C 1
ATOM 2755 O O . HIS B 1 123 ? 2.672 -21.984 -5.262 1 98.38 123 HIS B O 1
ATOM 2761 N N . VAL B 1 124 ? 2.291 -20.594 -6.953 1 98.19 124 VAL B N 1
ATOM 2762 C CA . VAL B 1 124 ? 1.306 -21.5 -7.52 1 98.19 124 VAL B CA 1
ATOM 2763 C C . VAL B 1 124 ? 1.886 -22.188 -8.758 1 98.19 124 VAL B C 1
ATOM 2765 O O . VAL B 1 124 ? 2.371 -21.516 -9.672 1 98.19 124 VAL B O 1
ATOM 2768 N N . TYR B 1 125 ? 1.79 -23.531 -8.789 1 97.5 125 TYR B N 1
ATOM 2769 C CA . TYR B 1 125 ? 2.342 -24.312 -9.891 1 97.5 125 TYR B CA 1
ATOM 2770 C C . TYR B 1 125 ? 1.246 -25.094 -10.617 1 97.5 125 TYR B C 1
ATOM 2772 O O . TYR B 1 125 ? 0.208 -25.406 -10.031 1 97.5 125 TYR B O 1
ATOM 2780 N N . GLU B 1 126 ? 1.477 -25.344 -11.812 1 96.19 126 GLU B N 1
ATOM 2781 C CA . GLU B 1 126 ? 0.562 -26.172 -12.602 1 96.19 126 GLU B CA 1
ATOM 2782 C C . GLU B 1 126 ? 0.887 -27.656 -12.453 1 96.19 126 GLU B C 1
ATOM 2784 O O . GLU B 1 126 ? 2.037 -28.016 -12.211 1 96.19 126 GLU B O 1
ATOM 2789 N N . HIS B 1 127 ? -0.196 -28.484 -12.656 1 95.81 127 HIS B N 1
ATOM 2790 C CA . HIS B 1 127 ? 0.046 -29.922 -12.812 1 95.81 127 HIS B CA 1
ATOM 2791 C C . HIS B 1 127 ? 0.64 -30.219 -14.188 1 95.81 127 HIS B C 1
ATOM 2793 O O . HIS B 1 127 ? 0.125 -29.766 -15.203 1 95.81 127 HIS B O 1
ATOM 2799 N N . LEU B 1 128 ? 1.671 -31 -14.148 1 96.69 128 LEU B N 1
ATOM 2800 C CA . LEU B 1 128 ? 2.416 -31.203 -15.391 1 96.69 128 LEU B CA 1
ATOM 2801 C C . LEU B 1 128 ? 1.835 -32.375 -16.188 1 96.69 128 LEU B C 1
ATOM 2803 O O . LEU B 1 128 ? 1.552 -33.438 -15.625 1 96.69 128 LEU B O 1
ATOM 2807 N N . SER B 1 129 ? 1.614 -32.125 -17.469 1 95.44 129 SER B N 1
ATOM 2808 C CA . SER B 1 129 ? 1.231 -33.188 -18.391 1 95.44 129 SER B CA 1
ATOM 2809 C C . SER B 1 129 ? 2.447 -34 -18.844 1 95.44 129 SER B C 1
ATOM 2811 O O . SER B 1 129 ? 3.572 -33.719 -18.422 1 95.44 129 SER B O 1
ATOM 2813 N N . LYS B 1 130 ? 2.186 -35 -19.578 1 96.06 130 LYS B N 1
ATOM 2814 C CA . LYS B 1 130 ? 3.268 -35.844 -20.109 1 96.06 130 LYS B CA 1
ATOM 2815 C C . LYS B 1 130 ? 4.164 -35.031 -21.047 1 96.06 130 LYS B C 1
ATOM 2817 O O . LYS B 1 130 ? 3.689 -34.438 -22.031 1 96.06 130 LYS B O 1
ATOM 2822 N N . PRO B 1 131 ? 5.391 -34.969 -20.719 1 96.5 131 PRO B N 1
ATOM 2823 C CA . PRO B 1 131 ? 6.281 -34.219 -21.609 1 96.5 131 PRO B CA 1
ATOM 2824 C C . PRO B 1 131 ? 6.469 -34.875 -22.969 1 96.5 131 PRO B C 1
ATOM 2826 O O . PRO B 1 131 ? 6.352 -36.125 -23.078 1 96.5 131 PRO B O 1
ATOM 2829 N N . LYS B 1 132 ? 6.781 -34.062 -23.891 1 94 132 LYS B N 1
ATOM 2830 C CA . LYS B 1 132 ? 7.074 -34.531 -25.25 1 94 132 LYS B CA 1
ATOM 2831 C C . LYS B 1 132 ? 8.57 -34.469 -25.531 1 94 132 LYS B C 1
ATOM 2833 O O . LYS B 1 132 ? 9.273 -33.562 -25.078 1 94 132 LYS B O 1
ATOM 2838 N N . VAL B 1 133 ? 8.938 -35.469 -26.281 1 92.88 133 VAL B N 1
ATOM 2839 C CA . VAL B 1 133 ? 10.336 -35.5 -26.688 1 92.88 133 VAL B CA 1
ATOM 2840 C C . VAL B 1 133 ? 10.453 -35.406 -28.203 1 92.88 133 VAL B C 1
ATOM 2842 O O . VAL B 1 133 ? 9.734 -36.062 -28.938 1 92.88 133 VAL B O 1
ATOM 2845 N N . THR B 1 134 ? 11.352 -34.5 -28.562 1 89.25 134 THR B N 1
ATOM 2846 C CA . THR B 1 134 ? 11.625 -34.344 -29.984 1 89.25 134 THR B CA 1
ATOM 2847 C C . THR B 1 134 ? 13.102 -34.594 -30.281 1 89.25 134 THR B C 1
ATOM 2849 O O . THR B 1 134 ? 13.945 -34.5 -29.391 1 89.25 134 THR B O 1
ATOM 2852 N N . MET B 1 135 ? 13.281 -34.969 -31.5 1 87.12 135 MET B N 1
ATOM 2853 C CA . MET B 1 135 ? 14.648 -35.25 -31.938 1 87.12 135 MET B CA 1
ATOM 2854 C C . MET B 1 135 ? 15.148 -34.125 -32.875 1 87.12 135 MET B C 1
ATOM 2856 O O . MET B 1 135 ? 14.414 -33.656 -33.719 1 87.12 135 MET B O 1
ATOM 2860 N N . GLY B 1 136 ? 16.406 -33.719 -32.531 1 85.62 136 GLY B N 1
ATOM 2861 C CA . GLY B 1 136 ? 17.031 -32.75 -33.406 1 85.62 136 GLY B CA 1
ATOM 2862 C C . GLY B 1 136 ? 17.641 -33.375 -34.625 1 85.62 136 GLY B C 1
ATOM 2863 O O . GLY B 1 136 ? 17.391 -34.562 -34.938 1 85.62 136 GLY B O 1
ATOM 2864 N N . LEU B 1 137 ? 18.359 -32.5 -35.438 1 82.38 137 LEU B N 1
ATOM 2865 C CA . LEU B 1 137 ? 19.047 -32.969 -36.625 1 82.38 137 LEU B CA 1
ATOM 2866 C C . LEU B 1 137 ? 20.078 -34.062 -36.281 1 82.38 137 LEU B C 1
ATOM 2868 O O . LEU B 1 137 ? 20.766 -33.938 -35.25 1 82.38 137 LEU B O 1
ATOM 2872 N N . GLN B 1 138 ? 20.062 -35.094 -37.125 1 83.12 138 GLN B N 1
ATOM 2873 C CA . GLN B 1 138 ? 20.984 -36.188 -36.906 1 83.12 138 GLN B CA 1
ATOM 2874 C C . GLN B 1 138 ? 22.203 -36.125 -37.812 1 83.12 138 GLN B C 1
ATOM 2876 O O . GLN B 1 138 ? 22.094 -35.688 -38.969 1 83.12 138 GLN B O 1
ATOM 2881 N N . SER B 1 139 ? 23.281 -36.375 -37.156 1 82.81 139 SER B N 1
ATOM 2882 C CA . SER B 1 139 ? 24.5 -36.5 -37.969 1 82.81 139 SER B CA 1
ATOM 2883 C C . SER B 1 139 ? 25.109 -37.875 -37.812 1 82.81 139 SER B C 1
ATOM 2885 O O . SER B 1 139 ? 24.953 -38.531 -36.781 1 82.81 139 SER B O 1
ATOM 2887 N N . ASN B 1 140 ? 25.609 -38.406 -39.031 1 79.5 140 ASN B N 1
ATOM 2888 C CA . ASN B 1 140 ? 26.328 -39.688 -39.031 1 79.5 140 ASN B CA 1
ATOM 2889 C C . ASN B 1 140 ? 27.797 -39.5 -39.344 1 79.5 140 ASN B C 1
ATOM 2891 O O . ASN B 1 140 ? 28.141 -39 -40.438 1 79.5 140 ASN B O 1
ATOM 2895 N N . LYS B 1 141 ? 28.516 -39.719 -38.281 1 76.94 141 LYS B N 1
ATOM 2896 C CA . LYS B 1 141 ? 29.969 -39.688 -38.5 1 76.94 141 LYS B CA 1
ATOM 2897 C C . LYS B 1 141 ? 30.609 -41.031 -38.219 1 76.94 141 LYS B C 1
ATOM 2899 O O . LYS B 1 141 ? 30.656 -41.5 -37.094 1 76.94 141 LYS B O 1
ATOM 2904 N N . ASN B 1 142 ? 31.141 -41.625 -39.219 1 79.12 142 ASN B N 1
ATOM 2905 C CA . ASN B 1 142 ? 31.891 -42.844 -39.094 1 79.12 142 ASN B CA 1
ATOM 2906 C C . ASN B 1 142 ? 31.062 -43.969 -38.438 1 79.12 142 ASN B C 1
ATOM 2908 O O . ASN B 1 142 ? 31.531 -44.656 -37.531 1 79.12 142 ASN B O 1
ATOM 2912 N N . GLY B 1 143 ? 29.812 -44.031 -38.781 1 76.38 143 GLY B N 1
ATOM 2913 C CA . GLY B 1 143 ? 28.969 -45.094 -38.281 1 76.38 143 GLY B CA 1
ATOM 2914 C C . GLY B 1 143 ? 28.312 -44.75 -36.938 1 76.38 143 GLY B C 1
ATOM 2915 O O . GLY B 1 143 ? 27.609 -45.594 -36.344 1 76.38 143 GLY B O 1
ATOM 2916 N N . THR B 1 144 ? 28.719 -43.594 -36.469 1 83.62 144 THR B N 1
ATOM 2917 C CA . THR B 1 144 ? 28.125 -43.125 -35.219 1 83.62 144 THR B CA 1
ATOM 2918 C C . THR B 1 144 ? 27.047 -42.062 -35.469 1 83.62 144 THR B C 1
ATOM 2920 O O . THR B 1 144 ? 27.297 -41.062 -36.156 1 83.62 144 THR B O 1
ATOM 2923 N N . CYS B 1 145 ? 25.891 -42.438 -35 1 84.19 145 CYS B N 1
ATOM 2924 C CA . CYS B 1 145 ? 24.766 -41.5 -35.094 1 84.19 145 CYS B CA 1
ATOM 2925 C C . CYS B 1 145 ? 24.75 -40.531 -33.906 1 84.19 145 CYS B C 1
ATOM 2927 O O . CYS B 1 145 ? 24.812 -40.969 -32.75 1 84.19 145 CYS B O 1
ATOM 2929 N N . VAL B 1 146 ? 24.75 -39.281 -34.25 1 86.19 146 VAL B N 1
ATOM 2930 C CA . VAL B 1 146 ? 24.719 -38.312 -33.188 1 86.19 146 VAL B CA 1
ATOM 2931 C C . VAL B 1 146 ? 23.5 -37.406 -33.375 1 86.19 146 VAL B C 1
ATOM 2933 O O . VAL B 1 146 ? 23.219 -36.938 -34.5 1 86.19 146 VAL B O 1
ATOM 2936 N N . THR B 1 147 ? 22.75 -37.188 -32.219 1 87.44 147 THR B N 1
ATOM 2937 C CA . THR B 1 147 ? 21.609 -36.281 -32.281 1 87.44 147 THR B CA 1
ATOM 2938 C C . THR B 1 147 ? 21.297 -35.719 -30.891 1 87.44 147 THR B C 1
ATOM 2940 O O . THR B 1 147 ? 21.938 -36.094 -29.906 1 87.44 147 THR B O 1
ATOM 2943 N N . ASN B 1 148 ? 20.375 -34.719 -30.828 1 91.06 148 ASN B N 1
ATOM 2944 C CA . ASN B 1 148 ? 19.891 -34.156 -29.578 1 91.06 148 ASN B CA 1
ATOM 2945 C C . ASN B 1 148 ? 18.406 -34.438 -29.375 1 91.06 148 ASN B C 1
ATOM 2947 O O . ASN B 1 148 ? 17.609 -34.25 -30.281 1 91.06 148 ASN B O 1
ATOM 2951 N N . LEU B 1 149 ? 18.203 -35 -28.219 1 91.38 149 LEU B N 1
ATOM 2952 C CA . LEU B 1 149 ? 16.812 -35.094 -27.812 1 91.38 149 LEU B CA 1
ATOM 2953 C C . LEU B 1 149 ? 16.406 -33.875 -26.984 1 91.38 149 LEU B C 1
ATOM 2955 O O . LEU B 1 149 ? 17.156 -33.406 -26.125 1 91.38 149 LEU B O 1
ATOM 2959 N N . THR B 1 150 ? 15.258 -33.344 -27.281 1 93.5 150 THR B N 1
ATOM 2960 C CA . THR B 1 150 ? 14.75 -32.188 -26.547 1 93.5 150 THR B CA 1
ATOM 2961 C C . THR B 1 150 ? 13.422 -32.531 -25.859 1 93.5 150 THR B C 1
ATOM 2963 O O . THR B 1 150 ? 12.508 -33.062 -26.5 1 93.5 150 THR B O 1
ATOM 2966 N N . CYS B 1 151 ? 13.422 -32.312 -24.625 1 95.12 151 CYS B N 1
ATOM 2967 C CA . CYS B 1 151 ? 12.242 -32.562 -23.797 1 95.12 151 CYS B CA 1
ATOM 2968 C C . CYS B 1 151 ? 11.531 -31.23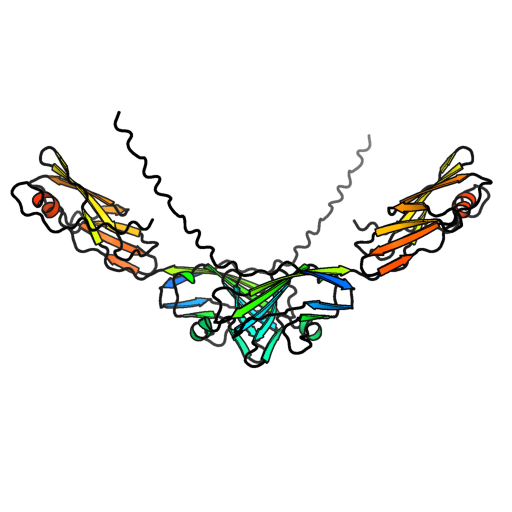4 -23.484 1 95.12 151 CYS B C 1
ATOM 2970 O O . CYS B 1 151 ? 12.156 -30.281 -23.047 1 95.12 151 CYS B O 1
ATOM 2972 N N . CYS B 1 152 ? 10.125 -31.141 -23.719 1 94.44 152 CYS B N 1
ATOM 2973 C CA . CYS B 1 152 ? 9.383 -29.922 -23.453 1 94.44 152 CYS B CA 1
ATOM 2974 C C . CYS B 1 152 ? 7.945 -30.234 -23.047 1 94.44 152 CYS B C 1
ATOM 2976 O O . CYS B 1 152 ? 7.488 -31.375 -23.203 1 94.44 152 CYS B O 1
ATOM 2978 N N . MET B 1 153 ? 7.328 -29.219 -22.469 1 94.62 153 MET B N 1
ATOM 2979 C CA . MET B 1 153 ? 5.906 -29.344 -22.156 1 94.62 153 MET B CA 1
ATOM 2980 C C . MET B 1 153 ? 5.043 -28.953 -23.344 1 94.62 153 MET B C 1
ATOM 2982 O O . MET B 1 153 ? 5.246 -27.891 -23.938 1 94.62 153 MET B O 1
ATOM 2986 N N . GLU B 1 154 ? 4.117 -29.844 -23.641 1 87.12 154 GLU B N 1
ATOM 2987 C CA . GLU B 1 154 ? 3.289 -29.625 -24.828 1 87.12 154 GLU B CA 1
ATOM 2988 C C . GLU B 1 154 ? 2.455 -28.344 -24.688 1 87.12 154 GLU B C 1
ATOM 2990 O O . GLU B 1 154 ? 2.24 -27.625 -25.672 1 87.12 154 GLU B O 1
ATOM 2995 N N . HIS B 1 155 ? 1.99 -28.047 -23.516 1 87.06 155 HIS B N 1
ATOM 2996 C CA . HIS B 1 155 ? 1.051 -26.938 -23.328 1 87.06 155 HIS B CA 1
ATOM 2997 C C . HIS B 1 155 ? 1.744 -25.719 -22.75 1 87.06 155 HIS B C 1
ATOM 2999 O O . HIS B 1 155 ? 1.081 -24.766 -22.312 1 87.06 155 HIS B O 1
ATOM 3005 N N . GLY B 1 156 ? 3.043 -25.734 -22.594 1 84.56 156 GLY B N 1
ATOM 3006 C CA . GLY B 1 156 ? 3.799 -24.562 -22.188 1 84.56 156 GLY B CA 1
ATOM 3007 C C . GLY B 1 156 ? 3.795 -24.344 -20.688 1 84.56 156 GLY B C 1
ATOM 3008 O O . GLY B 1 156 ? 3.92 -23.203 -20.219 1 84.56 156 GLY B O 1
ATOM 3009 N N . GLU B 1 157 ? 3.605 -25.469 -19.922 1 91.56 157 GLU B N 1
ATOM 3010 C CA . GLU B 1 157 ? 3.713 -25.344 -18.469 1 91.56 157 GLU B CA 1
ATOM 3011 C C . GLU B 1 157 ? 5.062 -24.766 -18.062 1 91.56 157 GLU B C 1
ATOM 3013 O O . GLU B 1 157 ? 6.094 -25.109 -18.656 1 91.56 157 GLU B O 1
ATOM 3018 N N . GLU B 1 158 ? 4.992 -23.797 -17.031 1 91 158 GLU B N 1
ATOM 3019 C CA . GLU B 1 158 ? 6.188 -23.062 -16.625 1 91 158 GLU B CA 1
ATOM 3020 C C . GLU B 1 158 ? 6.777 -23.656 -15.344 1 91 158 GLU B C 1
ATOM 3022 O O . GLU B 1 158 ? 6.141 -24.484 -14.688 1 91 158 GLU B O 1
ATOM 3027 N N . ASP B 1 159 ? 8.062 -23.234 -15.156 1 93.62 159 ASP B N 1
ATOM 3028 C CA . ASP B 1 159 ? 8.773 -23.594 -13.93 1 93.62 159 ASP B CA 1
ATOM 3029 C C . ASP B 1 159 ? 8.984 -25.094 -13.836 1 93.62 159 ASP B C 1
ATOM 3031 O O . ASP B 1 159 ? 8.758 -25.703 -12.789 1 93.62 159 ASP B O 1
ATOM 3035 N N . VAL B 1 160 ? 9.398 -25.688 -14.914 1 96.44 160 VAL B N 1
ATOM 3036 C CA . VAL B 1 160 ? 9.594 -27.125 -14.984 1 96.44 160 VAL B CA 1
ATOM 3037 C C . VAL B 1 160 ? 11.086 -27.453 -14.961 1 96.44 160 VAL B C 1
ATOM 3039 O O . VAL B 1 160 ? 11.883 -26.781 -15.625 1 96.44 160 VAL B O 1
ATOM 3042 N N . ILE B 1 161 ? 11.492 -28.359 -14.203 1 96.62 161 ILE B N 1
ATOM 3043 C CA . ILE B 1 161 ? 12.844 -28.906 -14.188 1 96.62 161 ILE B CA 1
ATOM 3044 C C . ILE B 1 161 ? 12.875 -30.234 -14.945 1 96.62 161 ILE B C 1
ATOM 3046 O O . ILE B 1 161 ? 12.086 -31.141 -14.648 1 96.62 161 ILE B O 1
ATOM 3050 N N . TYR B 1 162 ? 13.82 -30.344 -15.852 1 96.94 162 TYR B N 1
ATOM 3051 C CA . TYR B 1 162 ? 13.914 -31.531 -16.672 1 96.94 162 TYR B CA 1
ATOM 3052 C C . TYR B 1 162 ? 15.125 -32.375 -16.281 1 96.94 162 TYR B C 1
ATOM 3054 O O . TYR B 1 162 ? 16.203 -31.828 -16 1 96.94 162 TYR B O 1
ATOM 3062 N N . THR B 1 163 ? 14.945 -33.656 -16.328 1 95.56 163 THR B N 1
ATOM 3063 C CA . THR B 1 163 ? 16.031 -34.625 -16.109 1 95.56 163 THR B CA 1
ATOM 3064 C C . THR B 1 163 ? 15.844 -35.844 -17 1 95.56 163 THR B C 1
ATOM 3066 O O . THR B 1 163 ? 14.727 -36.312 -17.203 1 95.56 163 THR B O 1
ATOM 3069 N N . TRP B 1 164 ? 16.969 -36.312 -17.562 1 94.12 164 TRP B N 1
ATOM 3070 C CA . TRP B 1 164 ? 16.938 -37.531 -18.359 1 94.12 164 TRP B CA 1
ATOM 3071 C C . TRP B 1 164 ? 17.453 -38.75 -17.562 1 94.12 164 TRP B C 1
ATOM 3073 O O . TRP B 1 164 ? 18.438 -38.625 -16.844 1 94.12 164 TRP B O 1
ATOM 3083 N N . LYS B 1 165 ? 16.688 -39.75 -17.703 1 91.75 165 LYS B N 1
ATOM 3084 C CA . LYS B 1 165 ? 17.078 -41 -17.031 1 91.75 165 LYS B CA 1
ATOM 3085 C C . LYS B 1 165 ? 17.188 -42.156 -18.016 1 91.75 165 LYS B C 1
ATOM 3087 O O . LYS B 1 165 ? 16.328 -42.312 -18.891 1 91.75 165 LYS B O 1
ATOM 3092 N N . ALA B 1 166 ? 18.234 -42.844 -17.922 1 88.62 166 ALA B N 1
ATOM 3093 C CA . ALA B 1 166 ? 18.375 -44.062 -18.703 1 88.62 166 ALA B CA 1
ATOM 3094 C C . ALA B 1 166 ? 17.672 -45.219 -18.016 1 88.62 166 ALA B C 1
ATOM 3096 O O . ALA B 1 166 ? 17.766 -45.375 -16.781 1 88.62 166 ALA B O 1
ATOM 3097 N N . LEU B 1 167 ? 16.844 -45.875 -18.859 1 83.12 167 LEU B N 1
ATOM 3098 C CA . LEU B 1 167 ? 16.156 -47.031 -18.297 1 83.12 167 LEU B CA 1
ATOM 3099 C C . LEU B 1 167 ? 17.016 -48.281 -18.438 1 83.12 167 LEU B C 1
ATOM 3101 O O . LEU B 1 167 ? 17.672 -48.5 -19.453 1 83.12 167 LEU B O 1
ATOM 3105 N N . GLY B 1 168 ? 17.266 -49.156 -17.359 1 70.69 168 GLY B N 1
ATOM 3106 C CA . GLY B 1 168 ? 18.031 -50.406 -17.375 1 70.69 168 GLY B CA 1
ATOM 3107 C C . GLY B 1 168 ? 19.172 -50.406 -16.375 1 70.69 168 GLY B C 1
ATOM 3108 O O . GLY B 1 168 ? 19.359 -49.438 -15.633 1 70.69 168 GLY B O 1
ATOM 3109 N N . GLN B 1 169 ? 20 -51.5 -16.281 1 60.16 169 GLN B N 1
ATOM 3110 C CA . GLN B 1 169 ? 20.938 -51.906 -15.242 1 60.16 169 GLN B CA 1
ATOM 3111 C C . GLN B 1 169 ? 21.969 -50.812 -14.961 1 60.16 169 GLN B C 1
ATOM 3113 O O . GLN B 1 169 ? 22.344 -50.594 -13.805 1 60.16 169 GLN B O 1
ATOM 3118 N N . ALA B 1 170 ? 22.719 -50.312 -15.844 1 52.81 170 ALA B N 1
ATOM 3119 C CA . ALA B 1 170 ? 23.844 -49.406 -15.602 1 52.81 170 ALA B CA 1
ATOM 3120 C C . ALA B 1 170 ? 23.359 -47.969 -15.422 1 52.81 170 ALA B C 1
ATOM 3122 O O . ALA B 1 170 ? 24.172 -47.062 -15.273 1 52.81 170 ALA B O 1
ATOM 3123 N N . ALA B 1 171 ? 22.141 -47.656 -15.445 1 55.22 171 ALA B N 1
ATOM 3124 C CA . ALA B 1 171 ? 21.469 -46.438 -15.883 1 55.22 171 ALA B CA 1
ATOM 3125 C C . ALA B 1 171 ? 21.375 -45.406 -14.75 1 55.22 171 ALA B C 1
ATOM 3127 O O . ALA B 1 171 ? 20.391 -44.688 -14.641 1 55.22 171 ALA B O 1
ATOM 3128 N N . ASN B 1 172 ? 22.219 -45.719 -13.875 1 59 172 ASN B N 1
ATOM 3129 C CA . ASN B 1 172 ? 22.172 -44.75 -12.797 1 59 172 ASN B CA 1
ATOM 3130 C C . ASN B 1 172 ? 22.562 -43.344 -13.289 1 59 172 ASN B C 1
ATOM 3132 O O . ASN B 1 172 ? 22.953 -42.5 -12.492 1 59 172 ASN B O 1
ATOM 3136 N N . GLU B 1 173 ? 22.531 -43.188 -14.656 1 67.38 173 GLU B N 1
ATOM 3137 C CA . GLU B 1 173 ? 23.062 -41.906 -15.055 1 67.38 173 GLU B CA 1
ATOM 3138 C C . GLU B 1 173 ? 21.938 -40.906 -15.344 1 67.38 173 GLU B C 1
ATOM 3140 O O . GLU B 1 173 ? 20.938 -41.25 -15.992 1 67.38 173 GLU B O 1
ATOM 3145 N N . SER B 1 174 ? 21.828 -39.875 -14.523 1 81.44 174 SER B N 1
ATOM 3146 C CA . SER B 1 174 ? 20.875 -38.781 -14.75 1 81.44 174 SER B CA 1
ATOM 3147 C C . SER B 1 174 ? 21.578 -37.562 -15.359 1 81.44 174 SER B C 1
ATOM 3149 O O . SER B 1 174 ? 22.766 -37.344 -15.109 1 81.44 174 SER B O 1
ATOM 3151 N N . HIS B 1 175 ? 20.891 -37.062 -16.453 1 89.31 175 HIS B N 1
ATOM 3152 C CA . HIS B 1 175 ? 21.344 -35.844 -17.094 1 89.31 175 HIS B CA 1
ATOM 3153 C C . HIS B 1 175 ? 20.344 -34.688 -16.859 1 89.31 175 HIS B C 1
ATOM 3155 O O . HIS B 1 175 ? 19.141 -34.875 -17.078 1 89.31 175 HIS B O 1
ATOM 3161 N N . ASN B 1 176 ? 20.953 -33.594 -16.406 1 94.19 176 ASN B N 1
ATOM 3162 C CA . ASN B 1 176 ? 20.078 -32.469 -16.141 1 94.19 176 ASN B CA 1
ATOM 3163 C C . ASN B 1 176 ? 19.875 -31.609 -17.391 1 94.19 176 ASN B C 1
ATOM 3165 O O . ASN B 1 176 ? 20.734 -31.562 -18.266 1 94.19 176 ASN B O 1
ATOM 3169 N N . GLY B 1 177 ? 18.734 -31.016 -17.406 1 95.44 177 GLY B N 1
ATOM 3170 C CA . GLY B 1 177 ? 18.438 -30.125 -18.531 1 95.44 177 GLY B CA 1
ATOM 3171 C C . GLY B 1 177 ? 17.406 -30.703 -19.484 1 95.44 177 GLY B C 1
ATOM 3172 O O . GLY B 1 177 ? 17.047 -31.875 -19.391 1 95.44 177 GLY B O 1
ATOM 3173 N N . SER B 1 178 ? 17 -29.891 -20.391 1 95.94 178 SER B N 1
ATOM 3174 C CA . SER B 1 178 ? 15.945 -30.312 -21.312 1 95.94 178 SER B CA 1
ATOM 3175 C C . SER B 1 178 ? 16.516 -31.016 -22.531 1 95.94 178 SER B C 1
ATOM 3177 O O . SER B 1 178 ? 15.789 -31.672 -23.281 1 95.94 178 SER B O 1
ATOM 3179 N N . ILE B 1 179 ? 17.828 -30.891 -22.75 1 94.88 179 ILE B N 1
ATOM 3180 C CA . ILE B 1 179 ? 18.453 -31.453 -23.953 1 94.88 179 ILE B CA 1
ATOM 3181 C C . ILE B 1 179 ? 19.375 -32.594 -23.547 1 94.88 179 ILE B C 1
ATOM 3183 O O . ILE B 1 179 ? 20.188 -32.469 -22.625 1 94.88 179 ILE B O 1
ATOM 3187 N N . LEU B 1 180 ? 19.234 -33.656 -24.297 1 92.25 180 LEU B N 1
ATOM 3188 C CA . LEU B 1 180 ? 20.125 -34.812 -24.109 1 92.25 180 LEU B CA 1
ATOM 3189 C C . LEU B 1 180 ? 20.844 -35.156 -25.406 1 92.25 180 LEU B C 1
ATOM 3191 O O . LEU B 1 180 ? 20.234 -35.594 -26.375 1 92.25 180 LEU B O 1
ATOM 3195 N N . PRO B 1 181 ? 22.094 -34.844 -25.359 1 91.06 181 PRO B N 1
ATOM 3196 C CA . PRO B 1 181 ? 22.859 -35.344 -26.5 1 91.06 181 PRO B CA 1
ATOM 3197 C C . PRO B 1 181 ? 23.016 -36.844 -26.5 1 91.06 181 PRO B C 1
ATOM 3199 O O . PRO B 1 181 ? 23.391 -37.438 -25.484 1 91.06 181 PRO B O 1
ATOM 3202 N N . ILE B 1 182 ? 22.734 -37.469 -27.578 1 85.62 182 ILE B N 1
ATOM 3203 C CA . ILE B 1 182 ? 22.828 -38.938 -27.672 1 85.62 182 ILE B CA 1
ATOM 3204 C C . ILE B 1 182 ? 23.766 -39.312 -28.828 1 85.62 182 ILE B C 1
ATOM 3206 O O . ILE B 1 182 ? 23.781 -38.625 -29.859 1 85.62 182 ILE B O 1
ATOM 3210 N N . SER B 1 183 ? 24.562 -40.219 -28.516 1 84.88 183 SER B N 1
ATOM 3211 C CA . SER B 1 183 ? 25.406 -40.844 -29.531 1 84.88 183 SER B CA 1
ATOM 3212 C C . SER B 1 183 ? 25.266 -42.375 -29.516 1 84.88 183 SER B C 1
ATOM 3214 O O . SER B 1 183 ? 25.219 -42.969 -28.438 1 84.88 183 SER B O 1
ATOM 3216 N N . TRP B 1 184 ? 25.016 -42.906 -30.734 1 83.69 184 TRP B N 1
ATOM 3217 C CA . TRP B 1 184 ? 24.859 -44.375 -30.812 1 83.69 184 TRP B CA 1
ATOM 3218 C C . TRP B 1 184 ? 25.609 -44.938 -32 1 83.69 184 TRP B C 1
ATOM 3220 O O . TRP B 1 184 ? 25.516 -44.406 -33.125 1 83.69 184 TRP B O 1
ATOM 3230 N N . ARG B 1 185 ? 26.312 -45.938 -31.672 1 82.75 185 ARG B N 1
ATOM 3231 C CA . ARG B 1 185 ? 27.062 -46.625 -32.719 1 82.75 185 ARG B CA 1
ATOM 3232 C C . ARG B 1 185 ? 26.438 -47.969 -33.031 1 82.75 185 ARG B C 1
ATOM 3234 O O . ARG B 1 185 ? 25.969 -48.656 -32.156 1 82.75 185 ARG B O 1
ATOM 3241 N N . TRP B 1 186 ? 26.547 -48.344 -34.344 1 76.06 186 TRP B N 1
ATOM 3242 C CA . TRP B 1 186 ? 26 -49.625 -34.781 1 76.06 186 TRP B CA 1
ATOM 3243 C C . TRP B 1 186 ? 26.625 -50.781 -34 1 76.06 186 TRP B C 1
ATOM 3245 O O . TRP B 1 186 ? 27.844 -50.812 -33.781 1 76.06 186 TRP B O 1
ATOM 3255 N N . GLY B 1 187 ? 25.734 -51.656 -33.375 1 75 187 GLY B N 1
ATOM 3256 C CA . GLY B 1 187 ? 26.203 -52.844 -32.656 1 75 187 GLY B CA 1
ATOM 3257 C C . GLY B 1 187 ? 26.188 -52.656 -31.141 1 75 187 GLY B C 1
ATOM 3258 O O . GLY B 1 187 ? 26.359 -53.625 -30.391 1 75 187 GLY B O 1
ATOM 3259 N N . GLU B 1 188 ? 26.188 -51.438 -30.766 1 77.31 188 GLU B N 1
ATOM 3260 C CA . GLU B 1 188 ? 26.141 -51.219 -29.328 1 77.31 188 GLU B CA 1
ATOM 3261 C C . GLU B 1 188 ? 24.781 -51.562 -28.75 1 77.31 188 GLU B C 1
ATOM 3263 O O . GLU B 1 188 ? 23.781 -51.625 -29.469 1 77.31 188 GLU B O 1
ATOM 3268 N N . SER B 1 189 ? 24.781 -51.844 -27.453 1 78.19 189 SER B N 1
ATOM 3269 C CA . SER B 1 189 ? 23.5 -52.125 -26.797 1 78.19 189 SER B CA 1
ATOM 3270 C C . SER B 1 189 ? 22.594 -50.906 -26.828 1 78.19 189 SER B C 1
ATOM 3272 O O . SER B 1 189 ? 23.078 -49.781 -26.797 1 78.19 189 SER B O 1
ATOM 3274 N N . ASP B 1 190 ? 21.344 -51.219 -26.953 1 80.25 190 ASP B N 1
ATOM 3275 C CA . ASP B 1 190 ? 20.359 -50.125 -27 1 80.25 190 ASP B CA 1
ATOM 3276 C C . ASP B 1 190 ? 20.156 -49.531 -25.609 1 80.25 190 ASP B C 1
ATOM 3278 O O . ASP B 1 190 ? 20.312 -50.219 -24.594 1 80.25 190 ASP B O 1
ATOM 3282 N N . MET B 1 191 ? 20.094 -48.219 -25.672 1 81.56 191 MET B N 1
ATOM 3283 C CA . MET B 1 191 ? 19.766 -47.5 -24.438 1 81.56 191 MET B CA 1
ATOM 3284 C C . MET B 1 191 ? 18.406 -46.812 -24.531 1 81.56 191 MET B C 1
ATOM 3286 O O . MET B 1 191 ? 18.047 -46.281 -25.578 1 81.56 191 MET B O 1
ATOM 3290 N N . THR B 1 192 ? 17.625 -47.094 -23.469 1 87.06 192 THR B N 1
ATOM 3291 C CA . THR B 1 192 ? 16.328 -46.438 -23.391 1 87.06 192 THR B CA 1
ATOM 3292 C C . THR B 1 192 ? 16.344 -45.281 -22.406 1 87.06 192 THR B C 1
ATOM 3294 O O . THR B 1 192 ? 16.859 -45.406 -21.281 1 87.06 192 THR B O 1
ATOM 3297 N N . PHE B 1 193 ? 15.766 -44.188 -22.922 1 89.38 193 PHE B N 1
ATOM 3298 C CA . PHE B 1 193 ? 15.758 -43.031 -22.078 1 89.38 193 PHE B CA 1
ATOM 3299 C C . PHE B 1 193 ? 14.328 -42.531 -21.844 1 89.38 193 PHE B C 1
ATOM 3301 O O . PHE B 1 193 ? 13.453 -42.719 -22.688 1 89.38 193 PHE B O 1
ATOM 3308 N N . ILE B 1 194 ? 14.172 -41.906 -20.641 1 92.81 194 ILE B N 1
ATOM 3309 C CA . ILE B 1 194 ? 12.953 -41.156 -20.375 1 92.81 194 ILE B CA 1
ATOM 3310 C C . ILE B 1 194 ? 13.312 -39.75 -19.859 1 92.81 194 ILE B C 1
ATOM 3312 O O . ILE B 1 194 ? 14.32 -39.594 -19.172 1 92.81 194 ILE B O 1
ATOM 3316 N N . CYS B 1 195 ? 12.508 -38.844 -20.281 1 95.12 195 CYS B N 1
ATOM 3317 C CA . CYS B 1 195 ? 12.609 -37.5 -19.734 1 95.12 195 CYS B CA 1
ATOM 3318 C C . CYS B 1 195 ? 11.633 -37.312 -18.578 1 95.12 195 CYS B C 1
ATOM 3320 O O . CYS B 1 195 ? 10.445 -37.594 -18.703 1 95.12 195 CYS B O 1
ATOM 3322 N N . VAL B 1 196 ? 12.164 -36.875 -17.469 1 96.19 196 VAL B N 1
ATOM 3323 C CA . VAL B 1 196 ? 11.344 -36.625 -16.297 1 96.19 196 VAL B CA 1
ATOM 3324 C C . VAL B 1 196 ? 11.141 -35.094 -16.141 1 96.19 196 VAL B C 1
ATOM 3326 O O . VAL B 1 196 ? 12.109 -34.344 -16.078 1 96.19 196 VAL B O 1
ATOM 3329 N N . ALA B 1 197 ? 9.898 -34.625 -16.156 1 96.81 197 ALA B N 1
ATOM 3330 C CA . ALA B 1 197 ? 9.523 -33.25 -15.859 1 96.81 197 ALA B CA 1
ATOM 3331 C C . ALA B 1 197 ? 8.953 -33.156 -14.445 1 96.81 197 ALA B C 1
ATOM 3333 O O . ALA B 1 197 ? 8.07 -33.938 -14.062 1 96.81 197 ALA B O 1
ATOM 3334 N N . ARG B 1 198 ? 9.461 -32.125 -13.742 1 97.31 198 ARG B N 1
ATOM 3335 C CA . ARG B 1 198 ? 8.953 -32.031 -12.375 1 97.31 198 ARG B CA 1
ATOM 3336 C C . ARG B 1 198 ? 8.891 -30.562 -11.914 1 97.31 198 ARG B C 1
ATOM 3338 O O . ARG B 1 198 ? 9.609 -29.719 -12.438 1 97.31 198 ARG B O 1
ATOM 3345 N N . ASN B 1 199 ? 8.008 -30.266 -11.008 1 97 199 ASN B N 1
ATOM 3346 C CA . ASN B 1 199 ? 7.914 -29.047 -10.203 1 97 199 ASN B CA 1
ATOM 3347 C C . ASN B 1 199 ? 7.465 -29.344 -8.781 1 97 199 ASN B C 1
ATOM 3349 O O . ASN B 1 199 ? 7.277 -30.5 -8.414 1 97 199 ASN B O 1
ATOM 3353 N N . PRO B 1 200 ? 7.375 -28.406 -7.953 1 97.12 200 PRO B N 1
ATOM 3354 C CA . PRO B 1 200 ? 7.125 -28.688 -6.535 1 97.12 200 PRO B CA 1
ATOM 3355 C C . PRO B 1 200 ? 5.816 -29.438 -6.309 1 97.12 200 PRO B C 1
ATOM 3357 O O . PRO B 1 200 ? 5.641 -30.078 -5.266 1 97.12 200 PRO B O 1
ATOM 3360 N N . VAL B 1 201 ? 4.875 -29.469 -7.227 1 97.31 201 VAL B N 1
ATOM 3361 C CA . VAL B 1 201 ? 3.58 -30.062 -6.914 1 97.31 201 VAL B CA 1
ATOM 3362 C C . VAL B 1 201 ? 3.309 -31.234 -7.863 1 97.31 201 VAL B C 1
ATOM 3364 O O . VAL B 1 201 ? 2.295 -31.922 -7.73 1 97.31 201 VAL B O 1
ATOM 3367 N N . SER B 1 202 ? 4.125 -31.453 -8.875 1 96.19 202 SER B N 1
ATOM 3368 C CA . SER B 1 202 ? 3.791 -32.406 -9.906 1 96.19 202 SER B CA 1
ATOM 3369 C C . SER B 1 202 ? 5.047 -33.031 -10.523 1 96.19 202 SER 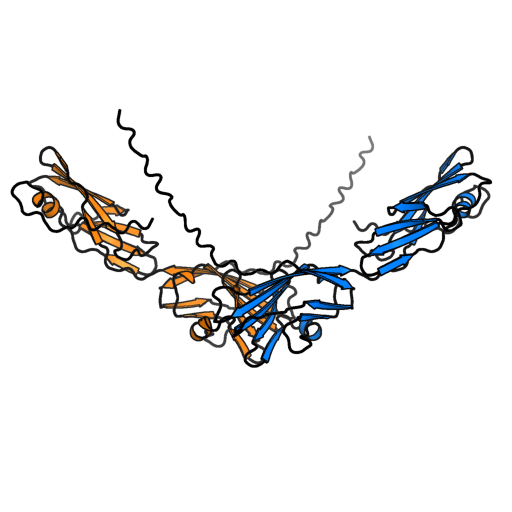B C 1
ATOM 3371 O O . SER B 1 202 ? 6.105 -32.375 -10.547 1 96.19 202 SER B O 1
ATOM 3373 N N . ARG B 1 203 ? 4.949 -34.188 -10.945 1 96.38 203 ARG B N 1
ATOM 3374 C CA . ARG B 1 203 ? 5.98 -34.938 -11.672 1 96.38 203 ARG B CA 1
ATOM 3375 C C . ARG B 1 203 ? 5.367 -35.812 -12.758 1 96.38 203 ARG B C 1
ATOM 3377 O O . ARG B 1 203 ? 4.336 -36.438 -12.539 1 96.38 203 ARG B O 1
ATOM 3384 N N . ASN B 1 204 ? 5.969 -35.75 -13.938 1 97.12 204 ASN B N 1
ATOM 3385 C CA . ASN B 1 204 ? 5.535 -36.625 -15.047 1 97.12 204 ASN B CA 1
ATOM 3386 C C . ASN B 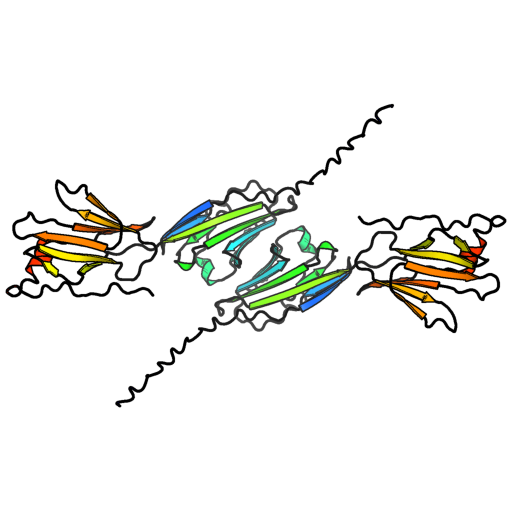1 204 ? 6.711 -37.062 -15.914 1 97.12 204 ASN B C 1
ATOM 3388 O O . ASN B 1 204 ? 7.816 -36.531 -15.773 1 97.12 204 ASN B O 1
ATOM 3392 N N . PHE B 1 205 ? 6.52 -38.031 -16.719 1 95.69 205 PHE B N 1
ATOM 3393 C CA . PHE B 1 205 ? 7.613 -38.562 -17.516 1 95.69 205 PHE B CA 1
ATOM 3394 C C . PHE B 1 205 ? 7.152 -38.844 -18.953 1 95.69 205 PHE B C 1
ATOM 3396 O O . PHE B 1 205 ? 5.965 -39.062 -19.203 1 95.69 205 PHE B O 1
ATOM 3403 N N . SER B 1 206 ? 8.109 -38.781 -19.828 1 95.81 206 SER B N 1
ATOM 3404 C CA . SER B 1 206 ? 7.828 -39.062 -21.234 1 95.81 206 SER B CA 1
ATOM 3405 C C . SER B 1 206 ? 7.73 -40.562 -21.5 1 95.81 206 SER B C 1
ATOM 3407 O O . SER B 1 206 ? 8.008 -41.375 -20.609 1 95.81 206 SER B O 1
ATOM 3409 N N . SER B 1 207 ? 7.199 -40.844 -22.703 1 93.12 207 SER B N 1
ATOM 3410 C CA . SER B 1 207 ? 7.336 -42.219 -23.141 1 93.12 207 SER B CA 1
ATOM 3411 C C . SER B 1 207 ? 8.797 -42.625 -23.328 1 93.12 207 SER B C 1
ATOM 3413 O O . SER B 1 207 ? 9.633 -41.75 -23.625 1 93.12 207 SER B O 1
ATOM 3415 N N . PRO B 1 208 ? 9.047 -43.844 -23.125 1 91.81 208 PRO B N 1
ATOM 3416 C CA . PRO B 1 208 ? 10.438 -44.25 -23.359 1 91.81 208 PRO B CA 1
ATOM 3417 C C . PRO B 1 208 ? 10.883 -44.062 -24.797 1 91.81 208 PRO B C 1
ATOM 3419 O O . PRO B 1 208 ? 10.094 -44.281 -25.719 1 91.81 208 PRO B O 1
ATOM 3422 N N . ILE B 1 209 ? 12.133 -43.656 -24.891 1 87.5 209 ILE B N 1
ATOM 3423 C CA . ILE B 1 209 ? 12.719 -43.469 -26.219 1 87.5 209 ILE B CA 1
ATOM 3424 C C . ILE B 1 209 ? 13.938 -44.375 -26.375 1 87.5 209 ILE B C 1
ATOM 3426 O O . ILE B 1 209 ? 14.812 -44.375 -25.5 1 87.5 209 ILE B O 1
ATOM 3430 N N . LEU B 1 210 ? 13.938 -45 -27.5 1 84.81 210 LEU B N 1
ATOM 3431 C CA . LEU B 1 210 ? 15.055 -45.875 -27.812 1 84.81 210 LEU B CA 1
ATOM 3432 C C . LEU B 1 210 ? 16.094 -45.156 -28.672 1 84.81 210 LEU B C 1
ATOM 3434 O O . LEU B 1 210 ? 15.75 -44.594 -29.719 1 84.81 210 LEU B O 1
ATOM 3438 N N . ALA B 1 211 ? 17.344 -45.25 -28.266 1 77.12 211 ALA B N 1
ATOM 3439 C CA . ALA B 1 211 ? 18.422 -44.594 -29.016 1 77.12 211 ALA B CA 1
ATOM 3440 C C . ALA B 1 211 ? 18.578 -45.219 -30.406 1 77.12 211 ALA B C 1
ATOM 3442 O O . ALA B 1 211 ? 18.797 -44.531 -31.391 1 77.12 211 ALA B O 1
ATOM 3443 N N . ARG B 1 212 ? 18.484 -46.469 -30.438 1 76.94 212 ARG B N 1
ATOM 3444 C CA . ARG B 1 212 ? 18.688 -47.219 -31.688 1 76.94 212 ARG B CA 1
ATOM 3445 C C . ARG B 1 212 ? 17.656 -46.781 -32.719 1 76.94 212 ARG B C 1
ATOM 3447 O O . ARG B 1 212 ? 18 -46.594 -33.906 1 76.94 212 ARG B O 1
ATOM 3454 N N . LYS B 1 213 ? 16.422 -46.719 -32.312 1 75.62 213 LYS B N 1
ATOM 3455 C CA . LYS B 1 213 ? 15.336 -46.375 -33.25 1 75.62 213 LYS B CA 1
ATOM 3456 C C . LYS B 1 213 ? 15.547 -45 -33.875 1 75.62 213 LYS B C 1
ATOM 3458 O O . LYS B 1 213 ? 15.188 -44.781 -35.031 1 75.62 213 LYS B O 1
ATOM 3463 N N . LEU B 1 214 ? 16.203 -44.188 -33.188 1 74.38 214 LEU B N 1
ATOM 3464 C CA . LEU B 1 214 ? 16.438 -42.844 -33.656 1 74.38 214 LEU B CA 1
ATOM 3465 C C . LEU B 1 214 ? 17.484 -42.812 -34.781 1 74.38 214 LEU B C 1
ATOM 3467 O O . LEU B 1 214 ? 17.406 -42 -35.688 1 74.38 214 LEU B O 1
ATOM 3471 N N . CYS B 1 215 ? 18.406 -43.688 -34.656 1 72.44 215 CYS B N 1
ATOM 3472 C CA . CYS B 1 215 ? 19.516 -43.75 -35.594 1 72.44 215 CYS B CA 1
ATOM 3473 C C . CYS B 1 215 ? 19.156 -44.625 -36.812 1 72.44 215 CYS B C 1
ATOM 3475 O O . CYS B 1 215 ? 19.656 -44.406 -37.906 1 72.44 215 CYS B O 1
ATOM 3477 N N . GLU B 1 216 ? 18.375 -45.625 -36.562 1 67.25 216 GLU B N 1
ATOM 3478 C CA . GLU B 1 216 ? 18.016 -46.531 -37.688 1 67.25 216 GLU B CA 1
ATOM 3479 C C . GLU B 1 216 ? 17.031 -45.844 -38.625 1 67.25 216 GLU B C 1
ATOM 3481 O O . GLU B 1 216 ? 17.094 -46.062 -39.844 1 67.25 216 GLU B O 1
ATOM 3486 N N . GLU B 1 217 ? 16.094 -45.125 -38.031 1 59.25 217 GLU B N 1
ATOM 3487 C CA . GLU B 1 217 ? 15.086 -44.531 -38.906 1 59.25 217 GLU B CA 1
ATOM 3488 C C . GLU B 1 217 ? 15.719 -43.562 -39.875 1 59.25 217 GLU B C 1
ATOM 3490 O O . GLU B 1 217 ? 15.172 -43.344 -40.969 1 59.25 217 GLU B O 1
ATOM 3495 N N . ASN B 1 218 ? 16.766 -42.938 -39.625 1 54.03 218 ASN B N 1
ATOM 3496 C CA . ASN B 1 218 ? 17.328 -42 -40.594 1 54.03 218 ASN B CA 1
ATOM 3497 C C . ASN B 1 218 ? 18.438 -42.625 -41.406 1 54.03 218 ASN B C 1
ATOM 3499 O O . ASN B 1 218 ? 19.25 -41.938 -42 1 54.03 218 ASN B O 1
ATOM 3503 N N . ASN B 1 219 ? 18.688 -43.938 -41.344 1 51.88 219 ASN B N 1
ATOM 3504 C CA . ASN B 1 219 ? 19.5 -44.562 -42.344 1 51.88 219 ASN B CA 1
ATOM 3505 C C . ASN B 1 219 ? 18.844 -44.531 -43.719 1 51.88 219 ASN B C 1
ATOM 3507 O O . ASN B 1 219 ? 17.625 -44.594 -43.844 1 51.88 219 ASN B O 1
ATOM 3511 N N . PRO B 1 220 ? 19.469 -44.062 -44.875 1 49.25 220 PRO B N 1
ATOM 3512 C CA . PRO B 1 220 ? 18.844 -43.969 -46.188 1 49.25 220 PRO B CA 1
ATOM 3513 C C . PRO B 1 220 ? 17.891 -45.125 -46.469 1 49.25 220 PRO B C 1
ATOM 3515 O O . PRO B 1 220 ? 16.984 -45 -47.312 1 49.25 220 PRO B O 1
ATOM 3518 N N . LYS B 1 221 ? 18.109 -46.406 -46.281 1 46.38 221 LYS B N 1
ATOM 3519 C CA . LYS B 1 221 ? 17.188 -47.438 -46.688 1 46.38 221 LYS B CA 1
ATOM 3520 C C . LYS B 1 221 ? 15.984 -47.531 -45.75 1 46.38 221 LYS B C 1
ATOM 3522 O O . LYS B 1 221 ? 15.07 -48.312 -45.969 1 46.38 221 LYS B O 1
ATOM 3527 N N . GLY B 1 222 ? 15.984 -47.031 -44.531 1 42.31 222 GLY B N 1
ATOM 3528 C CA . GLY B 1 222 ? 14.93 -47.25 -43.562 1 42.31 222 GLY B CA 1
ATOM 3529 C C . GLY B 1 222 ? 13.914 -46.125 -43.531 1 42.31 222 GLY B C 1
ATOM 3530 O O . GLY B 1 222 ? 14.18 -45.031 -44 1 42.31 222 GLY B O 1
ATOM 3531 N N . ARG B 1 223 ? 12.531 -46.406 -43.188 1 37.38 223 ARG B N 1
ATOM 3532 C CA . ARG B 1 223 ? 11.289 -45.625 -43.156 1 37.38 223 ARG B CA 1
ATOM 3533 C C . ARG B 1 223 ? 11.398 -44.438 -42.219 1 37.38 223 ARG B C 1
ATOM 3535 O O . ARG B 1 223 ? 12.109 -44.5 -41.219 1 37.38 223 ARG B O 1
ATOM 3542 N N . SER B 1 224 ? 11.203 -43.219 -42.688 1 38.34 224 SER B N 1
ATOM 3543 C CA . SER B 1 224 ? 11.047 -41.906 -42.094 1 38.34 224 SER B CA 1
ATOM 3544 C C . SER B 1 224 ? 10.273 -41.969 -40.781 1 38.34 224 SER B C 1
ATOM 3546 O O . SER B 1 224 ? 9.109 -42.375 -40.75 1 38.34 224 SER B O 1
ATOM 3548 N N . SER B 1 225 ? 10.758 -42.594 -39.75 1 40.59 225 SER B N 1
ATOM 3549 C CA . SER B 1 225 ? 10.047 -42.594 -38.469 1 40.59 225 SER B CA 1
ATOM 3550 C C . SER B 1 225 ? 9.477 -41.219 -38.156 1 40.59 225 SER B C 1
ATOM 3552 O O . SER B 1 225 ? 10.055 -40.188 -38.562 1 40.59 225 SER B O 1
ATOM 3554 N N . LYS B 1 226 ? 8.172 -41.062 -37.688 1 41.62 226 LYS B N 1
ATOM 3555 C CA . LYS B 1 226 ? 7.148 -40.094 -37.344 1 41.62 226 LYS B CA 1
ATOM 3556 C C . LYS B 1 226 ? 7.625 -39.188 -36.188 1 41.62 226 LYS B C 1
ATOM 3558 O O . LYS B 1 226 ? 6.828 -38.469 -35.594 1 41.62 226 LYS B O 1
ATOM 3563 N N . TYR B 1 227 ? 8.875 -39.406 -35.688 1 44.28 227 TYR B N 1
ATOM 3564 C CA . TYR B 1 227 ? 9.062 -38.406 -34.625 1 44.28 227 TYR B CA 1
ATOM 3565 C C . TYR B 1 227 ? 8.984 -37 -35.188 1 44.28 227 TYR B C 1
ATOM 3567 O O . TYR B 1 227 ? 9.781 -36.625 -36.062 1 44.28 227 TYR B O 1
ATOM 3575 N N . GLY B 1 228 ? 7.887 -36.594 -35.594 1 40.88 228 GLY B N 1
ATOM 3576 C CA . GLY B 1 228 ? 7.578 -35.281 -36.094 1 40.88 228 GLY B CA 1
ATOM 3577 C C . GLY B 1 228 ? 8.328 -34.188 -35.344 1 40.88 228 GLY B C 1
ATOM 3578 O O . GLY B 1 228 ? 8.57 -34.281 -34.156 1 40.88 228 GLY B O 1
ATOM 3579 N N . LEU B 1 229 ? 9.219 -33.406 -36 1 43.03 229 LEU B N 1
ATOM 3580 C CA . LEU B 1 229 ? 9.719 -32.094 -35.594 1 43.03 229 LEU B CA 1
ATOM 3581 C C . LEU B 1 229 ? 8.664 -31.344 -34.781 1 43.03 229 LEU B C 1
ATOM 3583 O O . LEU B 1 229 ? 7.906 -30.547 -35.344 1 43.03 229 LEU B O 1
ATOM 3587 N N . LEU B 1 230 ? 7.957 -32.031 -33.938 1 46.5 230 LEU B N 1
ATOM 3588 C CA . LEU B 1 230 ? 7.008 -31.203 -33.219 1 46.5 230 LEU B CA 1
ATOM 3589 C C . LEU B 1 230 ? 7.734 -30.188 -32.344 1 46.5 230 LEU B C 1
ATOM 3591 O O . LEU B 1 230 ? 8.641 -30.562 -31.594 1 46.5 230 LEU B O 1
ATOM 3595 N N . HIS B 1 231 ? 7.832 -28.984 -32.781 1 49.44 231 HIS B N 1
ATOM 3596 C CA . HIS B 1 231 ? 8.406 -27.797 -32.156 1 49.44 231 HIS B CA 1
ATOM 3597 C C . HIS B 1 231 ? 7.898 -27.609 -30.734 1 49.44 231 HIS B C 1
ATOM 3599 O O . HIS B 1 231 ? 6.695 -27.703 -30.484 1 49.44 231 HIS B O 1
ATOM 3605 N N . CYS B 1 232 ? 8.672 -28.078 -29.797 1 55.12 232 CYS B N 1
ATOM 3606 C CA . CYS B 1 232 ? 8.43 -27.531 -28.453 1 55.12 232 CYS B CA 1
ATOM 3607 C C . CYS B 1 232 ? 8.039 -26.062 -28.531 1 55.12 232 CYS B C 1
ATOM 3609 O O . CYS B 1 232 ? 8.594 -25.297 -29.328 1 55.12 232 CYS B O 1
ATOM 3611 N N . GLY B 1 233 ? 6.812 -25.75 -28.5 1 47.44 233 GLY B N 1
ATOM 3612 C CA . GLY B 1 233 ? 6.336 -24.375 -28.5 1 47.44 233 GLY B CA 1
ATOM 3613 C C . GLY B 1 233 ? 7.305 -23.422 -27.828 1 47.44 233 GLY B C 1
ATOM 3614 O O . GLY B 1 233 ? 7.82 -23.703 -26.75 1 47.44 233 GLY B O 1
ATOM 3615 N N . ASN B 1 234 ? 8.188 -22.656 -28.641 1 40.53 234 ASN B N 1
ATOM 3616 C CA . ASN B 1 234 ? 9.016 -21.531 -28.172 1 40.53 234 ASN B CA 1
ATOM 3617 C C . ASN B 1 234 ? 8.242 -20.609 -27.234 1 40.53 234 ASN B C 1
ATOM 3619 O O . ASN B 1 234 ? 7.246 -20 -27.641 1 40.53 234 ASN B O 1
ATOM 3623 N N . THR B 1 235 ? 7.902 -20.906 -26.125 1 34.97 235 THR B N 1
ATOM 3624 C CA . THR B 1 235 ? 7.512 -19.719 -25.391 1 34.97 235 THR B CA 1
ATOM 3625 C C . THR B 1 235 ? 8.57 -18.625 -25.516 1 34.97 235 THR B C 1
ATOM 3627 O O . THR B 1 235 ? 9.727 -18.828 -25.141 1 34.97 235 THR B O 1
ATOM 3630 N N . GLU B 1 236 ? 8.383 -17.719 -26.578 1 29.12 236 GLU B N 1
ATOM 3631 C CA . GLU B 1 236 ? 9.117 -16.469 -26.562 1 29.12 236 GLU B CA 1
ATOM 3632 C C . GLU B 1 236 ? 9.031 -15.781 -25.203 1 29.12 236 GLU B C 1
ATOM 3634 O O . GLU B 1 236 ? 7.988 -15.812 -24.547 1 29.12 236 GLU B O 1
#

Secondary structure (DSSP, 8-state):
----------------------BPPPEEEEEETT--EEE------SSEEEEEEEETTEEEEEEETGGGEEEESSGGGTTTEE-GGGSSPEEE-S--GGG-EEEEEEEEETT-SS-EEEEEEEEEEPPP---EEEE---EEETTEEEEEEEEE-TT--SS-EEEEEEESTT---EEESSEEEEEEETTSPP-EEEEEEEETTEEEEPPPEEHHHHHHTTSTTS--------------/----------------------BPPPEEEEEETT--EEE------SSEEEEEEEETTEEEEEEETGGGEEEESSGGGTTTEE-GGGSSPEEE-S--GGG-EEEEEEEEETT-SS-EEEEEEEEEEPPP---EEEE---EEETTEEEEEEEEE-TT--SS-EEEEEEESTT---EEESSEEEEEEETTSPP-EEEEEEEETTEEEEPPPEEHHHHHHTTSTTS--------------